Protein AF-0000000077599353 (afdb_homodimer)

Secondary structure (DSSP, 8-state):
----SEEEEE---SSSSS-----HHHHHHHHHHHHHT--EEEEE--GGGHHHHHHHHTPPPS-SSSS---S-EEEETTTTEEEESHHHHHHHHHHH-TTS--SS-TT-HHHHHHHHHHHHHHHGGGHHHHHHHHHHHS-TTTHHHHHHHHHHHHTS-GGGTS--HHHHHHHHHHHHHHHHHHHHHHTTSSSSBTTBSS--HHHHHHHHHHHHHHHHH-TTSHHHHHHHHHHHHHHHHHHHHTGGG-/----SEEEEE---SSSSS-----HHHHHHHHHHHHHT--EEEEE--GGGHHHHHHHHTPPPS-SSSS---S-EEEETTTTEEEESHHHHHHHHHHH-TTS--SS-TT-HHHHHHHHHHHHHHHGGGHHHHHHHHHHHS-TTTHHHHHHHHHHHHTS-GGGTS--HHHHHHHHHHHHHHHHHHHHHHTTSSSSBTBBTB--HHHHHHHHHHHHHHHHH-TTSHHHHHHHHHHHHHHHHHHHHTGGG-

Sequence (492 aa):
MAQPGIIFYDIPSSSVIGHQPWSPNTWRVRYALNIKGIPFQTVWVEYPDIEDVCKKIGAAPTSPIAPHYTLPVIQDTSTGAVVSDGPLIVEYLDKQYPNTPTLFPSGTIALQYAFVDAHIAAISPIFPFSIPRVNEIINPHSEPYFRRTREASFGKKIEEITPVGEAYAEGWEKYKDGLGKVDGWFKKSGGPFISGDSITFADVTVASWMVCLKIIYGENSQQWRDIASWHDGRWDGLVNAFAKYQMAQPGIIFYDIPSSSVIGHQPWSPNTWRVRYALNIKGIPFQTVWVEYPDIEDVCKKIGAAPTSPIAPHYTLPVIQDTSTGAVVSDGPLIVEYLDKQYPNTPTLFPSGTIALQYAFVDAHIAAISPIFPFSIPRVNEIINPHSEPYFRRTREASFGKKIEEITPVGEAYAEGWEKYKDGLGKVDGWFKKSGGPFISGDSITFADVTVASWMVCLKIIYGENSQQWRDIASWHDGRWDGLVNAFAKYQ

pLDDT: mean 94.96, std 9.07, range [34.31, 98.88]

Organism: Pleurotus ostreatus (NCBI:txid5322)

Foldseek 3Di:
DPPQQKEKEAAAWQADDDGDGFALFSLLVLLLCLQQVRDYDYDHDAPVCQVVVCVVLVEAFDDPDPPRGDDTWMAGPVVRDIYGGNLRSSVVCCVVRVVGARQQPPPCSVVLVVLLVLLCVLQVLCCLVQLLLRLVTHDPVRNVVSQVVVCVVQVHGNVPSQDDDPVNVVSLVSNLVSVVVVLVQCVVCCDLENVHPGHHSSLSSLLSVLSSVCSSQPVPHPSNVVVCPRPNRSNVVSVVVSVSSD/DPPQQKEKEAAAWQQDDDGDGFALFSLLVLLLCLQQVGGYDYDHDADVCQVVVCVVLVEAFDDPDPPRGDDTWMAGPVVRDIYGGRLRSSVVCCVVRVVGARQQPPPCSVVLVVLLVLLCVLQVLCCLVQLLLRLVTHDPVRNVVSQVVVCVVQVHGNVPSQDDDPVNVVSLVSNLVSVVVVLVQCVVCCDLENVHPGHHSSLSSLLSVLSSVCSSQPVPHPSNVVVCPRPNRSNVVSVVVSVSSD

Radius of gyration: 24.53 Å; Cα contacts (8 Å, |Δi|>4): 766; chains: 2; bounding box: 52×72×59 Å

Nearest PDB structures (foldseek):
  6j3f-assembly1_B  TM=9.589E-01  e=1.009E-26  Gelatoporia subvermispora B
  4g19-assembly2_C  TM=9.333E-01  e=1.029E-24  Phanerodontia chrysosporium
  6j3h-assembly1_B  TM=9.515E-01  e=5.265E-24  Gelatoporia subvermispora B
  4lmw-assembly1_A-2  TM=9.287E-01  e=3.798E-24  Phanerodontia chrysosporium
  4lmv-assembly2_D  TM=9.288E-01  e=7.998E-23  Phanerodontia chrysosporium

InterPro domains:
  IPR004045 Glutathione S-transferase, N-terminal [PF13409] (22-96)
  IPR004045 Glutathione S-transferase, N-terminal [PS50404] (13-101)
  IPR036249 Thioredoxin-like superfamily [SSF52833] (20-108)
  IPR036282 Glutathione S-transferase, C-terminal domain superfamily [SSF47616] (162-219)
  IPR054416 Glutathione S-transferase UstS-like , C-terminal domain [PF22041] (110-245)

Structure (mmCIF, N/CA/C/O backbone):
data_AF-0000000077599353-model_v1
#
loop_
_entity.id
_entity.type
_entity.pdbx_description
1 polymer 'GST N-terminal domain-containing protein'
#
loop_
_atom_site.group_PDB
_atom_site.id
_atom_site.type_symbol
_atom_site.label_atom_id
_atom_site.label_alt_id
_atom_site.label_comp_id
_atom_site.label_asym_id
_atom_site.label_entity_id
_atom_site.label_seq_id
_atom_site.pdbx_PDB_ins_code
_atom_site.Cartn_x
_atom_site.Cartn_y
_atom_site.Cartn_z
_atom_site.occupancy
_atom_site.B_iso_or_equiv
_atom_site.auth_seq_id
_atom_site.auth_comp_id
_atom_site.auth_asym_id
_atom_site.auth_atom_id
_atom_site.pdbx_PDB_model_num
ATOM 1 N N . MET A 1 1 ? -18.344 -36.094 -18.094 1 34.31 1 MET A N 1
ATOM 2 C CA . MET A 1 1 ? -18.016 -35.219 -16.969 1 34.31 1 MET A CA 1
ATOM 3 C C . MET A 1 1 ? -18.016 -33.75 -17.391 1 34.31 1 MET A C 1
ATOM 5 O O . MET A 1 1 ? -17.641 -33.438 -18.516 1 34.31 1 MET A O 1
ATOM 9 N N . ALA A 1 2 ? -18.828 -32.812 -16.719 1 47.31 2 ALA A N 1
ATOM 10 C CA . ALA A 1 2 ? -19.016 -31.453 -17.219 1 47.31 2 ALA A CA 1
ATOM 11 C C . ALA A 1 2 ? -17.688 -30.797 -17.531 1 47.31 2 ALA A C 1
ATOM 13 O O . ALA A 1 2 ? -16.719 -30.922 -16.766 1 47.31 2 ALA A O 1
ATOM 14 N N . GLN A 1 3 ? -17.203 -30.625 -18.75 1 53.72 3 GLN A N 1
ATOM 15 C CA . GLN A 1 3 ? -15.945 -30.031 -19.203 1 53.72 3 GLN A CA 1
ATOM 16 C C . GLN A 1 3 ? -15.516 -28.891 -18.297 1 53.72 3 GLN A C 1
ATOM 18 O O . GLN A 1 3 ? -16.359 -28.125 -17.812 1 53.72 3 GLN A O 1
ATOM 23 N N . PRO A 1 4 ? -14.242 -28.875 -17.828 1 63.78 4 PRO A N 1
ATOM 24 C CA . PRO A 1 4 ? -13.883 -27.797 -16.891 1 63.78 4 PRO A CA 1
ATOM 25 C C . PRO A 1 4 ? -14.094 -26.406 -17.5 1 63.78 4 PRO A C 1
ATOM 27 O O . PRO A 1 4 ? -13.773 -26.172 -18.672 1 63.78 4 PRO A O 1
ATOM 30 N N . GLY A 1 5 ? -14.828 -25.469 -16.859 1 87.31 5 GLY A N 1
ATOM 31 C CA . GLY A 1 5 ? -15.188 -24.141 -17.359 1 87.31 5 GLY A CA 1
ATOM 32 C C . GLY A 1 5 ? -13.992 -23.219 -17.484 1 87.31 5 GLY A C 1
ATOM 33 O O . GLY A 1 5 ? -13.984 -22.312 -18.312 1 87.31 5 GLY A O 1
ATOM 34 N N . ILE A 1 6 ? -12.719 -23.547 -16.812 1 97.81 6 ILE A N 1
ATOM 35 C CA . ILE A 1 6 ? -11.57 -22.656 -16.828 1 97.81 6 ILE A CA 1
ATOM 36 C C . ILE A 1 6 ? -10.312 -23.438 -17.203 1 97.81 6 ILE A C 1
ATOM 38 O O . ILE A 1 6 ? -10.047 -24.5 -16.641 1 97.81 6 ILE A O 1
ATOM 42 N N . ILE A 1 7 ? -9.578 -23.031 -18.219 1 98.44 7 ILE A N 1
ATOM 43 C CA . ILE A 1 7 ? -8.203 -23.438 -18.469 1 98.44 7 ILE A CA 1
ATOM 44 C C . ILE A 1 7 ? -7.238 -22.469 -17.797 1 98.44 7 ILE A C 1
ATOM 46 O O . ILE A 1 7 ? -7.297 -21.266 -18.031 1 98.44 7 ILE A O 1
ATOM 50 N N . PHE A 1 8 ? -6.375 -23 -16.969 1 98.38 8 PHE A N 1
ATOM 51 C CA . PHE A 1 8 ? -5.461 -22.203 -16.141 1 98.38 8 PHE A CA 1
ATOM 52 C C . PHE A 1 8 ? -4.012 -22.469 -16.531 1 98.38 8 PHE A C 1
ATOM 54 O O . PHE A 1 8 ? -3.529 -23.594 -16.406 1 98.38 8 PHE A O 1
ATOM 61 N N . TYR A 1 9 ? -3.311 -21.484 -17.016 1 98.44 9 TYR A N 1
ATOM 62 C CA . TYR A 1 9 ? -1.922 -21.609 -17.438 1 98.44 9 TYR A CA 1
ATOM 63 C C . TYR A 1 9 ? -0.97 -21.25 -16.297 1 98.44 9 TYR A C 1
ATOM 65 O O . TYR A 1 9 ? -0.992 -20.141 -15.789 1 98.44 9 TYR A O 1
ATOM 73 N N . ASP A 1 10 ? -0.153 -22.203 -15.922 1 97.44 10 ASP A N 1
ATOM 74 C CA . ASP A 1 10 ? 0.745 -22.141 -14.766 1 97.44 10 ASP A CA 1
ATOM 75 C C . ASP A 1 10 ? 2.168 -22.516 -15.164 1 97.44 10 ASP A C 1
ATOM 77 O O . ASP A 1 10 ? 2.404 -23 -16.281 1 97.44 10 ASP A O 1
ATOM 81 N N . ILE A 1 11 ? 3.146 -22.219 -14.32 1 96.12 11 ILE A N 1
ATOM 82 C CA . ILE A 1 11 ? 4.555 -22.516 -14.555 1 96.12 11 ILE A CA 1
ATOM 83 C C . ILE A 1 11 ? 4.977 -23.719 -13.727 1 96.12 11 ILE A C 1
ATOM 85 O O . ILE A 1 11 ? 4.832 -23.734 -12.5 1 96.12 11 ILE A O 1
ATOM 89 N N . PRO A 1 12 ? 5.477 -24.719 -14.344 1 93.62 12 PRO A N 1
ATOM 90 C CA . PRO A 1 12 ? 5.824 -25.953 -13.617 1 93.62 12 PRO A CA 1
ATOM 91 C C . PRO A 1 12 ? 7.18 -25.859 -12.93 1 93.62 12 PRO A C 1
ATOM 93 O O . PRO A 1 12 ? 8.008 -25.016 -13.289 1 93.62 12 PRO A O 1
ATOM 96 N N . SER A 1 13 ? 7.453 -26.578 -11.93 1 88.81 13 SER A N 1
ATOM 97 C CA . SER A 1 13 ? 8.758 -26.812 -11.32 1 88.81 13 SER A CA 1
ATOM 98 C C . SER A 1 13 ? 9.023 -28.297 -11.164 1 88.81 13 SER A C 1
ATOM 100 O O . SER A 1 13 ? 8.117 -29.125 -11.305 1 88.81 13 SER A O 1
ATOM 102 N N . SER A 1 14 ? 10.414 -28.594 -11.195 1 73.44 14 SER A N 1
ATOM 103 C CA . SER A 1 14 ? 10.891 -29.969 -11.125 1 73.44 14 SER A CA 1
ATOM 104 C C . SER A 1 14 ? 10.844 -30.5 -9.695 1 73.44 14 SER A C 1
ATOM 106 O O . SER A 1 14 ? 11.234 -31.641 -9.43 1 73.44 14 SER A O 1
ATOM 108 N N . SER A 1 15 ? 10.703 -29.578 -8.742 1 56.81 15 SER A N 1
ATOM 109 C CA . SER A 1 15 ? 10.992 -30.031 -7.383 1 56.81 15 SER A CA 1
ATOM 110 C C . SER A 1 15 ? 10.531 -31.469 -7.16 1 56.81 15 SER A C 1
ATOM 112 O O . SER A 1 15 ? 11.273 -32.281 -6.625 1 56.81 15 SER A O 1
ATOM 114 N N . VAL A 1 16 ? 9.25 -31.734 -6.98 1 46.81 16 VAL A N 1
ATOM 115 C CA . VAL A 1 16 ? 8.812 -33.094 -6.699 1 46.81 16 VAL A CA 1
ATOM 116 C C . VAL A 1 16 ? 8.336 -33.75 -7.984 1 46.81 16 VAL A C 1
ATOM 118 O O . VAL A 1 16 ? 8.016 -33.094 -8.961 1 46.81 16 VAL A O 1
ATOM 121 N N . ILE A 1 17 ? 8.5 -34.969 -7.945 1 45.28 17 ILE A N 1
ATOM 122 C CA . ILE A 1 17 ? 7.902 -35.844 -8.961 1 45.28 17 ILE A CA 1
ATOM 123 C C . ILE A 1 17 ? 6.551 -35.281 -9.383 1 45.28 17 ILE A C 1
ATOM 125 O O . ILE A 1 17 ? 5.652 -35.094 -8.555 1 45.28 17 ILE A O 1
ATOM 129 N N . GLY A 1 18 ? 6.574 -34.594 -10.531 1 57.28 18 GLY A N 1
ATOM 130 C CA . GLY A 1 18 ? 5.387 -34.031 -11.164 1 57.28 18 GLY A CA 1
ATOM 131 C C . GLY A 1 18 ? 5.379 -32.5 -11.203 1 57.28 18 GLY A C 1
ATOM 132 O O . GLY A 1 18 ? 6.254 -31.875 -10.617 1 57.28 18 GLY A O 1
ATOM 133 N N . HIS A 1 19 ? 4.633 -31.844 -12.055 1 67.12 19 HIS A N 1
ATOM 134 C CA . HIS A 1 19 ? 4.43 -30.406 -12.188 1 67.12 19 HIS A CA 1
ATOM 135 C C . HIS A 1 19 ? 3.74 -29.828 -10.953 1 67.12 19 HIS A C 1
ATOM 137 O O . HIS A 1 19 ? 2.594 -30.172 -10.664 1 67.12 19 HIS A O 1
ATOM 143 N N . GLN A 1 20 ? 4.586 -29.141 -10.156 1 83.69 20 GLN A N 1
ATOM 144 C CA . GLN A 1 20 ? 3.994 -28.531 -8.969 1 83.69 20 GLN A CA 1
ATOM 145 C C . GLN A 1 20 ? 3.994 -27.016 -9.086 1 83.69 20 GLN A C 1
ATOM 147 O O . GLN A 1 20 ? 4.93 -26.422 -9.633 1 83.69 20 GLN A O 1
ATOM 152 N N . PRO A 1 21 ? 2.91 -26.484 -8.688 1 92.75 21 PRO A N 1
ATOM 153 C CA . PRO A 1 21 ? 2.883 -25.016 -8.633 1 92.75 21 PRO A CA 1
ATOM 154 C C . PRO A 1 21 ? 3.906 -24.453 -7.656 1 92.75 21 PRO A C 1
ATOM 156 O O . PRO A 1 21 ? 4.188 -25.062 -6.621 1 92.75 21 PRO A O 1
ATOM 159 N N . TRP A 1 22 ? 4.496 -23.359 -8 1 94.31 22 TRP A N 1
ATOM 160 C CA . TRP A 1 22 ? 5.5 -22.766 -7.117 1 94.31 22 TRP A CA 1
ATOM 161 C C . TRP A 1 22 ? 5.414 -21.25 -7.121 1 94.31 22 TRP A C 1
ATOM 163 O O . TRP A 1 22 ? 5.613 -20.609 -6.09 1 94.31 22 TRP A O 1
ATOM 173 N N . SER A 1 23 ? 5.125 -20.594 -8.242 1 95.94 23 SER A N 1
ATOM 174 C CA . SER A 1 23 ? 5.199 -19.141 -8.43 1 95.94 23 SER A CA 1
ATOM 175 C C . SER A 1 23 ? 4.129 -18.422 -7.617 1 95.94 23 SER A C 1
ATOM 177 O O . SER A 1 23 ? 2.955 -18.797 -7.66 1 95.94 23 SER A O 1
ATOM 179 N N . PRO A 1 24 ? 4.574 -17.453 -6.852 1 97.12 24 PRO A N 1
ATOM 180 C CA . PRO A 1 24 ? 3.561 -16.719 -6.098 1 97.12 24 PRO A CA 1
ATOM 181 C C . PRO A 1 24 ? 2.518 -16.062 -6.996 1 97.12 24 PRO A C 1
ATOM 183 O O . PRO A 1 24 ? 1.372 -15.859 -6.582 1 97.12 24 PRO A O 1
ATOM 186 N N . ASN A 1 25 ? 2.857 -15.75 -8.227 1 97.19 25 ASN A N 1
ATOM 187 C CA . ASN A 1 25 ? 1.934 -15.109 -9.156 1 97.19 25 ASN A CA 1
ATOM 188 C C . ASN A 1 25 ? 0.838 -16.062 -9.609 1 97.19 25 ASN A C 1
ATOM 190 O O . ASN A 1 25 ? -0.333 -15.688 -9.68 1 97.19 25 ASN A O 1
ATOM 194 N N . THR A 1 26 ? 1.199 -17.281 -9.914 1 97.94 26 THR A N 1
ATOM 195 C CA . THR A 1 26 ? 0.203 -18.234 -10.383 1 97.94 26 THR A CA 1
ATOM 196 C C . THR A 1 26 ? -0.583 -18.812 -9.203 1 97.94 26 THR A C 1
ATOM 198 O O . THR A 1 26 ? -1.765 -19.141 -9.344 1 97.94 26 THR A O 1
ATOM 201 N N . TRP A 1 27 ? 0.028 -18.875 -8.039 1 97.88 27 TRP A N 1
ATOM 202 C CA . TRP A 1 27 ? -0.675 -19.328 -6.848 1 97.88 27 TRP A CA 1
ATOM 203 C C . TRP A 1 27 ? -1.862 -18.438 -6.531 1 97.88 27 TRP A C 1
ATOM 205 O O . TRP A 1 27 ? -2.895 -18.906 -6.047 1 97.88 27 TRP A O 1
ATOM 215 N N . ARG A 1 28 ? -1.739 -17.156 -6.754 1 98.56 28 ARG A N 1
ATOM 216 C CA . ARG A 1 28 ? -2.832 -16.234 -6.477 1 98.56 28 ARG A CA 1
ATOM 217 C C . ARG A 1 28 ? -4.109 -16.656 -7.188 1 98.56 28 ARG A C 1
ATOM 219 O O . ARG A 1 28 ? -5.184 -16.703 -6.578 1 98.56 28 ARG A O 1
ATOM 226 N N . VAL A 1 29 ? -3.949 -17.062 -8.438 1 98.75 29 VAL A N 1
ATOM 227 C CA . VAL A 1 29 ? -5.113 -17.438 -9.234 1 98.75 29 VAL A CA 1
ATOM 228 C C . VAL A 1 29 ? -5.559 -18.844 -8.867 1 98.75 29 VAL A C 1
ATOM 230 O O . VAL A 1 29 ? -6.754 -19.125 -8.789 1 98.75 29 VAL A O 1
ATOM 233 N N . ARG A 1 30 ? -4.605 -19.734 -8.602 1 98.19 30 ARG A N 1
ATOM 234 C CA . ARG A 1 30 ? -4.941 -21.078 -8.164 1 98.19 30 ARG A CA 1
ATOM 235 C C . ARG A 1 30 ? -5.758 -21.047 -6.875 1 98.19 30 ARG A C 1
ATOM 237 O O . ARG A 1 30 ? -6.793 -21.703 -6.773 1 98.19 30 ARG A O 1
ATOM 244 N N . TYR A 1 31 ? -5.297 -20.266 -5.895 1 98.69 31 TYR A N 1
ATOM 245 C CA . TYR A 1 31 ? -6.043 -20.094 -4.656 1 98.69 31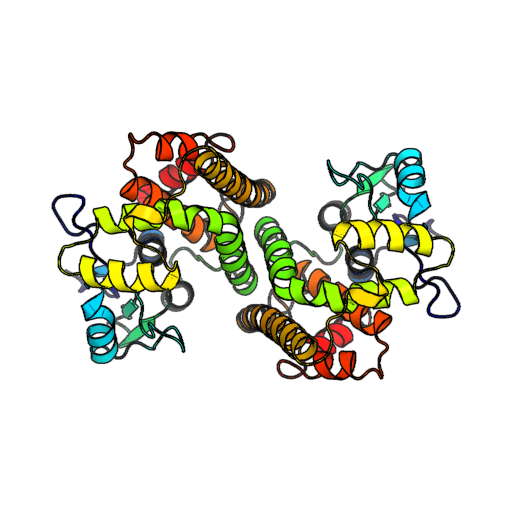 TYR A CA 1
ATOM 246 C C . TYR A 1 31 ? -7.434 -19.516 -4.93 1 98.69 31 TYR A C 1
ATOM 248 O O . TYR A 1 31 ? -8.422 -20 -4.371 1 98.69 31 TYR A O 1
ATOM 256 N N . ALA A 1 32 ? -7.508 -18.484 -5.785 1 98.81 32 ALA A N 1
ATOM 257 C CA . ALA A 1 32 ? -8.797 -17.875 -6.094 1 98.81 32 ALA A CA 1
ATOM 258 C C . ALA A 1 32 ? -9.773 -18.891 -6.676 1 98.81 32 ALA A C 1
ATOM 260 O O . ALA A 1 32 ? -10.93 -18.953 -6.258 1 98.81 32 ALA A O 1
ATOM 261 N N . LEU A 1 33 ? -9.312 -19.703 -7.645 1 98.56 33 LEU A N 1
ATOM 262 C CA . LEU A 1 33 ? -10.148 -20.719 -8.273 1 98.56 33 LEU A CA 1
ATOM 263 C C . LEU A 1 33 ? -10.633 -21.734 -7.246 1 98.56 33 LEU A C 1
ATOM 265 O O . LEU A 1 33 ? -11.812 -22.094 -7.227 1 98.56 33 LEU A O 1
ATOM 269 N N . ASN A 1 34 ? -9.758 -22.109 -6.375 1 98.56 34 ASN A N 1
ATOM 270 C CA . ASN A 1 34 ? -10.094 -23.125 -5.379 1 98.56 34 ASN A CA 1
ATOM 271 C C . ASN A 1 34 ? -11.023 -22.562 -4.301 1 98.56 34 ASN A C 1
ATOM 273 O O . ASN A 1 34 ? -11.953 -23.25 -3.867 1 98.56 34 ASN A O 1
ATOM 277 N N . ILE A 1 35 ? -10.781 -21.344 -3.834 1 98.62 35 ILE A N 1
ATOM 278 C CA . ILE A 1 35 ? -11.641 -20.703 -2.85 1 98.62 35 ILE A CA 1
ATOM 279 C C . ILE A 1 35 ? -13.055 -20.562 -3.406 1 98.62 35 ILE A C 1
ATOM 281 O O . ILE A 1 35 ? -14.039 -20.797 -2.695 1 98.62 35 ILE A O 1
ATOM 285 N N . LYS A 1 36 ? -13.117 -20.297 -4.707 1 98.12 36 LYS A N 1
ATOM 286 C CA . LYS A 1 36 ? -14.398 -20.062 -5.352 1 98.12 36 LYS A CA 1
ATOM 287 C C . LYS A 1 36 ? -15.039 -21.375 -5.797 1 98.12 36 LYS A C 1
ATOM 289 O O . LYS A 1 36 ? -16.203 -21.406 -6.199 1 98.12 36 LYS A O 1
ATOM 294 N N . GLY A 1 37 ? -14.281 -22.453 -5.746 1 97.44 37 GLY A N 1
ATOM 295 C CA . GLY A 1 37 ? -14.805 -23.766 -6.117 1 97.44 37 GLY A CA 1
ATOM 296 C C . GLY A 1 37 ? -15.047 -23.906 -7.605 1 97.44 37 GLY A C 1
ATOM 297 O O . GLY A 1 37 ? -15.984 -24.594 -8.023 1 97.44 37 GLY A O 1
ATOM 298 N N . ILE A 1 38 ? -14.258 -23.234 -8.383 1 97.12 38 ILE A N 1
ATOM 299 C CA . ILE A 1 38 ? -14.398 -23.297 -9.836 1 97.12 38 ILE A CA 1
ATOM 300 C C . ILE A 1 38 ? -13.477 -24.375 -10.398 1 97.12 38 ILE A C 1
ATOM 302 O O . ILE A 1 38 ? -12.258 -24.281 -10.25 1 97.12 38 ILE A O 1
ATOM 306 N N . PRO A 1 39 ? -14.031 -25.375 -10.984 1 96.25 39 PRO A N 1
ATOM 307 C CA . PRO A 1 39 ? -13.172 -26.391 -11.57 1 96.25 39 PRO A CA 1
ATOM 308 C C . PRO A 1 39 ? -12.289 -25.859 -12.688 1 96.25 39 PRO A C 1
ATOM 310 O O . PRO A 1 39 ? -12.719 -25 -13.469 1 96.25 39 PRO A O 1
ATOM 313 N N . PHE A 1 40 ? -11.078 -26.344 -12.75 1 97.19 40 PHE A N 1
ATOM 314 C CA . PHE A 1 40 ? -10.172 -25.891 -13.797 1 97.19 40 PHE A CA 1
ATOM 315 C C . PHE A 1 40 ? -9.195 -27 -14.195 1 97.19 40 PHE A C 1
ATOM 317 O O . PHE A 1 40 ? -9 -27.953 -13.438 1 97.19 40 PHE A O 1
ATOM 324 N N . GLN A 1 41 ? -8.703 -26.844 -15.383 1 96.62 41 GLN A N 1
ATOM 325 C CA . GLN A 1 41 ? -7.605 -27.656 -15.891 1 96.62 41 GLN A CA 1
ATOM 326 C C . GLN A 1 41 ? -6.312 -26.859 -15.992 1 96.62 41 GLN A C 1
ATOM 328 O O . GLN A 1 41 ? -6.312 -25.734 -16.516 1 96.62 41 GLN A O 1
ATOM 333 N N . THR A 1 42 ? -5.227 -27.422 -15.523 1 96.19 42 THR A N 1
ATOM 334 C CA . THR A 1 42 ? -3.947 -26.719 -15.555 1 96.19 42 THR A CA 1
ATOM 335 C C . THR A 1 42 ? -3.176 -27.062 -16.828 1 96.19 42 THR A C 1
ATOM 337 O O . THR A 1 42 ? -3.086 -28.234 -17.203 1 96.19 42 THR A O 1
ATOM 340 N N . VAL A 1 43 ? -2.777 -26.078 -17.469 1 96.94 43 VAL A N 1
ATOM 341 C CA . VAL A 1 43 ? -1.799 -26.203 -18.531 1 96.94 43 VAL A CA 1
ATOM 342 C C . VAL A 1 43 ? -0.448 -25.672 -18.078 1 96.94 43 VAL A C 1
ATOM 344 O O . VAL A 1 43 ? -0.33 -24.484 -17.719 1 96.94 43 VAL A O 1
ATOM 347 N N . TRP A 1 44 ? 0.499 -26.516 -18.062 1 96.19 44 TRP A N 1
ATOM 348 C CA . TRP A 1 44 ? 1.838 -26.141 -17.609 1 96.19 44 TRP A CA 1
ATOM 349 C C . TRP A 1 44 ? 2.641 -25.531 -18.766 1 96.19 44 TRP A C 1
ATOM 351 O O . TRP A 1 44 ? 2.732 -26.125 -19.844 1 96.19 44 TRP A O 1
ATOM 361 N N . VAL A 1 45 ? 3.195 -24.375 -18.547 1 96.88 45 VAL A N 1
ATOM 362 C CA . VAL A 1 45 ? 3.953 -23.672 -19.578 1 96.88 45 VAL A CA 1
ATOM 363 C C . VAL A 1 45 ? 5.332 -23.297 -19.031 1 96.88 45 VAL A C 1
ATOM 365 O O . VAL A 1 45 ? 5.445 -22.625 -18 1 96.88 45 VAL A O 1
ATOM 368 N N . GLU A 1 46 ? 6.352 -23.719 -19.766 1 95.31 46 GLU A N 1
ATOM 369 C CA . GLU A 1 46 ? 7.723 -23.375 -19.406 1 95.31 46 GLU A CA 1
ATOM 370 C C . GLU A 1 46 ? 8.031 -21.922 -19.766 1 95.31 46 GLU A C 1
ATOM 372 O O . GLU A 1 46 ? 7.484 -21.375 -20.719 1 95.31 46 GLU A O 1
ATOM 377 N N . TYR A 1 47 ? 8.984 -21.281 -19.094 1 95.56 47 TYR A N 1
ATOM 378 C CA . TYR A 1 47 ? 9.297 -19.875 -19.188 1 95.56 47 TYR A CA 1
ATOM 379 C C . TYR A 1 47 ? 9.539 -19.453 -20.641 1 95.56 47 TYR A C 1
ATOM 381 O O . TYR A 1 47 ? 8.938 -18.5 -21.141 1 95.56 47 TYR A O 1
ATOM 389 N N . PRO A 1 48 ? 10.367 -20.141 -21.406 1 96.31 48 PRO A N 1
ATOM 390 C CA . PRO A 1 48 ? 10.688 -19.672 -22.75 1 96.31 48 PRO A CA 1
ATOM 391 C C . PRO A 1 48 ? 9.508 -19.797 -23.719 1 96.31 48 PRO A C 1
ATOM 393 O O . PRO A 1 48 ? 9.531 -19.203 -24.797 1 96.31 48 PRO A O 1
ATOM 396 N N . ASP A 1 49 ? 8.516 -20.562 -23.281 1 97.88 49 ASP A N 1
ATOM 397 C CA . ASP A 1 49 ? 7.391 -20.828 -24.172 1 97.88 49 ASP A CA 1
ATOM 398 C C . ASP A 1 49 ? 6.223 -19.891 -23.875 1 97.88 49 ASP A C 1
ATOM 400 O O . ASP A 1 49 ? 5.227 -19.891 -24.609 1 97.88 49 ASP A O 1
ATOM 404 N N . ILE A 1 50 ? 6.254 -19.047 -22.844 1 97.75 50 ILE A N 1
ATOM 405 C CA . ILE A 1 50 ? 5.125 -18.281 -22.344 1 97.75 50 ILE A CA 1
ATOM 406 C C . ILE A 1 50 ? 4.641 -17.312 -23.422 1 97.75 50 ILE A C 1
ATOM 408 O O . ILE A 1 50 ? 3.445 -17.234 -23.703 1 97.75 50 ILE A O 1
ATOM 412 N N . GLU A 1 51 ? 5.543 -16.594 -24.031 1 97 51 GLU A N 1
ATOM 413 C CA . GLU A 1 51 ? 5.148 -15.602 -25.031 1 97 51 GLU A CA 1
ATOM 414 C C . GLU A 1 51 ? 4.398 -16.25 -26.188 1 97 51 GLU A C 1
ATOM 416 O O . GLU A 1 51 ? 3.326 -15.797 -26.578 1 97 51 GLU A O 1
ATOM 421 N N . ASP A 1 52 ?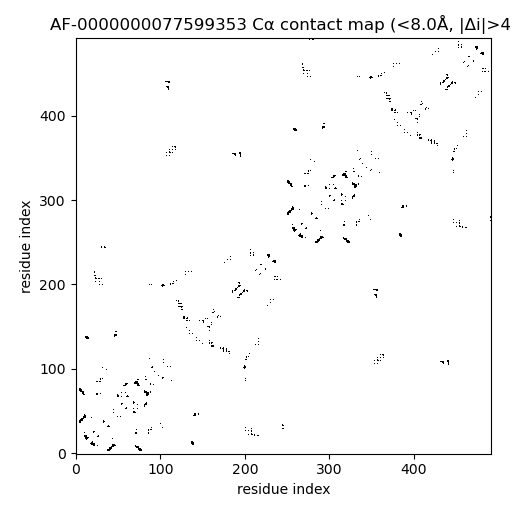 4.926 -17.328 -26.719 1 97.94 52 ASP A N 1
ATOM 422 C CA . ASP A 1 52 ? 4.316 -18.016 -27.844 1 97.94 52 ASP A CA 1
ATOM 423 C C . ASP A 1 52 ? 2.939 -18.562 -27.484 1 97.94 52 ASP A C 1
ATOM 425 O O . ASP A 1 52 ? 1.991 -18.438 -28.266 1 97.94 52 ASP A O 1
ATOM 429 N N . VAL A 1 53 ? 2.861 -19.219 -26.328 1 98.38 53 VAL A N 1
ATOM 430 C CA . VAL A 1 53 ? 1.598 -19.797 -25.875 1 98.38 53 VAL A CA 1
ATOM 431 C C . VAL A 1 53 ? 0.563 -18.688 -25.688 1 98.38 53 VAL A C 1
ATOM 433 O O . VAL A 1 53 ? -0.579 -18.812 -26.141 1 98.38 53 VAL A O 1
ATOM 436 N N . CYS A 1 54 ? 0.96 -17.578 -25.016 1 98.31 54 CYS A N 1
ATOM 437 C CA . CYS A 1 54 ? 0.048 -16.469 -24.766 1 98.31 54 CYS A CA 1
ATOM 438 C C . CYS A 1 54 ? -0.457 -15.883 -26.078 1 98.31 54 CYS A C 1
ATOM 440 O O . CYS A 1 54 ? -1.653 -15.633 -26.234 1 98.31 54 CYS A O 1
ATOM 442 N N . LYS A 1 55 ? 0.414 -15.664 -27.062 1 97.81 55 LYS A N 1
ATOM 443 C CA . LYS A 1 55 ? 0.029 -15.148 -28.359 1 97.81 55 LYS A CA 1
ATOM 444 C C . LYS A 1 55 ? -0.947 -16.094 -29.062 1 97.81 55 LYS A C 1
ATOM 446 O O . LYS A 1 55 ? -1.937 -15.648 -29.656 1 97.81 55 LYS A O 1
ATOM 451 N N . LYS A 1 56 ? -0.674 -17.344 -28.984 1 98.31 56 LYS A N 1
ATOM 452 C CA . LYS A 1 56 ? -1.493 -18.359 -29.656 1 98.31 56 LYS A CA 1
ATOM 453 C C . LYS A 1 56 ? -2.922 -18.344 -29.109 1 98.31 56 LYS A C 1
ATOM 455 O O . LYS A 1 56 ? -3.877 -18.5 -29.875 1 98.31 56 LYS A O 1
ATOM 460 N N . ILE A 1 57 ? -3.084 -18.125 -27.812 1 97.81 57 ILE A N 1
ATOM 461 C CA . ILE A 1 57 ? -4.418 -18.219 -27.219 1 97.81 57 ILE A CA 1
ATOM 462 C C . ILE A 1 57 ? -5.055 -16.828 -27.188 1 97.81 57 ILE A C 1
ATOM 464 O O . ILE A 1 57 ? -6.164 -16.672 -26.672 1 97.81 57 ILE A O 1
ATOM 468 N N . GLY A 1 58 ? -4.262 -15.773 -27.562 1 97.5 58 GLY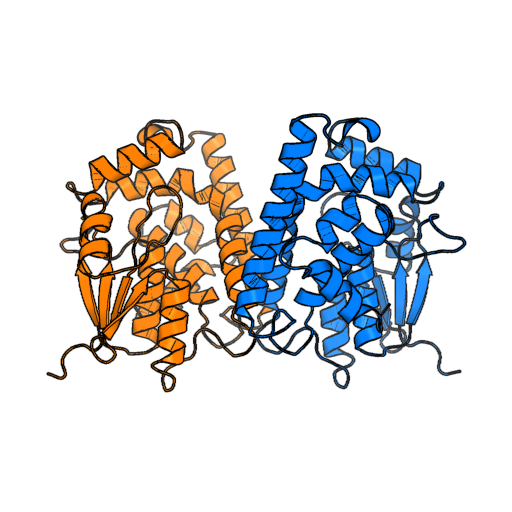 A N 1
ATOM 469 C CA . GLY A 1 58 ? -4.805 -14.43 -27.641 1 97.5 58 GLY A CA 1
ATOM 470 C C . GLY A 1 58 ? -4.781 -13.695 -26.312 1 97.5 58 GLY A C 1
ATOM 471 O O . GLY A 1 58 ? -5.645 -12.859 -26.047 1 97.5 58 GLY A O 1
ATOM 472 N N . ALA A 1 59 ? -3.865 -14.086 -25.453 1 98.12 59 ALA A N 1
ATOM 473 C CA . ALA A 1 59 ? -3.725 -13.406 -24.172 1 98.12 59 ALA A CA 1
ATOM 474 C C . ALA A 1 59 ? -3.084 -12.031 -24.359 1 98.12 59 ALA A C 1
ATOM 476 O O . ALA A 1 59 ? -2.168 -11.867 -25.156 1 98.12 59 ALA A O 1
ATOM 477 N N . ALA A 1 60 ? -3.527 -11.039 -23.609 1 97.25 60 ALA A N 1
ATOM 478 C CA . ALA A 1 60 ? -2.955 -9.695 -23.656 1 97.25 60 ALA A CA 1
ATOM 479 C C . ALA A 1 60 ? -1.595 -9.648 -22.969 1 97.25 60 ALA A C 1
ATOM 481 O O . ALA A 1 60 ? -1.368 -10.359 -21.984 1 97.25 60 ALA A O 1
ATOM 482 N N . PRO A 1 61 ? -0.738 -8.82 -23.469 1 96.56 61 PRO A N 1
ATOM 483 C CA . PRO A 1 61 ? 0.503 -8.602 -22.719 1 96.56 61 PRO A CA 1
ATOM 484 C C . PRO A 1 61 ? 0.265 -7.953 -21.359 1 96.56 61 PRO A C 1
ATOM 486 O O . PRO A 1 61 ? -0.719 -7.23 -21.188 1 96.56 61 PRO A O 1
ATOM 489 N N . THR A 1 62 ? 1.095 -8.219 -20.469 1 93.25 62 THR A N 1
ATOM 490 C CA . THR A 1 62 ? 0.914 -7.723 -19.109 1 93.25 62 THR A CA 1
ATOM 491 C C . THR A 1 62 ? 1.899 -6.598 -18.812 1 93.25 62 THR A C 1
ATOM 493 O O . THR A 1 62 ? 1.787 -5.922 -17.781 1 93.25 62 THR A O 1
ATOM 496 N N . SER A 1 63 ? 2.855 -6.391 -19.641 1 86.44 63 SER A N 1
ATOM 497 C CA . SER A 1 63 ? 3.879 -5.371 -19.422 1 86.44 63 SER A CA 1
ATOM 498 C C . SER A 1 63 ? 4.297 -4.727 -20.75 1 86.44 63 SER A C 1
ATOM 500 O O . SER A 1 63 ? 4.371 -5.402 -21.766 1 86.44 63 SER A O 1
ATOM 502 N N . PRO A 1 64 ? 4.523 -3.434 -20.641 1 82 64 PRO A N 1
ATOM 503 C CA . PRO A 1 64 ? 5.035 -2.799 -21.859 1 82 64 PRO A CA 1
ATOM 504 C C . PRO A 1 64 ? 6.523 -3.057 -22.078 1 82 64 PRO A C 1
ATOM 506 O O . PRO A 1 64 ? 7.051 -2.748 -23.156 1 82 64 PRO A O 1
ATOM 509 N N . ILE A 1 65 ? 7.117 -3.566 -21.031 1 80.31 65 ILE A N 1
ATOM 510 C CA . ILE A 1 65 ? 8.547 -3.848 -21.109 1 80.31 65 ILE A CA 1
ATOM 511 C C . ILE A 1 65 ? 8.773 -5.355 -21.078 1 80.31 65 ILE A C 1
ATOM 513 O O . ILE A 1 65 ? 7.867 -6.125 -20.75 1 80.31 65 ILE A O 1
ATOM 517 N N . ALA A 1 66 ? 9.883 -5.844 -21.406 1 78 66 ALA A N 1
ATOM 518 C CA . ALA A 1 66 ? 10.234 -7.262 -21.422 1 78 66 ALA A CA 1
ATOM 519 C C . ALA A 1 66 ? 10.375 -7.801 -20 1 78 66 ALA A C 1
ATOM 521 O O . ALA A 1 66 ? 10.992 -7.164 -19.141 1 78 66 ALA A O 1
ATOM 522 N N . PRO A 1 67 ? 9.727 -8.953 -19.812 1 86.19 67 PRO A N 1
ATOM 523 C CA . PRO A 1 67 ? 8.875 -9.719 -20.734 1 86.19 67 PRO A CA 1
ATOM 524 C C . PRO A 1 67 ? 7.48 -9.117 -20.891 1 86.19 67 PRO A C 1
ATOM 526 O O . PRO A 1 67 ? 6.875 -8.695 -19.891 1 86.19 67 PRO A O 1
ATOM 529 N N . HIS A 1 68 ? 7.02 -9.188 -21.984 1 90.62 68 HIS A N 1
ATOM 530 C CA . HIS A 1 68 ? 5.719 -8.594 -22.281 1 90.62 68 HIS A CA 1
ATOM 531 C C . HIS A 1 68 ? 4.582 -9.484 -21.797 1 90.62 68 HIS A C 1
ATOM 533 O O . HIS A 1 68 ? 3.504 -8.984 -21.453 1 90.62 68 HIS A O 1
ATOM 539 N N . TYR A 1 69 ? 4.922 -10.812 -21.875 1 95.75 69 TYR A N 1
ATOM 540 C CA . TYR A 1 69 ? 3.898 -11.781 -21.5 1 95.75 69 TYR A CA 1
ATOM 541 C C . TYR A 1 69 ? 4.328 -12.57 -20.266 1 95.75 69 TYR A C 1
ATOM 543 O O . TYR A 1 69 ? 5.48 -13 -20.172 1 95.75 69 TYR A O 1
ATOM 551 N N . THR A 1 70 ? 3.406 -12.695 -19.359 1 96.12 70 THR A N 1
ATOM 552 C CA . THR A 1 70 ? 3.66 -13.445 -18.141 1 96.12 70 THR A CA 1
ATOM 553 C C . THR A 1 70 ? 2.479 -14.344 -17.797 1 96.12 70 THR A C 1
ATOM 555 O O . THR A 1 70 ? 1.451 -14.312 -18.484 1 96.12 70 THR A O 1
ATOM 558 N N . LEU A 1 71 ? 2.656 -15.242 -16.938 1 97.31 71 LEU A N 1
ATOM 559 C CA . LEU A 1 71 ? 1.597 -16.062 -16.344 1 97.31 71 LEU A CA 1
ATOM 560 C C . LEU A 1 71 ? 1.3 -15.617 -14.922 1 97.31 71 LEU A C 1
ATOM 562 O O . LEU A 1 71 ? 2.145 -15 -14.266 1 97.31 71 LEU A O 1
ATOM 566 N N . PRO A 1 72 ? 0.095 -15.75 -14.516 1 98.19 72 PRO A N 1
ATOM 567 C CA . PRO A 1 72 ? -0.973 -16.641 -14.969 1 98.19 72 PRO A CA 1
ATOM 568 C C . PRO A 1 72 ? -1.824 -16.031 -16.078 1 98.19 72 PRO A C 1
ATOM 570 O O . PRO A 1 72 ? -1.845 -14.812 -16.25 1 98.19 72 PRO A O 1
ATOM 573 N N . VAL A 1 73 ? -2.461 -16.922 -16.828 1 98.69 73 VAL A N 1
ATOM 574 C CA . VAL A 1 73 ? -3.529 -16.625 -17.781 1 98.69 73 VAL A CA 1
ATOM 575 C C . VAL A 1 73 ? -4.652 -17.656 -17.625 1 98.69 73 VAL A C 1
ATOM 577 O O . VAL A 1 73 ? -4.398 -18.812 -17.281 1 98.69 73 VAL A O 1
ATOM 580 N N . ILE A 1 74 ? -5.891 -17.219 -17.812 1 98.75 74 ILE A N 1
ATOM 581 C CA . ILE A 1 74 ? -6.977 -18.188 -17.844 1 98.75 74 ILE A CA 1
ATOM 582 C C . ILE A 1 74 ? -7.75 -18.047 -19.156 1 98.75 74 ILE A C 1
ATOM 584 O O . ILE A 1 74 ? -7.773 -16.969 -19.75 1 98.75 74 ILE A O 1
ATOM 588 N N . GLN A 1 75 ? -8.328 -19.078 -19.594 1 98.38 75 GLN A N 1
ATOM 589 C CA . GLN A 1 75 ? -9.383 -19.125 -20.594 1 98.38 75 GLN A CA 1
ATOM 590 C C . GLN A 1 75 ? -10.68 -19.672 -20.016 1 98.38 75 GLN A C 1
ATOM 592 O O . GLN A 1 75 ? -10.688 -20.766 -19.453 1 98.38 75 GLN A O 1
ATOM 597 N N . ASP A 1 76 ? -11.656 -18.891 -20.047 1 97.88 76 ASP A N 1
ATOM 598 C CA . ASP A 1 76 ? -12.984 -19.359 -19.656 1 97.88 76 ASP A CA 1
ATOM 599 C C . ASP A 1 76 ? -13.758 -19.906 -20.844 1 97.88 76 ASP A C 1
ATOM 601 O O . ASP A 1 76 ? -14.273 -19.141 -21.656 1 97.88 76 ASP A O 1
ATOM 605 N N . THR A 1 77 ? -13.938 -21.141 -20.922 1 95.12 77 THR A N 1
ATOM 606 C CA . THR A 1 77 ? -14.516 -21.797 -22.109 1 95.12 77 THR A CA 1
ATOM 607 C C . THR A 1 77 ? -16.016 -21.531 -22.188 1 95.12 77 THR A C 1
ATOM 609 O O . THR A 1 77 ? -16.609 -21.656 -23.25 1 95.12 77 THR A O 1
ATOM 612 N N . SER A 1 78 ? -16.547 -21.203 -21.125 1 94 78 SER A N 1
ATOM 613 C CA . SER A 1 78 ? -17.984 -20.922 -21.109 1 94 78 SER A CA 1
ATOM 614 C C . SER A 1 78 ? -18.281 -19.562 -21.734 1 94 78 SER A C 1
ATOM 616 O O . SER A 1 78 ? -19.359 -19.359 -22.312 1 94 78 SER A O 1
ATOM 618 N N . THR A 1 79 ? -17.359 -18.594 -21.703 1 95.38 79 THR A N 1
ATOM 619 C CA . THR A 1 79 ? -17.609 -17.234 -22.203 1 95.38 79 THR A CA 1
ATOM 620 C C . THR A 1 79 ? -16.703 -16.938 -23.406 1 95.38 79 THR A C 1
ATOM 622 O O . THR A 1 79 ? -16.953 -15.969 -24.141 1 95.38 79 THR A O 1
ATOM 625 N N . GLY A 1 80 ? -15.625 -17.719 -23.469 1 96.31 80 GLY A N 1
ATOM 626 C CA . GLY A 1 80 ? -14.633 -17.438 -24.5 1 96.31 80 GLY A CA 1
ATOM 627 C C . GLY A 1 80 ? -13.602 -16.422 -24.062 1 96.31 80 GLY A C 1
ATOM 628 O O . GLY A 1 80 ? -12.664 -16.125 -24.812 1 96.31 80 GLY A O 1
ATOM 629 N N . ALA A 1 81 ? -13.656 -15.969 -22.875 1 97.81 81 ALA A N 1
ATOM 630 C CA . ALA A 1 81 ? -12.75 -14.922 -22.375 1 97.81 81 ALA A CA 1
ATOM 631 C C . ALA A 1 81 ? -11.352 -15.477 -22.141 1 97.81 81 ALA A C 1
ATOM 633 O O . ALA A 1 81 ? -11.195 -16.594 -21.641 1 97.81 81 ALA A O 1
ATOM 634 N N . VAL A 1 82 ? -10.328 -14.695 -22.531 1 98.62 82 VAL A N 1
ATOM 635 C CA . VAL A 1 82 ? -8.93 -14.891 -22.156 1 98.62 82 VAL A CA 1
ATOM 636 C C . VAL A 1 82 ? -8.453 -13.719 -21.312 1 98.62 82 VAL A C 1
ATOM 638 O O . VAL A 1 82 ? -8.5 -12.562 -21.734 1 98.62 82 VAL A O 1
ATOM 641 N N . VAL A 1 83 ? -8.055 -14.023 -20.094 1 98.56 83 VAL A N 1
ATOM 642 C CA . VAL A 1 83 ? -7.715 -12.953 -19.172 1 98.56 83 VAL A CA 1
ATOM 643 C C . VAL A 1 83 ? -6.309 -13.172 -18.625 1 98.56 83 VAL A C 1
ATOM 645 O O . VAL A 1 83 ? -5.984 -14.266 -18.156 1 98.56 83 VAL A O 1
ATOM 648 N N . SER A 1 84 ? -5.473 -12.141 -18.734 1 97.94 84 SER A N 1
ATOM 649 C CA . SER A 1 84 ? -4.129 -12.141 -18.172 1 97.94 84 SER A CA 1
ATOM 650 C C . SER A 1 84 ? -4.047 -11.242 -16.938 1 97.94 84 SER A C 1
ATOM 652 O O . SER A 1 84 ? -4.953 -10.453 -16.688 1 97.94 84 SER A O 1
ATOM 654 N N . ASP A 1 85 ? -2.992 -11.43 -16.172 1 95.69 85 ASP A N 1
ATOM 655 C CA . ASP A 1 85 ? -2.699 -10.617 -14.992 1 95.69 85 ASP A CA 1
ATOM 656 C C . ASP A 1 85 ? -3.5 -11.094 -13.789 1 95.69 85 ASP A C 1
ATOM 658 O O . ASP A 1 85 ? -4.73 -11.086 -13.805 1 95.69 85 ASP A O 1
ATOM 662 N N . GLY A 1 86 ? -2.83 -11.43 -12.75 1 96.62 86 GLY A N 1
ATOM 663 C CA . GLY A 1 86 ? -3.371 -12.062 -11.555 1 96.62 86 GLY A CA 1
ATOM 664 C C . GLY A 1 86 ? -4.578 -11.336 -10.992 1 96.62 86 GLY A C 1
ATOM 665 O O . GLY A 1 86 ? -5.672 -11.898 -10.922 1 96.62 86 GLY A O 1
ATOM 666 N N . PRO A 1 87 ? -4.438 -10.047 -10.664 1 97.62 87 PRO A N 1
ATOM 667 C CA . PRO A 1 87 ? -5.57 -9.312 -10.086 1 97.62 87 PRO A CA 1
ATOM 668 C C . PRO A 1 87 ? -6.742 -9.172 -11.055 1 97.62 87 PRO A C 1
ATOM 670 O O . PRO A 1 87 ? -7.902 -9.25 -10.641 1 97.62 87 PRO A O 1
ATOM 673 N N . LEU A 1 88 ? -6.473 -8.969 -12.344 1 98.06 88 LEU A N 1
ATOM 674 C CA . LEU A 1 88 ? -7.527 -8.852 -13.344 1 98.06 88 LEU A CA 1
ATOM 675 C C . LEU A 1 88 ? -8.273 -10.164 -13.508 1 98.06 88 LEU A C 1
ATOM 677 O O . LEU A 1 88 ? -9.492 -10.172 -13.711 1 98.06 88 LEU A O 1
ATOM 681 N N . ILE A 1 89 ? -7.539 -11.258 -13.438 1 98.69 89 ILE A N 1
ATOM 682 C CA . ILE A 1 89 ? -8.164 -12.57 -13.508 1 98.69 89 ILE A CA 1
ATOM 683 C C . ILE A 1 89 ? -9.148 -12.734 -12.352 1 98.69 89 ILE A C 1
ATOM 685 O O . ILE A 1 89 ? -10.289 -13.172 -12.555 1 98.69 89 ILE A O 1
ATOM 689 N N . VAL A 1 90 ? -8.75 -12.352 -11.18 1 98.75 90 VAL A N 1
ATOM 690 C CA . VAL A 1 90 ? -9.578 -12.547 -10 1 98.75 90 VAL A CA 1
ATOM 691 C C . VAL A 1 90 ? -10.781 -11.602 -10.062 1 98.75 90 VAL A C 1
ATOM 693 O O . VAL A 1 90 ? -11.891 -11.984 -9.672 1 98.75 90 VAL A O 1
ATOM 696 N N . GLU A 1 91 ? -10.602 -10.352 -10.562 1 98.38 91 GLU A N 1
ATOM 697 C CA . GLU A 1 91 ? -11.742 -9.477 -10.812 1 98.38 91 GLU A CA 1
ATOM 698 C C . GLU A 1 91 ? -12.75 -10.133 -11.758 1 98.38 91 GLU A C 1
ATOM 700 O O . GLU A 1 91 ? -13.953 -10.086 -11.516 1 98.38 91 GLU A O 1
ATOM 705 N N . TYR A 1 92 ? -12.219 -10.719 -12.828 1 98.44 92 TYR A N 1
ATOM 706 C CA . TYR A 1 92 ? -13.062 -11.406 -13.797 1 98.44 92 TYR A CA 1
ATOM 707 C C . TYR A 1 92 ? -13.852 -12.531 -13.141 1 98.44 92 TYR A C 1
ATOM 709 O O . TYR A 1 92 ? -15.062 -12.648 -13.352 1 98.44 92 TYR A O 1
ATOM 717 N N . LEU A 1 93 ? -13.203 -13.336 -12.328 1 98.44 93 LEU A N 1
ATOM 718 C CA . LEU A 1 93 ? -13.852 -14.461 -11.672 1 98.44 93 LEU A CA 1
ATOM 719 C C . LEU A 1 93 ? -14.945 -13.984 -10.727 1 98.44 93 LEU A C 1
ATOM 721 O O . LEU A 1 93 ? -16 -14.602 -10.633 1 98.44 93 LEU A O 1
ATOM 725 N N . ASP A 1 94 ? -14.648 -12.891 -9.969 1 98.31 94 ASP A N 1
ATOM 726 C CA . ASP A 1 94 ? -15.656 -12.32 -9.086 1 98.31 94 ASP A CA 1
ATOM 727 C C . ASP A 1 94 ? -16.891 -11.898 -9.867 1 98.31 94 ASP A C 1
ATOM 729 O O . ASP A 1 94 ? -18.031 -12.109 -9.414 1 98.31 94 ASP A O 1
ATOM 733 N N . LYS A 1 95 ? -16.656 -11.305 -10.984 1 97.44 95 LYS A N 1
ATOM 734 C CA . LYS A 1 95 ? -17.75 -10.766 -11.789 1 97.44 95 LYS A CA 1
ATOM 735 C C . LYS A 1 95 ? -18.516 -11.891 -12.492 1 97.44 95 LYS A C 1
ATOM 737 O O . LYS A 1 95 ? -19.75 -11.891 -12.508 1 97.44 95 LYS A O 1
ATOM 742 N N . GLN A 1 96 ? -17.828 -12.852 -13.07 1 97.19 96 GLN A N 1
ATOM 743 C CA . GLN A 1 96 ? -18.422 -13.891 -13.914 1 97.19 96 GLN A CA 1
ATOM 744 C C . GLN A 1 96 ? -19.078 -14.977 -13.07 1 97.19 96 GLN A C 1
ATOM 746 O O . GLN A 1 96 ? -20.047 -15.602 -13.508 1 97.19 96 GLN A O 1
ATOM 751 N N . TYR A 1 97 ? -18.562 -15.164 -11.844 1 96.88 97 TYR A N 1
ATOM 752 C CA . TYR A 1 97 ? -19.078 -16.203 -10.953 1 96.88 97 TYR A CA 1
ATOM 753 C C . TYR A 1 97 ? -19.484 -15.609 -9.609 1 96.88 97 TYR A C 1
ATOM 755 O O . TYR A 1 97 ? -18.922 -15.977 -8.57 1 96.88 97 TYR A O 1
ATOM 763 N N . PRO A 1 98 ? -20.516 -14.828 -9.578 1 96.06 98 PRO A N 1
ATOM 764 C CA . PRO A 1 98 ? -20.875 -14.047 -8.391 1 96.06 98 PRO A CA 1
ATOM 765 C C . PRO A 1 98 ? -21.438 -14.906 -7.27 1 96.06 98 PRO A C 1
ATOM 767 O O . PRO A 1 98 ? -21.516 -14.461 -6.121 1 96.06 98 PRO A O 1
ATOM 770 N N . ASN A 1 99 ? -21.875 -16.125 -7.5 1 96.75 99 ASN A N 1
ATOM 771 C CA . ASN A 1 99 ? -22.438 -17.016 -6.48 1 96.75 99 ASN A CA 1
ATOM 772 C C . ASN A 1 99 ? -21.344 -17.844 -5.797 1 96.75 99 ASN A C 1
ATOM 774 O O . ASN A 1 99 ? -21.578 -18.984 -5.402 1 96.75 99 ASN A O 1
ATOM 778 N N . THR A 1 100 ? -20.156 -17.406 -5.824 1 97.31 100 THR A N 1
ATOM 779 C CA . THR A 1 100 ? -19 -17.938 -5.121 1 97.31 100 THR A CA 1
ATOM 780 C C . THR A 1 100 ? -18.406 -16.906 -4.176 1 97.31 100 THR A C 1
ATOM 782 O O . THR A 1 100 ? -18.781 -15.734 -4.219 1 97.31 100 THR A O 1
ATOM 785 N N . PRO A 1 101 ? -17.562 -17.25 -3.264 1 97.81 101 PRO A N 1
ATOM 786 C CA . PRO A 1 101 ? -16.969 -16.266 -2.354 1 97.81 101 PRO A CA 1
ATOM 787 C C . PRO A 1 101 ? -16.328 -15.094 -3.09 1 97.81 101 PRO A C 1
ATOM 789 O O . PRO A 1 101 ? -15.656 -15.297 -4.105 1 97.81 101 PRO A O 1
ATOM 792 N N . THR A 1 102 ? -16.578 -13.883 -2.629 1 98 102 THR A N 1
ATOM 793 C CA . THR A 1 102 ? -16.062 -12.664 -3.24 1 98 102 THR A CA 1
ATOM 794 C C . THR A 1 102 ? -14.68 -12.328 -2.705 1 98 102 THR A C 1
ATOM 796 O O . THR A 1 102 ? -14.461 -12.312 -1.492 1 98 102 THR A O 1
ATOM 799 N N . LEU A 1 103 ? -13.797 -12.078 -3.609 1 98.69 103 LEU A N 1
ATOM 800 C CA . LEU A 1 103 ? -12.422 -11.812 -3.201 1 98.69 103 LEU A CA 1
ATOM 801 C C . LEU A 1 103 ? -12.117 -10.32 -3.268 1 98.69 103 LEU A C 1
ATOM 803 O O . LEU A 1 103 ? -11.133 -9.852 -2.68 1 98.69 103 LEU A O 1
ATOM 807 N N . PHE A 1 104 ? -12.922 -9.57 -3.98 1 98.06 104 PHE A N 1
ATOM 808 C CA . PHE A 1 104 ? -12.898 -8.109 -4.012 1 98.06 104 PHE A CA 1
ATOM 809 C C . PHE A 1 104 ? -14.227 -7.543 -3.531 1 98.06 104 PHE A C 1
ATOM 811 O O . PHE A 1 104 ? -15.016 -7.035 -4.332 1 98.06 104 PHE A O 1
ATOM 818 N N . PRO A 1 105 ? -14.445 -7.547 -2.23 1 96.56 105 PRO A N 1
ATOM 819 C CA . PRO A 1 105 ? -15.68 -6.941 -1.736 1 96.56 105 PRO A CA 1
ATOM 820 C C . PRO A 1 105 ? -15.867 -5.504 -2.219 1 96.56 105 PRO A C 1
ATOM 822 O O . PRO A 1 105 ? -14.891 -4.809 -2.496 1 96.56 105 PRO A O 1
ATOM 825 N N . SER A 1 106 ? -17.125 -5.121 -2.287 1 93.44 106 SER A N 1
ATOM 826 C CA . SER A 1 106 ? -17.469 -3.791 -2.775 1 93.44 106 SER A CA 1
ATOM 827 C C . SER A 1 106 ? -16.672 -2.713 -2.047 1 93.44 106 SER A C 1
ATOM 829 O O . SER A 1 106 ? -16.516 -2.771 -0.826 1 93.44 106 SER A O 1
ATOM 831 N N . GLY A 1 107 ? -16.078 -1.838 -2.857 1 94.31 107 GLY A N 1
ATOM 832 C CA . GLY A 1 107 ? -15.383 -0.693 -2.299 1 94.31 107 GLY A CA 1
ATOM 833 C C . GLY A 1 107 ? -13.945 -0.998 -1.929 1 94.31 107 GLY A C 1
ATOM 834 O O . GLY A 1 107 ? -13.227 -0.129 -1.423 1 94.31 107 GLY A O 1
ATOM 835 N N . THR A 1 108 ? -13.453 -2.24 -2.246 1 97.31 108 THR A N 1
ATOM 836 C CA . THR A 1 108 ? -12.133 -2.588 -1.736 1 97.31 108 THR A CA 1
ATOM 837 C C . THR A 1 108 ? -11.148 -2.795 -2.883 1 97.31 108 THR A C 1
ATOM 839 O O . THR A 1 108 ? -9.945 -2.951 -2.654 1 97.31 108 THR A O 1
ATOM 842 N N . ILE A 1 109 ? -11.617 -2.777 -4.145 1 97.94 109 ILE A N 1
ATOM 843 C CA . ILE A 1 109 ? -10.766 -3.168 -5.262 1 97.94 109 ILE A CA 1
ATOM 844 C C . ILE A 1 109 ? -9.539 -2.254 -5.324 1 97.94 109 ILE A C 1
ATOM 846 O O . ILE A 1 109 ? -8.406 -2.727 -5.289 1 97.94 109 ILE A O 1
ATOM 850 N N . ALA A 1 110 ? -9.773 -0.943 -5.301 1 98.5 110 ALA A N 1
ATOM 851 C CA . ALA A 1 110 ? -8.672 0.016 -5.367 1 98.5 110 ALA A CA 1
ATOM 852 C C . ALA A 1 110 ? -7.73 -0.143 -4.176 1 98.5 110 ALA A C 1
ATOM 854 O O . ALA A 1 110 ? -6.508 -0.092 -4.332 1 98.5 110 ALA A O 1
ATOM 855 N N . LEU A 1 111 ? -8.32 -0.338 -3.012 1 98.62 111 LEU A N 1
ATOM 856 C CA . LEU A 1 111 ? -7.531 -0.53 -1.802 1 98.62 111 LEU A CA 1
ATOM 857 C C . LEU A 1 111 ? -6.668 -1.782 -1.908 1 98.62 111 LEU A C 1
ATOM 859 O O . LEU A 1 111 ? -5.512 -1.784 -1.474 1 98.62 111 LEU A O 1
ATOM 863 N N . GLN A 1 112 ? -7.191 -2.83 -2.494 1 98.75 112 GLN A N 1
ATOM 864 C CA . GLN A 1 112 ? -6.445 -4.082 -2.578 1 98.75 112 GLN A CA 1
ATOM 865 C C . GLN A 1 112 ? -5.34 -3.994 -3.627 1 98.75 112 GLN A C 1
ATOM 867 O O . GLN A 1 112 ? -4.285 -4.609 -3.475 1 98.75 112 GLN A O 1
ATOM 872 N N . TYR A 1 113 ? -5.555 -3.229 -4.699 1 98.62 113 TYR A N 1
ATOM 873 C CA . TYR A 1 113 ? -4.461 -2.986 -5.637 1 98.62 113 TYR A CA 1
ATOM 874 C C . TYR A 1 113 ? -3.318 -2.242 -4.953 1 98.62 113 TYR A C 1
ATOM 876 O O . TYR A 1 113 ? -2.148 -2.592 -5.129 1 98.62 113 TYR A O 1
ATOM 884 N N . ALA A 1 114 ? -3.674 -1.27 -4.145 1 98.75 114 ALA A N 1
ATOM 885 C CA . ALA A 1 114 ? -2.654 -0.566 -3.371 1 98.75 114 ALA A CA 1
ATOM 886 C C . ALA A 1 114 ? -1.97 -1.507 -2.385 1 98.75 114 ALA A C 1
ATOM 888 O O . ALA A 1 114 ? -0.761 -1.405 -2.158 1 98.75 114 ALA A O 1
ATOM 889 N N . PHE A 1 115 ? -2.758 -2.414 -1.778 1 98.81 115 PHE A N 1
ATOM 890 C CA . PHE A 1 115 ? -2.213 -3.395 -0.848 1 98.81 115 PHE A CA 1
ATOM 891 C C . PHE A 1 115 ? -1.155 -4.258 -1.528 1 98.81 115 PHE A C 1
ATOM 893 O O . PHE A 1 115 ? -0.087 -4.5 -0.964 1 98.81 115 PHE A O 1
ATOM 900 N N . VAL A 1 116 ? -1.467 -4.691 -2.736 1 98.56 116 VAL A N 1
ATOM 901 C CA . VAL A 1 116 ? -0.543 -5.535 -3.486 1 98.56 116 VAL A CA 1
ATOM 902 C C . VAL A 1 116 ? 0.77 -4.789 -3.715 1 98.56 116 VAL A C 1
ATOM 904 O O . VAL A 1 116 ? 1.851 -5.352 -3.523 1 98.56 116 VAL A O 1
ATOM 907 N N . ASP A 1 117 ? 0.66 -3.521 -4.062 1 98.12 117 ASP A N 1
ATOM 908 C CA . ASP A 1 117 ? 1.853 -2.707 -4.273 1 98.12 117 ASP A CA 1
ATOM 909 C C . ASP A 1 117 ? 2.635 -2.533 -2.973 1 98.12 117 ASP A C 1
ATOM 911 O O . ASP A 1 117 ? 3.863 -2.633 -2.963 1 98.12 117 ASP A O 1
ATOM 915 N N . ALA A 1 118 ? 1.911 -2.281 -1.885 1 98.69 118 ALA A N 1
ATOM 916 C CA . ALA A 1 118 ? 2.555 -2.111 -0.584 1 98.69 118 ALA A CA 1
ATOM 917 C C . ALA A 1 118 ? 3.238 -3.4 -0.137 1 98.69 118 ALA A C 1
ATOM 919 O O . ALA A 1 118 ? 4.34 -3.367 0.413 1 98.69 118 ALA A O 1
ATOM 920 N N . HIS A 1 119 ? 2.582 -4.512 -0.405 1 98.75 119 HIS A N 1
ATOM 921 C CA . HIS A 1 119 ? 3.086 -5.812 0.022 1 98.75 119 HIS A CA 1
ATOM 922 C C . HIS A 1 119 ? 4.395 -6.156 -0.683 1 98.75 119 HIS A C 1
ATOM 924 O O . HIS A 1 119 ? 5.367 -6.547 -0.036 1 98.75 119 HIS A O 1
ATOM 930 N N . ILE A 1 120 ? 4.387 -5.961 -1.981 1 97.94 120 ILE A N 1
ATOM 931 C CA . ILE A 1 120 ? 5.586 -6.309 -2.73 1 97.94 120 ILE A CA 1
ATOM 932 C C . ILE A 1 120 ? 6.738 -5.395 -2.312 1 97.94 120 ILE A C 1
ATOM 934 O O . ILE A 1 120 ? 7.883 -5.84 -2.203 1 97.94 120 ILE A O 1
ATOM 938 N N . ALA A 1 121 ? 6.434 -4.129 -2.066 1 97.56 121 ALA A N 1
ATOM 939 C CA . ALA A 1 121 ? 7.461 -3.203 -1.594 1 97.56 121 ALA A CA 1
ATOM 940 C C . ALA A 1 121 ? 8.008 -3.637 -0.236 1 97.56 121 ALA A C 1
ATOM 942 O O . ALA A 1 121 ? 9.219 -3.604 -0.007 1 97.56 121 ALA A O 1
ATOM 943 N N . ALA A 1 122 ? 7.18 -4.055 0.607 1 98.38 122 ALA A N 1
ATOM 944 C CA . ALA A 1 122 ? 7.559 -4.441 1.964 1 98.38 122 ALA A CA 1
ATOM 945 C C . ALA A 1 122 ? 8.43 -5.691 1.954 1 98.38 122 ALA A C 1
ATOM 947 O O . ALA A 1 122 ? 9.383 -5.797 2.732 1 98.38 122 ALA A O 1
ATOM 948 N N . ILE A 1 123 ? 8.18 -6.621 1.019 1 98.5 123 ILE A N 1
ATOM 949 C CA . ILE A 1 123 ? 8.852 -7.914 1.118 1 98.5 123 ILE A CA 1
ATOM 950 C C . ILE A 1 123 ? 9.984 -7.988 0.099 1 98.5 123 ILE A C 1
ATOM 952 O O . ILE A 1 123 ? 10.648 -9.023 -0.027 1 98.5 123 ILE A O 1
ATOM 956 N N . SER A 1 124 ? 10.297 -6.898 -0.575 1 97.94 124 SER A N 1
ATOM 957 C CA . SER A 1 124 ? 11.242 -6.879 -1.687 1 97.94 124 SER A CA 1
ATOM 958 C C . SER A 1 124 ? 12.625 -7.367 -1.25 1 97.94 124 SER A C 1
ATOM 960 O O . SER A 1 124 ? 13.367 -7.938 -2.049 1 97.94 124 SER A O 1
ATOM 962 N N . PRO A 1 125 ? 13.016 -7.219 0.032 1 98.5 125 PRO A N 1
ATOM 963 C CA . PRO A 1 125 ? 14.336 -7.707 0.448 1 98.5 125 PRO A CA 1
ATOM 964 C C . PRO A 1 125 ? 14.477 -9.219 0.293 1 98.5 125 PRO A C 1
ATOM 966 O O . PRO A 1 125 ? 15.586 -9.75 0.39 1 98.5 125 PRO A O 1
ATOM 969 N N . ILE A 1 126 ? 13.383 -9.93 0.003 1 98.69 126 ILE A N 1
ATOM 970 C CA . ILE A 1 126 ? 13.422 -11.391 -0.078 1 98.69 126 ILE A CA 1
ATOM 971 C C . ILE A 1 126 ? 14.008 -11.812 -1.42 1 98.69 126 ILE A C 1
ATOM 973 O O . ILE A 1 126 ? 14.438 -12.961 -1.582 1 98.69 126 ILE A O 1
ATOM 977 N N . PHE A 1 127 ? 14.078 -10.93 -2.404 1 98.12 127 PHE A N 1
ATOM 978 C CA . PHE A 1 127 ? 14.344 -11.305 -3.787 1 98.12 127 PHE A CA 1
ATOM 979 C C . PHE A 1 127 ? 15.75 -11.875 -3.934 1 98.12 127 PHE A C 1
ATOM 981 O O . PHE A 1 127 ? 15.93 -12.961 -4.5 1 98.12 127 PHE A O 1
ATOM 988 N N . PRO A 1 128 ? 16.75 -11.227 -3.328 1 98.25 128 PRO A N 1
ATOM 989 C CA . PRO A 1 128 ? 18.094 -11.805 -3.461 1 98.25 128 PRO A CA 1
ATOM 990 C C . PRO A 1 128 ? 18.219 -13.18 -2.816 1 98.25 128 PRO A C 1
ATOM 992 O O . PRO A 1 128 ? 19.109 -13.953 -3.162 1 98.25 128 PRO A O 1
ATOM 995 N N . PHE A 1 129 ? 17.297 -13.492 -1.932 1 98.25 129 PHE A N 1
ATOM 996 C CA . PHE A 1 129 ? 17.359 -14.766 -1.223 1 98.25 129 PHE A CA 1
ATOM 997 C C . PHE A 1 129 ? 16.562 -15.828 -1.958 1 98.25 129 PHE A C 1
ATOM 999 O O . PHE A 1 129 ? 16.922 -17 -1.943 1 98.25 129 PHE A O 1
ATOM 1006 N N . SER A 1 130 ? 15.492 -15.414 -2.617 1 97.5 130 SER A N 1
ATOM 1007 C CA . SER A 1 130 ? 14.555 -16.359 -3.195 1 97.5 130 SER A CA 1
ATOM 1008 C C . SER A 1 130 ? 14.938 -16.719 -4.625 1 97.5 130 SER A C 1
ATOM 1010 O O . SER A 1 130 ? 14.734 -17.859 -5.062 1 97.5 130 SER A O 1
ATOM 1012 N N . ILE A 1 131 ? 15.539 -15.828 -5.395 1 96.94 131 ILE A N 1
ATOM 1013 C CA . ILE A 1 131 ? 15.766 -15.984 -6.828 1 96.94 131 ILE A CA 1
ATOM 1014 C C . ILE A 1 131 ? 16.703 -17.172 -7.078 1 96.94 131 ILE A C 1
ATOM 1016 O O . ILE A 1 131 ? 16.391 -18.047 -7.887 1 96.94 131 ILE A O 1
ATOM 1020 N N . PRO A 1 132 ? 17.828 -17.25 -6.352 1 96.94 132 PRO A N 1
ATOM 1021 C CA . PRO A 1 132 ? 18.672 -18.422 -6.578 1 96.94 132 PRO A CA 1
ATOM 1022 C C . PRO A 1 132 ? 17.984 -19.734 -6.223 1 96.94 132 PRO A C 1
ATOM 1024 O O . PRO A 1 132 ? 18.25 -20.766 -6.859 1 96.94 132 PRO A O 1
ATOM 1027 N N . ARG A 1 133 ? 17.125 -19.703 -5.223 1 95.44 133 ARG A N 1
ATOM 1028 C CA . ARG A 1 133 ? 16.406 -20.906 -4.824 1 95.44 133 ARG A CA 1
ATOM 1029 C C . ARG A 1 133 ? 15.422 -21.328 -5.902 1 95.44 133 ARG A C 1
ATOM 1031 O O . ARG A 1 133 ? 15.234 -22.531 -6.148 1 95.44 133 ARG A O 1
ATOM 1038 N N . VAL A 1 134 ? 14.773 -20.391 -6.543 1 95.31 134 VAL A N 1
ATOM 1039 C CA . VAL A 1 134 ? 13.867 -20.688 -7.648 1 95.31 134 VAL A CA 1
ATOM 1040 C C . VAL A 1 134 ? 14.641 -21.359 -8.781 1 95.31 134 VAL A C 1
ATOM 1042 O O . VAL A 1 134 ? 14.172 -22.328 -9.383 1 95.31 134 VAL A O 1
ATOM 1045 N N . ASN A 1 135 ? 15.781 -20.812 -9.023 1 94.38 135 ASN A N 1
ATOM 1046 C CA . ASN A 1 135 ? 16.609 -21.375 -10.094 1 94.38 135 ASN A CA 1
ATOM 1047 C C . ASN A 1 135 ? 16.922 -22.844 -9.852 1 94.38 135 ASN A C 1
ATOM 1049 O O . ASN A 1 135 ? 17.094 -23.609 -10.797 1 94.38 135 ASN A O 1
ATOM 1053 N N . GLU A 1 136 ? 16.922 -23.25 -8.625 1 92.5 136 GLU A N 1
ATOM 1054 C CA . GLU A 1 136 ? 17.266 -24.609 -8.258 1 92.5 136 GLU A CA 1
ATOM 1055 C C . GLU A 1 136 ? 16.078 -25.562 -8.484 1 92.5 136 GLU A C 1
ATOM 1057 O O . GLU A 1 136 ? 16.281 -26.781 -8.609 1 92.5 136 GLU A O 1
ATOM 1062 N N . ILE A 1 137 ? 14.898 -25.047 -8.562 1 90.88 137 ILE A N 1
ATOM 1063 C CA . ILE A 1 137 ? 13.766 -25.953 -8.578 1 90.88 137 ILE A CA 1
ATOM 1064 C C . ILE A 1 137 ? 13.094 -25.922 -9.945 1 90.88 137 ILE A C 1
ATOM 1066 O O . ILE A 1 137 ? 12.219 -26.734 -10.242 1 90.88 137 ILE A O 1
ATOM 1070 N N . ILE A 1 138 ? 13.453 -24.984 -10.789 1 92 138 ILE A N 1
ATOM 1071 C CA . ILE A 1 138 ? 12.773 -24.859 -12.07 1 92 138 ILE A CA 1
ATOM 1072 C C . ILE A 1 138 ? 13.266 -25.938 -13.031 1 92 138 ILE A C 1
ATOM 1074 O O . ILE A 1 138 ? 14.367 -26.469 -12.875 1 92 138 ILE A O 1
ATOM 1078 N N . ASN A 1 139 ? 12.547 -26.297 -14.016 1 93 139 ASN A N 1
ATOM 1079 C CA . ASN A 1 139 ? 12.859 -27.359 -14.969 1 93 139 ASN A CA 1
ATOM 1080 C C . ASN A 1 139 ? 14.008 -26.953 -15.898 1 93 139 ASN A C 1
ATOM 1082 O O . ASN A 1 139 ? 14.211 -25.766 -16.156 1 93 139 ASN A O 1
ATOM 1086 N N . PRO A 1 140 ? 14.664 -27.969 -16.438 1 93.31 140 PRO A N 1
ATOM 1087 C CA . PRO A 1 140 ? 15.812 -27.703 -17.312 1 93.31 140 PRO A CA 1
ATOM 1088 C C . PRO A 1 140 ? 15.445 -26.844 -18.531 1 93.31 140 PRO A C 1
ATOM 1090 O O . PRO A 1 140 ? 16.266 -26.031 -18.984 1 93.31 140 PRO A O 1
ATOM 1093 N N . HIS A 1 141 ? 14.289 -26.984 -18.969 1 94.19 141 HIS A N 1
ATOM 1094 C CA . HIS A 1 141 ? 13.859 -26.219 -20.125 1 94.19 141 HIS A CA 1
ATOM 1095 C C . HIS A 1 141 ? 13.711 -24.734 -19.766 1 94.19 141 HIS A C 1
ATOM 1097 O O . HIS A 1 141 ? 13.969 -23.859 -20.609 1 94.19 141 HIS A O 1
ATOM 1103 N N . SER A 1 142 ? 13.359 -24.422 -18.516 1 95.5 142 SER A N 1
ATOM 1104 C CA . SER A 1 142 ? 13.102 -23.062 -18.062 1 95.5 142 SER A CA 1
ATOM 1105 C C . SER A 1 142 ? 14.367 -22.422 -17.484 1 95.5 142 SER A C 1
ATOM 1107 O O . SER A 1 142 ? 14.516 -21.188 -17.516 1 95.5 142 SER A O 1
ATOM 1109 N N . GLU A 1 143 ? 15.266 -23.234 -17.047 1 95.38 143 GLU A N 1
ATOM 1110 C CA . GLU A 1 143 ? 16.391 -22.766 -16.219 1 95.38 143 GLU A CA 1
ATOM 1111 C C . GLU A 1 143 ? 17.266 -21.781 -16.984 1 95.38 143 GLU A C 1
ATOM 1113 O O . GLU A 1 143 ? 17.609 -20.719 -16.453 1 95.38 143 GLU A O 1
ATOM 1118 N N . PRO A 1 144 ? 17.656 -22.047 -18.266 1 96.75 144 PRO A N 1
ATOM 1119 C CA . PRO A 1 144 ? 18.5 -21.094 -18.969 1 96.75 144 PRO A CA 1
ATOM 1120 C C . PRO A 1 144 ? 17.844 -19.734 -19.141 1 96.75 144 PRO A C 1
ATOM 1122 O O . PRO A 1 144 ? 18.516 -18.688 -19.047 1 96.75 144 PRO A O 1
ATOM 1125 N N . TYR A 1 145 ? 16.625 -19.766 -19.406 1 95.75 145 TYR A N 1
ATOM 1126 C CA . TYR A 1 145 ? 15.875 -18.531 -19.547 1 95.75 145 TYR A CA 1
ATOM 1127 C C . TYR A 1 145 ? 15.836 -17.75 -18.234 1 95.75 145 TYR A C 1
ATOM 1129 O O . TYR A 1 145 ? 16.125 -16.547 -18.219 1 95.75 145 TYR A O 1
ATOM 1137 N N . PHE A 1 146 ? 15.508 -18.422 -17.188 1 95.62 146 PHE A N 1
ATOM 1138 C CA . PHE A 1 146 ? 15.406 -17.812 -15.867 1 95.62 146 PHE A CA 1
ATOM 1139 C C . PHE A 1 146 ? 16.75 -17.234 -15.43 1 95.62 146 PHE A C 1
ATOM 1141 O O . PHE A 1 146 ? 16.828 -16.078 -15.016 1 95.62 146 PHE A O 1
ATOM 1148 N N . ARG A 1 147 ? 17.75 -17.969 -15.594 1 97 147 ARG A N 1
ATOM 1149 C CA . ARG A 1 147 ? 19.094 -17.547 -15.227 1 97 147 ARG A CA 1
ATOM 1150 C C . ARG A 1 147 ? 19.516 -16.297 -15.992 1 97 147 ARG A C 1
ATOM 1152 O O . ARG A 1 147 ? 19.938 -15.312 -15.391 1 97 147 ARG A O 1
ATOM 1159 N N . ARG A 1 148 ? 19.328 -16.312 -17.266 1 96.5 148 ARG A N 1
ATOM 1160 C CA . ARG A 1 148 ? 19.734 -15.203 -18.109 1 96.5 148 ARG A CA 1
ATOM 1161 C C . ARG A 1 148 ? 19.016 -13.922 -17.719 1 96.5 148 ARG A C 1
ATOM 1163 O O . ARG A 1 148 ? 19.641 -12.867 -17.562 1 96.5 148 ARG A O 1
ATOM 1170 N N . THR A 1 149 ? 17.75 -14.016 -17.547 1 94.31 149 THR A N 1
ATOM 1171 C CA . THR A 1 149 ? 16.953 -12.82 -17.312 1 94.31 149 THR A CA 1
ATOM 1172 C C . THR A 1 149 ? 17.172 -12.297 -15.898 1 94.31 149 THR A C 1
ATOM 1174 O O . THR A 1 149 ? 17.203 -11.086 -15.68 1 94.31 149 THR A O 1
ATOM 1177 N N . ARG A 1 150 ? 17.375 -13.188 -14.938 1 96.06 150 ARG A N 1
ATOM 1178 C CA . ARG A 1 150 ? 17.594 -12.742 -13.562 1 96.06 150 ARG A CA 1
ATOM 1179 C C . ARG A 1 150 ? 19 -12.195 -13.375 1 96.06 150 ARG A C 1
ATOM 1181 O O . ARG A 1 150 ? 19.203 -11.195 -12.688 1 96.06 150 ARG A O 1
ATOM 1188 N N . GLU A 1 151 ? 19.953 -12.812 -14.039 1 97.56 151 GLU A N 1
ATOM 1189 C CA . GLU A 1 151 ? 21.328 -12.297 -13.977 1 97.56 151 GLU A CA 1
ATOM 1190 C C . GLU A 1 151 ? 21.406 -10.906 -14.609 1 97.56 151 GLU A C 1
ATOM 1192 O O . GLU A 1 151 ? 22.125 -10.039 -14.109 1 97.56 151 GLU A O 1
ATOM 1197 N N . ALA A 1 152 ? 20.688 -10.68 -15.625 1 95.25 152 ALA A N 1
ATOM 1198 C CA . ALA A 1 152 ? 20.625 -9.359 -16.25 1 95.25 152 ALA A CA 1
ATOM 1199 C C . ALA A 1 152 ? 20.016 -8.328 -15.312 1 95.25 152 ALA A C 1
ATOM 1201 O O . ALA A 1 152 ? 20.5 -7.199 -15.211 1 95.25 152 ALA A O 1
ATOM 1202 N N . SER A 1 153 ? 19.016 -8.695 -14.625 1 93.56 153 SER A N 1
ATOM 1203 C CA . SER A 1 153 ? 18.297 -7.789 -13.734 1 93.56 153 SER A CA 1
ATOM 1204 C C . SER A 1 153 ? 19.141 -7.426 -12.516 1 93.56 153 SER A C 1
ATOM 1206 O O . SER A 1 153 ? 19.109 -6.289 -12.047 1 93.56 153 SER A O 1
ATOM 1208 N N . PHE A 1 154 ? 19.906 -8.367 -11.984 1 96.12 154 PHE A N 1
ATOM 1209 C CA . PHE A 1 154 ? 20.672 -8.148 -10.758 1 96.12 154 PHE A CA 1
ATOM 1210 C C . PHE A 1 154 ? 22.094 -7.711 -11.078 1 96.12 154 PHE A C 1
ATOM 1212 O O . PHE A 1 154 ? 22.797 -7.215 -10.195 1 96.12 154 PHE A O 1
ATOM 1219 N N . GLY A 1 155 ? 22.469 -7.945 -12.273 1 96.81 155 GLY A N 1
ATOM 1220 C CA . GLY A 1 155 ? 23.812 -7.582 -12.695 1 96.81 155 GLY A CA 1
ATOM 1221 C C . GLY A 1 155 ? 24.891 -8.484 -12.102 1 96.81 155 GLY A C 1
ATOM 1222 O O . GLY A 1 155 ? 26.016 -8.039 -11.859 1 96.81 155 GLY A O 1
ATOM 1223 N N . LYS A 1 156 ? 24.547 -9.648 -11.711 1 96.56 156 LYS A N 1
ATOM 1224 C CA . LYS A 1 156 ? 25.453 -10.625 -11.133 1 96.56 156 LYS A CA 1
ATOM 1225 C C . LYS A 1 156 ? 25.016 -12.055 -11.453 1 96.56 156 LYS A C 1
ATOM 1227 O O . LYS A 1 156 ? 23.891 -12.273 -11.883 1 96.56 156 LYS A O 1
ATOM 1232 N N . LYS A 1 157 ? 26 -12.984 -11.336 1 97.75 157 LYS A N 1
ATOM 1233 C CA . LYS A 1 157 ? 25.672 -14.398 -11.492 1 97.75 157 LYS A CA 1
ATOM 1234 C C . LYS A 1 157 ? 24.688 -14.852 -10.414 1 97.75 157 LYS A C 1
ATOM 1236 O O . LYS A 1 157 ? 24.734 -14.367 -9.281 1 97.75 157 LYS A O 1
ATOM 1241 N N . ILE A 1 158 ? 23.828 -15.805 -10.781 1 97.56 158 ILE A N 1
ATOM 1242 C CA . ILE A 1 158 ? 22.75 -16.266 -9.906 1 97.56 158 ILE A CA 1
ATOM 1243 C C . ILE A 1 158 ? 23.328 -16.734 -8.578 1 97.56 158 ILE A C 1
ATOM 1245 O O . ILE A 1 158 ? 22.766 -16.484 -7.52 1 97.56 158 ILE A O 1
ATOM 1249 N N . GLU A 1 159 ? 24.516 -17.328 -8.602 1 96.94 159 GLU A N 1
ATOM 1250 C CA . GLU A 1 159 ? 25.156 -17.875 -7.41 1 96.94 159 GLU A CA 1
ATOM 1251 C C . GLU A 1 159 ? 25.672 -16.75 -6.508 1 96.94 159 GLU A C 1
ATOM 1253 O O . GLU A 1 159 ? 26.016 -17 -5.344 1 96.94 159 GLU A O 1
ATOM 1258 N N . GLU A 1 160 ? 25.688 -15.516 -7.039 1 97.88 160 GLU A N 1
ATOM 1259 C CA . GLU A 1 160 ? 26.281 -14.398 -6.312 1 97.88 160 GLU A CA 1
ATOM 1260 C C . GLU A 1 160 ? 25.203 -13.422 -5.828 1 97.88 160 GLU A C 1
ATOM 1262 O O . GLU A 1 160 ? 25.516 -12.414 -5.195 1 97.88 160 GLU A O 1
ATOM 1267 N N . ILE A 1 161 ? 24.031 -13.812 -6.105 1 98 161 ILE A N 1
ATOM 1268 C CA . ILE A 1 161 ? 22.938 -12.883 -5.828 1 98 161 ILE A CA 1
ATOM 1269 C C . ILE A 1 161 ? 22.672 -12.836 -4.324 1 98 161 ILE A C 1
ATOM 1271 O O . ILE A 1 161 ? 22.516 -11.75 -3.75 1 98 161 ILE A O 1
ATOM 1275 N N . THR A 1 162 ? 22.625 -13.961 -3.605 1 98.12 162 THR A N 1
ATOM 1276 C CA . THR A 1 162 ? 22.375 -13.992 -2.168 1 98.12 162 THR A CA 1
ATOM 1277 C C . THR A 1 162 ? 23.594 -13.469 -1.401 1 98.12 162 THR A C 1
ATOM 1279 O O . THR A 1 162 ? 24.703 -13.984 -1.559 1 98.12 162 THR A O 1
ATOM 1282 N N . PRO A 1 163 ? 23.312 -12.508 -0.597 1 97.81 163 PRO A N 1
ATOM 1283 C CA . PRO A 1 163 ? 24.438 -12 0.193 1 97.81 163 PRO A CA 1
ATOM 1284 C C . PRO A 1 163 ? 24.984 -13.039 1.171 1 97.81 163 PRO A C 1
ATOM 1286 O O . PRO A 1 163 ? 24.328 -14.039 1.455 1 97.81 163 PRO A O 1
ATOM 1289 N N . VAL A 1 164 ? 26.234 -12.742 1.611 1 97.25 164 VAL A N 1
ATOM 1290 C CA . VAL A 1 164 ? 26.891 -13.648 2.547 1 97.25 164 VAL A CA 1
ATOM 1291 C C . VAL A 1 164 ? 27.344 -12.875 3.783 1 97.25 164 VAL A C 1
ATOM 1293 O O . VAL A 1 164 ? 27.359 -11.648 3.781 1 97.25 164 VAL A O 1
ATOM 1296 N N . GLY A 1 165 ? 27.609 -13.562 4.848 1 97.31 165 GLY A N 1
ATOM 1297 C CA . GLY A 1 165 ? 28.156 -12.945 6.051 1 97.31 165 GLY A CA 1
ATOM 1298 C C . GLY A 1 165 ? 27.219 -11.93 6.672 1 97.31 165 GLY A C 1
ATOM 1299 O O . GLY A 1 165 ? 26.031 -12.203 6.852 1 97.31 165 GLY A O 1
ATOM 1300 N N . GLU A 1 166 ? 27.766 -10.828 7.02 1 97.94 166 GLU A N 1
ATOM 1301 C CA . GLU A 1 166 ? 27 -9.773 7.684 1 97.94 166 GLU A CA 1
ATOM 1302 C C . GLU A 1 166 ? 25.906 -9.234 6.777 1 97.94 166 GLU A C 1
ATOM 1304 O O . GLU A 1 166 ? 24.812 -8.898 7.246 1 97.94 166 GLU A O 1
ATOM 1309 N N . ALA A 1 167 ? 26.172 -9.234 5.516 1 97.88 167 ALA A N 1
ATOM 1310 C CA . ALA A 1 167 ? 25.203 -8.742 4.555 1 97.88 167 ALA A CA 1
ATOM 1311 C C . ALA A 1 167 ? 23.984 -9.672 4.477 1 97.88 167 ALA A C 1
ATOM 1313 O O . ALA A 1 167 ? 22.859 -9.227 4.25 1 97.88 167 ALA A O 1
ATOM 1314 N N . TYR A 1 168 ? 24.281 -10.984 4.633 1 98.06 168 TYR A N 1
ATOM 1315 C CA . TYR A 1 168 ? 23.172 -11.938 4.688 1 98.06 168 TYR A CA 1
ATOM 1316 C C . TYR A 1 168 ? 22.25 -11.633 5.859 1 98.06 168 TYR A C 1
ATOM 1318 O O . TYR A 1 168 ? 21.031 -11.516 5.688 1 98.06 168 TYR A O 1
ATOM 1326 N N . ALA A 1 169 ? 22.859 -11.453 6.988 1 98.25 169 ALA A N 1
ATOM 1327 C CA . ALA A 1 169 ? 22.094 -11.219 8.211 1 98.25 169 ALA A CA 1
ATOM 1328 C C . ALA A 1 169 ? 21.281 -9.93 8.117 1 98.25 169 ALA A C 1
ATOM 1330 O O . ALA A 1 169 ? 20.109 -9.883 8.508 1 98.25 169 ALA A O 1
ATOM 1331 N N . GLU A 1 170 ? 21.891 -8.945 7.559 1 98.38 170 GLU A N 1
ATOM 1332 C CA . GLU A 1 170 ? 21.219 -7.652 7.406 1 98.38 170 GLU A CA 1
ATOM 1333 C C . GLU A 1 170 ? 20.047 -7.746 6.441 1 98.38 170 GLU A C 1
ATOM 1335 O O . GLU A 1 170 ? 18.969 -7.211 6.715 1 98.38 170 GLU A O 1
ATOM 1340 N N . GLY A 1 171 ? 20.266 -8.414 5.316 1 98.56 171 GLY A N 1
ATOM 1341 C CA . GLY A 1 171 ? 19.203 -8.586 4.348 1 98.56 171 GLY A CA 1
ATOM 1342 C C . GLY A 1 171 ? 18.031 -9.398 4.883 1 98.56 171 GLY A C 1
ATOM 1343 O O . GLY A 1 171 ? 16.875 -9.078 4.625 1 98.56 171 GLY A O 1
ATOM 1344 N N . TRP A 1 172 ? 18.359 -10.406 5.629 1 98.62 172 TRP A N 1
ATOM 1345 C CA . TRP A 1 172 ? 17.328 -11.281 6.211 1 98.62 172 TRP A CA 1
ATOM 1346 C C . TRP A 1 172 ? 16.516 -10.531 7.258 1 98.62 172 TRP A C 1
ATOM 1348 O O . TRP A 1 172 ? 15.297 -10.703 7.336 1 98.62 172 TRP A O 1
ATOM 1358 N N . GLU A 1 173 ? 17.203 -9.664 8.016 1 98.69 173 GLU A N 1
ATOM 1359 C CA . GLU A 1 173 ? 16.516 -8.828 8.992 1 98.69 173 GLU A CA 1
ATOM 1360 C C . GLU A 1 173 ? 15.602 -7.816 8.305 1 98.69 173 GLU A C 1
ATOM 1362 O O . GLU A 1 173 ? 14.508 -7.527 8.789 1 98.69 173 GLU A O 1
ATOM 1367 N N . LYS A 1 174 ? 16.094 -7.285 7.195 1 98.69 174 LYS A N 1
ATOM 1368 C CA . LYS A 1 174 ? 15.266 -6.352 6.43 1 98.69 174 LYS A CA 1
ATOM 1369 C C . LYS A 1 174 ? 13.992 -7.023 5.93 1 98.69 174 LYS A C 1
ATOM 1371 O O . LYS A 1 174 ? 12.93 -6.402 5.898 1 98.69 174 LYS A O 1
ATOM 1376 N N . TYR A 1 175 ? 14.141 -8.273 5.512 1 98.81 175 TYR A N 1
ATOM 1377 C CA . TYR A 1 175 ? 12.953 -9 5.098 1 98.81 175 TYR A CA 1
ATOM 1378 C C . TYR A 1 175 ? 12 -9.203 6.273 1 98.81 175 TYR A C 1
ATOM 1380 O O . TYR A 1 175 ? 10.789 -8.984 6.145 1 98.81 175 TYR A O 1
ATOM 1388 N N . LYS A 1 176 ? 12.508 -9.578 7.414 1 98.88 176 LYS A N 1
ATOM 1389 C CA . LYS A 1 176 ? 11.703 -9.727 8.617 1 98.88 176 LYS A CA 1
ATOM 1390 C C . LYS A 1 176 ? 10.984 -8.422 8.969 1 98.88 176 LYS A C 1
ATOM 1392 O O . LYS A 1 176 ? 9.797 -8.43 9.297 1 98.88 176 LYS A O 1
ATOM 1397 N N . ASP A 1 177 ? 11.719 -7.293 8.852 1 98.56 177 ASP A N 1
ATOM 1398 C CA . ASP A 1 177 ? 11.125 -5.984 9.109 1 98.56 177 ASP A CA 1
ATOM 1399 C C . ASP A 1 177 ? 9.992 -5.695 8.133 1 98.56 177 ASP A C 1
ATOM 1401 O O . ASP A 1 177 ? 8.961 -5.141 8.523 1 98.56 177 ASP A O 1
ATOM 1405 N N . GLY A 1 178 ? 10.227 -6.055 6.844 1 98.75 178 GLY A N 1
ATOM 1406 C CA . GLY A 1 178 ? 9.172 -5.902 5.852 1 98.75 178 GLY A CA 1
ATOM 1407 C C . GLY A 1 178 ? 7.926 -6.695 6.188 1 98.75 178 GLY A C 1
ATOM 1408 O O . GLY A 1 178 ? 6.812 -6.172 6.102 1 98.75 178 GLY A O 1
ATOM 1409 N N . LEU A 1 179 ? 8.094 -7.93 6.633 1 98.88 179 LEU A N 1
ATOM 1410 C CA . LEU A 1 179 ? 6.965 -8.75 7.062 1 98.88 179 LEU A CA 1
ATOM 1411 C C . LEU A 1 179 ? 6.332 -8.18 8.328 1 98.88 179 LEU A C 1
ATOM 1413 O O . LEU A 1 179 ? 5.133 -8.344 8.555 1 98.88 179 LEU A O 1
ATOM 1417 N N . GLY A 1 180 ? 7.141 -7.555 9.117 1 98.69 180 GLY A N 1
ATOM 1418 C CA . GLY A 1 180 ? 6.609 -6.875 10.289 1 98.69 180 GLY A CA 1
ATOM 1419 C C . GLY A 1 180 ? 5.609 -5.789 9.945 1 98.69 180 GLY A C 1
ATOM 1420 O O . GLY A 1 180 ? 4.602 -5.621 10.641 1 98.69 180 GLY A O 1
ATOM 1421 N N . LYS A 1 181 ? 5.891 -5.043 8.914 1 98.19 181 LYS A N 1
ATOM 1422 C CA . LYS A 1 181 ? 4.938 -4.051 8.438 1 98.19 181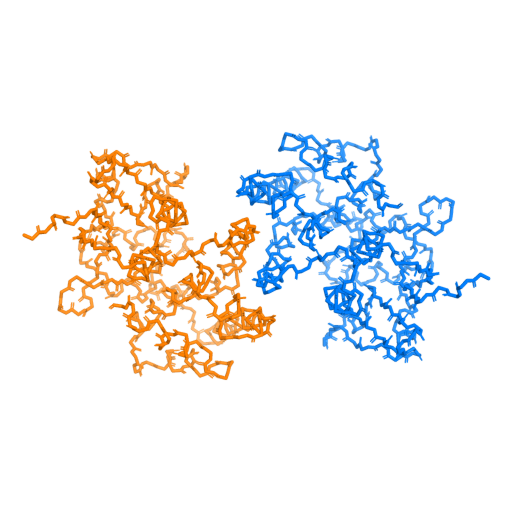 LYS A CA 1
ATOM 1423 C C . LYS A 1 181 ? 3.629 -4.711 8 1 98.19 181 LYS A C 1
ATOM 1425 O O . LYS A 1 181 ? 2.545 -4.238 8.352 1 98.19 181 LYS A O 1
ATOM 1430 N N . VAL A 1 182 ? 3.746 -5.805 7.277 1 98.81 182 VAL A N 1
ATOM 1431 C CA . VAL A 1 182 ? 2.57 -6.539 6.82 1 98.81 182 VAL A CA 1
ATOM 1432 C C . VAL A 1 182 ? 1.782 -7.051 8.023 1 98.81 182 VAL A C 1
ATOM 1434 O O . VAL A 1 182 ? 0.553 -6.965 8.055 1 98.81 182 VAL A O 1
ATOM 1437 N N . ASP A 1 183 ? 2.484 -7.57 9 1 98.69 183 ASP A N 1
ATOM 1438 C CA . ASP A 1 183 ? 1.853 -8.016 10.242 1 98.69 183 ASP A CA 1
ATOM 1439 C C . ASP A 1 183 ? 1.102 -6.875 10.914 1 98.69 183 ASP A C 1
ATOM 1441 O O . ASP A 1 183 ? 0.01 -7.074 11.453 1 98.69 183 ASP A O 1
ATOM 1445 N N . GLY A 1 184 ? 1.758 -5.699 10.914 1 98.06 184 GLY A N 1
ATOM 1446 C CA . GLY A 1 184 ? 1.1 -4.523 11.461 1 98.06 184 GLY A CA 1
ATOM 1447 C C . GLY A 1 184 ? -0.236 -4.227 10.805 1 98.06 184 GLY A C 1
ATOM 1448 O O . GLY A 1 184 ? -1.192 -3.84 11.484 1 98.06 184 GLY A O 1
ATOM 1449 N N . TRP A 1 185 ? -0.351 -4.422 9.461 1 98.56 185 TRP A N 1
ATOM 1450 C CA . TRP A 1 185 ? -1.623 -4.246 8.773 1 98.56 185 TRP A CA 1
ATOM 1451 C C . TRP A 1 185 ? -2.65 -5.266 9.258 1 98.56 185 TRP A C 1
ATOM 1453 O O . TRP A 1 185 ? -3.783 -4.906 9.586 1 98.56 185 TRP A O 1
ATOM 1463 N N . PHE A 1 186 ? -2.248 -6.57 9.312 1 98.12 186 PHE A N 1
ATOM 1464 C CA . PHE A 1 186 ? -3.139 -7.633 9.758 1 98.12 186 PHE A CA 1
ATOM 1465 C C . PHE A 1 186 ? -3.713 -7.312 11.133 1 98.12 186 PHE A C 1
ATOM 1467 O O . PHE A 1 186 ? -4.887 -7.574 11.398 1 98.12 186 PHE A O 1
ATOM 1474 N N . LYS A 1 187 ? -2.922 -6.793 11.984 1 97.38 187 LYS A N 1
ATOM 1475 C CA . LYS A 1 187 ? -3.326 -6.535 13.367 1 97.38 187 LYS A CA 1
ATOM 1476 C C . LYS A 1 187 ? -4.441 -5.496 13.43 1 97.38 187 LYS A C 1
ATOM 1478 O O . LYS A 1 187 ? -5.16 -5.406 14.43 1 97.38 187 LYS A O 1
ATOM 1483 N N . LYS A 1 188 ? -4.605 -4.73 12.359 1 97.19 188 LYS A N 1
ATOM 1484 C CA . LYS A 1 188 ? -5.648 -3.713 12.312 1 97.19 188 LYS A CA 1
ATOM 1485 C C . LYS A 1 188 ? -6.98 -4.309 11.867 1 97.19 188 LYS A C 1
ATOM 1487 O O . LYS A 1 188 ? -8.016 -3.648 11.938 1 97.19 188 LYS A O 1
ATOM 1492 N N . SER A 1 189 ? -7.043 -5.508 11.43 1 94.75 189 SER A N 1
ATOM 1493 C CA . SER A 1 189 ? -8.227 -6.105 10.812 1 94.75 189 SER A CA 1
ATOM 1494 C C . SER A 1 189 ? -9.227 -6.559 11.867 1 94.75 189 SER A C 1
ATOM 1496 O O . SER A 1 189 ? -10.422 -6.672 11.586 1 94.75 189 SER A O 1
ATOM 1498 N N . GLY A 1 190 ? -8.805 -6.914 13.055 1 90.31 190 GLY A N 1
ATOM 1499 C CA . GLY A 1 190 ? -9.656 -7.457 14.102 1 90.31 190 GLY A CA 1
ATOM 1500 C C . GLY A 1 190 ? -9.938 -8.938 13.93 1 90.31 190 GLY A C 1
ATOM 1501 O O . GLY A 1 190 ? -10.797 -9.492 14.617 1 90.31 190 GLY A O 1
ATOM 1502 N N . GLY A 1 191 ? -9.211 -9.648 12.977 1 92.38 191 GLY A N 1
ATOM 1503 C CA . GLY A 1 191 ? -9.375 -11.062 12.711 1 92.38 191 GLY A CA 1
ATOM 1504 C C . GLY A 1 191 ? -8.164 -11.695 12.055 1 92.38 191 GLY A C 1
ATOM 1505 O O . GLY A 1 191 ? -7.098 -11.07 11.977 1 92.38 191 GLY A O 1
ATOM 1506 N N . PRO A 1 192 ? -8.344 -12.906 11.672 1 95.06 192 PRO A N 1
ATOM 1507 C CA . PRO A 1 192 ? -7.195 -13.648 11.148 1 95.06 192 PRO A CA 1
ATOM 1508 C C . PRO A 1 192 ? -6.805 -13.211 9.742 1 95.06 192 PRO A C 1
ATOM 1510 O O . PRO A 1 192 ? -5.691 -13.5 9.289 1 95.06 192 PRO A O 1
ATOM 1513 N N . PHE A 1 193 ? -7.746 -12.508 9.086 1 98.06 193 PHE A N 1
ATOM 1514 C CA . PHE A 1 193 ? -7.488 -12.094 7.715 1 98.06 193 PHE A CA 1
ATOM 1515 C C . PHE A 1 193 ? -7.512 -10.578 7.598 1 98.06 193 PHE A C 1
ATOM 1517 O O . PHE A 1 193 ? -7.832 -9.875 8.562 1 98.06 193 PHE A O 1
ATOM 1524 N N . ILE A 1 194 ? -7.164 -10.039 6.477 1 98.19 194 ILE A N 1
ATOM 1525 C CA . ILE A 1 194 ? -6.973 -8.617 6.242 1 98.19 194 ILE A CA 1
ATOM 1526 C C . ILE A 1 194 ? -8.297 -7.879 6.426 1 98.19 194 ILE A C 1
ATOM 1528 O O . ILE A 1 194 ? -8.32 -6.742 6.902 1 98.19 194 ILE A O 1
ATOM 1532 N N . SER A 1 195 ? -9.422 -8.539 6.066 1 96.31 195 SER A N 1
ATOM 1533 C CA . SER A 1 195 ? -10.734 -7.914 6.199 1 96.31 195 SER A CA 1
ATOM 1534 C C . SER A 1 195 ? -11.523 -8.531 7.355 1 96.31 195 SER A C 1
ATOM 1536 O O . SER A 1 195 ? -12.75 -8.57 7.32 1 96.31 195 SER A O 1
ATOM 1538 N N . GLY A 1 196 ? -10.797 -8.977 8.359 1 95.19 196 GLY A N 1
ATOM 1539 C CA . GLY A 1 196 ? -11.445 -9.578 9.516 1 95.19 196 GLY A CA 1
ATOM 1540 C C . GLY A 1 196 ? -11.602 -11.086 9.398 1 95.19 196 GLY A C 1
ATOM 1541 O O . GLY A 1 196 ? -10.617 -11.82 9.484 1 95.19 196 GLY A O 1
ATOM 1542 N N . ASP A 1 197 ? -12.828 -11.469 9.031 1 93.25 197 ASP A N 1
ATOM 1543 C CA . ASP A 1 197 ? -13.086 -12.906 9.078 1 93.25 197 ASP A CA 1
ATOM 1544 C C . ASP A 1 197 ? -13.18 -13.492 7.676 1 93.25 197 ASP A C 1
ATOM 1546 O O . ASP A 1 197 ? -13.234 -14.711 7.508 1 93.25 197 ASP A O 1
ATOM 1550 N N . SER A 1 198 ? -13.109 -12.625 6.738 1 94.62 198 SER A N 1
ATOM 1551 C CA . SER A 1 198 ? -13.273 -13.102 5.371 1 94.62 198 SER A CA 1
ATOM 1552 C C . SER A 1 198 ? -11.977 -12.984 4.582 1 94.62 198 SER A C 1
ATOM 1554 O O . SER A 1 198 ? -11.234 -12.008 4.734 1 94.62 198 SER A O 1
ATOM 1556 N N . ILE A 1 199 ? -11.781 -14.008 3.744 1 98.12 199 ILE A N 1
ATOM 1557 C CA . ILE A 1 199 ? -10.609 -14.008 2.873 1 98.12 199 ILE A CA 1
ATOM 1558 C C . ILE A 1 199 ? -10.844 -13.062 1.693 1 98.12 199 ILE A C 1
ATOM 1560 O O . ILE A 1 199 ? -11.898 -13.109 1.058 1 98.12 199 ILE A O 1
ATOM 1564 N N . THR A 1 200 ? -9.922 -12.188 1.452 1 98.56 200 THR A N 1
ATOM 1565 C CA . THR A 1 200 ? -9.922 -11.344 0.264 1 98.56 200 THR A CA 1
ATOM 1566 C C . THR A 1 200 ? -8.695 -11.609 -0.594 1 98.56 200 THR A C 1
ATOM 1568 O O . THR A 1 200 ? -7.855 -12.445 -0.247 1 98.56 200 THR A O 1
ATOM 1571 N N . PHE A 1 201 ? -8.602 -10.898 -1.713 1 98.81 201 PHE A N 1
ATOM 1572 C CA . PHE A 1 201 ? -7.457 -11.07 -2.604 1 98.81 201 PHE A CA 1
ATOM 1573 C C . PHE A 1 201 ? -6.164 -10.672 -1.905 1 98.81 201 PHE A C 1
ATOM 1575 O O . PHE A 1 201 ? -5.102 -11.242 -2.178 1 98.81 201 PHE A O 1
ATOM 1582 N N . ALA A 1 202 ? -6.254 -9.758 -0.953 1 98.88 202 ALA A N 1
ATOM 1583 C CA . ALA A 1 202 ? -5.086 -9.352 -0.174 1 98.88 202 ALA A CA 1
ATOM 1584 C C . ALA A 1 202 ? -4.504 -10.531 0.597 1 98.88 202 ALA A C 1
ATOM 1586 O O . ALA A 1 202 ? -3.291 -10.75 0.589 1 98.88 202 ALA A O 1
ATOM 1587 N N . ASP A 1 203 ? -5.375 -11.266 1.211 1 98.81 203 ASP A N 1
ATOM 1588 C CA . ASP A 1 203 ? -4.922 -12.461 1.919 1 98.81 203 ASP A CA 1
ATOM 1589 C C . ASP A 1 203 ? -4.285 -13.461 0.956 1 98.81 203 ASP A C 1
ATOM 1591 O O . ASP A 1 203 ? -3.248 -14.047 1.261 1 98.81 203 ASP A O 1
ATOM 1595 N N . VAL A 1 204 ? -4.945 -13.656 -0.166 1 98.81 204 VAL A N 1
ATOM 1596 C CA . VAL A 1 204 ? -4.484 -14.578 -1.2 1 98.81 204 VAL A CA 1
ATOM 1597 C C . VAL A 1 204 ? -3.076 -14.195 -1.647 1 98.81 204 VAL A C 1
ATOM 1599 O O . VAL A 1 204 ? -2.217 -15.055 -1.827 1 98.81 204 VAL A O 1
ATOM 1602 N N . THR A 1 205 ? -2.861 -12.906 -1.794 1 98.81 205 THR A N 1
ATOM 1603 C CA . THR A 1 205 ? -1.566 -12.398 -2.227 1 98.81 205 THR A CA 1
ATOM 1604 C C . THR A 1 205 ? -0.476 -12.773 -1.227 1 98.81 205 THR A C 1
ATOM 1606 O O . THR A 1 205 ? 0.573 -13.289 -1.61 1 98.81 205 THR A O 1
ATOM 1609 N N . VAL A 1 206 ? -0.728 -12.594 0.053 1 98.88 206 VAL A N 1
ATOM 1610 C CA . VAL A 1 206 ? 0.263 -12.891 1.082 1 98.88 206 VAL A CA 1
ATOM 1611 C C . VAL A 1 206 ? 0.48 -14.398 1.171 1 98.88 206 VAL A C 1
ATOM 1613 O O . VAL A 1 206 ? 1.62 -14.867 1.2 1 98.88 206 VAL A O 1
ATOM 1616 N N . ALA A 1 207 ? -0.6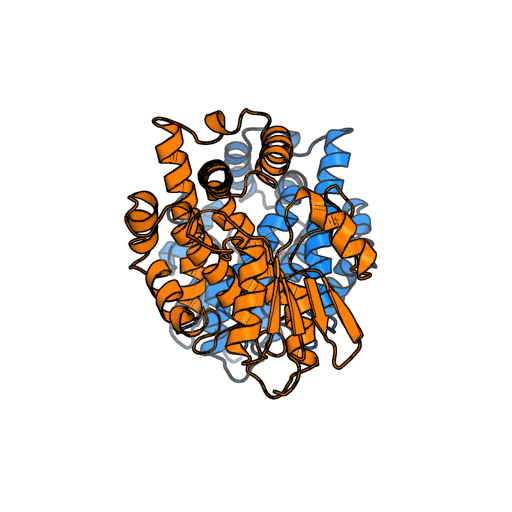16 -15.133 1.142 1 98.69 207 ALA A N 1
ATOM 1617 C CA . ALA A 1 207 ? -0.54 -16.594 1.247 1 98.69 207 ALA A CA 1
ATOM 1618 C C . ALA A 1 207 ? 0.234 -17.188 0.074 1 98.69 207 ALA A C 1
ATOM 1620 O O . ALA A 1 207 ? 0.972 -18.156 0.239 1 98.69 207 ALA A O 1
ATOM 1621 N N . SER A 1 208 ? 0.065 -16.625 -1.079 1 98.44 208 SER A N 1
ATOM 1622 C CA . SER A 1 208 ? 0.731 -17.125 -2.279 1 98.44 208 SER A CA 1
ATOM 1623 C C . SER A 1 208 ? 2.246 -16.969 -2.17 1 98.44 208 SER A C 1
ATOM 1625 O O . SER A 1 208 ? 2.992 -17.859 -2.584 1 98.44 208 SER A O 1
ATOM 1627 N N . TRP A 1 209 ? 2.674 -15.891 -1.594 1 98.56 209 TRP A N 1
ATOM 1628 C CA . TRP A 1 209 ? 4.105 -15.711 -1.378 1 98.56 209 TRP A CA 1
ATOM 1629 C C . TRP A 1 209 ? 4.625 -16.688 -0.323 1 98.56 209 TRP A C 1
ATOM 1631 O O . TRP A 1 209 ? 5.719 -17.234 -0.466 1 98.56 209 TRP A O 1
ATOM 1641 N N . MET A 1 210 ? 3.871 -16.906 0.726 1 98.38 210 MET A N 1
ATOM 1642 C CA . MET A 1 210 ? 4.312 -17.781 1.806 1 98.38 210 MET A CA 1
ATOM 1643 C C . MET A 1 210 ? 4.453 -19.219 1.316 1 98.38 210 MET A C 1
ATOM 1645 O O . MET A 1 210 ? 5.441 -19.891 1.62 1 98.38 210 MET A O 1
ATOM 1649 N N . VAL A 1 211 ? 3.473 -19.641 0.545 1 96.81 211 VAL A N 1
ATOM 1650 C CA . VAL A 1 211 ? 3.543 -21.016 0.057 1 96.81 211 VAL A CA 1
ATOM 1651 C C . VAL A 1 211 ? 4.699 -21.156 -0.929 1 96.81 211 VAL A C 1
ATOM 1653 O O . VAL A 1 211 ? 5.379 -22.188 -0.958 1 96.81 211 VAL A O 1
ATOM 1656 N N . CYS A 1 212 ? 4.918 -20.172 -1.739 1 96.69 212 CYS A N 1
ATOM 1657 C CA . CYS A 1 212 ? 6.074 -20.156 -2.629 1 96.69 212 CYS A CA 1
ATOM 1658 C C . CYS A 1 212 ? 7.367 -20.344 -1.843 1 96.69 212 CYS A C 1
ATOM 1660 O O . CYS A 1 212 ? 8.188 -21.188 -2.182 1 96.69 212 CYS A O 1
ATOM 1662 N N . LEU A 1 213 ? 7.527 -19.578 -0.768 1 97.44 213 LEU A N 1
ATOM 1663 C CA . LEU A 1 213 ? 8.75 -19.641 0.023 1 97.44 213 LEU A CA 1
ATOM 1664 C C . LEU A 1 213 ? 8.891 -20.984 0.725 1 97.44 213 LEU A C 1
ATOM 1666 O O . LEU A 1 213 ? 9.992 -21.516 0.832 1 97.44 213 LEU A O 1
ATOM 1670 N N . LYS A 1 214 ? 7.777 -21.469 1.139 1 96.12 214 LYS A N 1
ATOM 1671 C CA . LYS A 1 214 ? 7.797 -22.797 1.744 1 96.12 214 LYS A CA 1
ATOM 1672 C C . LYS A 1 214 ? 8.258 -23.844 0.743 1 96.12 214 LYS A C 1
ATOM 1674 O O . LYS A 1 214 ? 9.031 -24.75 1.091 1 96.12 214 LYS A O 1
ATOM 1679 N N . ILE A 1 215 ? 7.828 -23.719 -0.437 1 93.94 215 ILE A N 1
ATOM 1680 C CA . ILE A 1 215 ? 8.156 -24.672 -1.491 1 93.94 215 ILE A CA 1
ATOM 1681 C C . ILE A 1 215 ? 9.625 -24.516 -1.877 1 93.94 215 ILE A C 1
ATOM 1683 O O . ILE A 1 215 ? 10.367 -25.5 -1.934 1 93.94 215 ILE A O 1
ATOM 1687 N N . ILE A 1 216 ? 10.117 -23.328 -2.068 1 93.94 216 ILE A N 1
ATOM 1688 C CA . ILE A 1 216 ? 11.453 -23.156 -2.631 1 93.94 216 ILE A CA 1
ATOM 1689 C C . ILE A 1 216 ? 12.5 -23.469 -1.566 1 93.94 216 ILE A C 1
ATOM 1691 O O . ILE A 1 216 ? 13.602 -23.922 -1.886 1 93.94 216 ILE A O 1
ATOM 1695 N N . TYR A 1 217 ? 12.18 -23.234 -0.302 1 94.88 217 TYR A N 1
ATOM 1696 C CA . TYR A 1 217 ? 13.156 -23.516 0.745 1 94.88 217 TYR A CA 1
ATOM 1697 C C . TYR A 1 217 ? 13.008 -24.938 1.271 1 94.88 217 TYR A C 1
ATOM 1699 O O . TYR A 1 217 ? 13.984 -25.547 1.725 1 94.88 217 TYR A O 1
ATOM 1707 N N . GLY A 1 218 ? 11.75 -25.406 1.17 1 92.81 218 GLY A N 1
ATOM 1708 C CA . GLY A 1 218 ? 11.445 -26.672 1.823 1 92.81 218 GLY A CA 1
ATOM 1709 C C . GLY A 1 218 ? 10.977 -26.5 3.256 1 92.81 218 GLY A C 1
ATOM 1710 O O . GLY A 1 218 ? 11.469 -25.625 3.98 1 92.81 218 GLY A O 1
ATOM 1711 N N . GLU A 1 219 ? 10.07 -27.297 3.719 1 91.81 219 GLU A N 1
ATOM 1712 C CA . GLU A 1 219 ? 9.383 -27.156 5 1 91.81 219 GLU A CA 1
ATOM 1713 C C . GLU A 1 219 ? 10.352 -27.328 6.168 1 91.81 219 GLU A C 1
ATOM 1715 O O . GLU A 1 219 ? 10.102 -26.844 7.266 1 91.81 219 GLU A O 1
ATOM 1720 N N . ASN A 1 220 ? 11.508 -27.969 5.945 1 95.12 220 ASN A N 1
ATOM 1721 C CA . ASN A 1 220 ? 12.43 -28.266 7.035 1 95.12 220 ASN A CA 1
ATOM 1722 C C . ASN A 1 220 ? 13.648 -27.359 7 1 95.12 220 ASN A C 1
ATOM 1724 O O . ASN A 1 220 ? 14.57 -27.5 7.809 1 95.12 220 ASN A O 1
ATOM 1728 N N . SER A 1 221 ? 13.648 -26.406 6.102 1 96.81 221 SER A N 1
ATOM 1729 C CA . SER A 1 221 ? 14.781 -25.5 6.004 1 96.81 221 SER A CA 1
ATOM 1730 C C . SER A 1 221 ? 14.797 -24.5 7.164 1 96.81 221 SER A C 1
ATOM 1732 O O . SER A 1 221 ? 13.75 -24.219 7.754 1 96.81 221 SER A O 1
ATOM 1734 N N . GLN A 1 222 ? 15.945 -24.031 7.52 1 97.62 222 GLN A N 1
ATOM 1735 C CA . GLN A 1 222 ? 16.062 -23 8.539 1 97.62 222 GLN A CA 1
ATOM 1736 C C . GLN A 1 222 ? 15.352 -21.719 8.109 1 97.62 222 GLN A C 1
ATOM 1738 O O . GLN A 1 222 ? 14.742 -21.031 8.93 1 97.62 222 GLN A O 1
ATOM 1743 N N . GLN A 1 223 ? 15.508 -21.422 6.824 1 97.88 223 GLN A N 1
ATOM 1744 C CA . GLN A 1 223 ? 14.883 -20.203 6.297 1 97.88 223 GLN A CA 1
ATOM 1745 C C . GLN A 1 223 ? 13.367 -20.234 6.52 1 97.88 223 GLN A C 1
ATOM 1747 O O . GLN A 1 223 ? 12.797 -19.266 7.012 1 97.88 223 GLN A O 1
ATOM 1752 N N . TRP A 1 224 ? 12.742 -21.375 6.215 1 97.81 224 TRP A N 1
ATOM 1753 C CA . TRP A 1 224 ? 11.297 -21.438 6.414 1 97.81 224 TRP A CA 1
ATOM 1754 C C . TRP A 1 224 ? 10.953 -21.453 7.898 1 97.81 224 TRP A C 1
ATOM 1756 O O . TRP A 1 224 ? 9.977 -20.828 8.32 1 97.81 224 TRP A O 1
ATOM 1766 N N . ARG A 1 225 ? 11.703 -22.109 8.688 1 98.31 225 ARG A N 1
ATOM 1767 C CA . ARG A 1 225 ? 11.461 -22.125 10.133 1 98.31 225 ARG A CA 1
ATOM 1768 C C . ARG A 1 225 ? 11.508 -20.719 10.711 1 98.31 225 ARG A C 1
ATOM 1770 O O . ARG A 1 225 ? 10.703 -20.375 11.578 1 98.31 225 ARG A O 1
ATOM 1777 N N . ASP A 1 226 ? 12.469 -19.922 10.234 1 98.69 226 ASP A N 1
ATOM 1778 C CA . ASP A 1 226 ? 12.523 -18.516 10.648 1 98.69 226 ASP A CA 1
ATOM 1779 C C . ASP A 1 226 ? 11.227 -17.797 10.312 1 98.69 226 ASP A C 1
ATOM 1781 O O . ASP A 1 226 ? 10.555 -17.266 11.203 1 98.69 226 ASP A O 1
ATOM 1785 N N . ILE A 1 227 ? 10.828 -17.875 9.062 1 98.75 227 ILE A N 1
ATOM 1786 C CA . ILE A 1 227 ? 9.656 -17.172 8.57 1 98.75 227 ILE A CA 1
ATOM 1787 C C . ILE A 1 227 ? 8.406 -17.641 9.312 1 98.75 227 ILE A C 1
ATOM 1789 O O . ILE A 1 227 ? 7.594 -16.828 9.75 1 98.75 227 ILE A O 1
ATOM 1793 N N . ALA A 1 228 ? 8.297 -18.953 9.484 1 98.25 228 ALA A N 1
ATOM 1794 C CA . ALA A 1 228 ? 7.145 -19.562 10.141 1 98.25 228 ALA A CA 1
ATOM 1795 C C . ALA A 1 228 ? 7.023 -19.094 11.586 1 98.25 228 ALA A C 1
ATOM 1797 O O . ALA A 1 228 ? 5.918 -19 12.125 1 98.25 228 ALA A O 1
ATOM 1798 N N . SER A 1 229 ? 8.102 -18.734 12.219 1 98.31 229 SER A N 1
ATOM 1799 C CA . SER A 1 229 ? 8.102 -18.391 13.633 1 98.31 229 SER A CA 1
ATOM 1800 C C . SER A 1 229 ? 7.922 -16.891 13.836 1 98.31 229 SER A C 1
ATOM 1802 O O . SER A 1 229 ? 7.617 -16.438 14.945 1 98.31 229 SER A O 1
ATOM 1804 N N . TRP A 1 230 ? 8.25 -16.094 12.859 1 98.69 230 TRP A N 1
ATOM 1805 C CA . TRP A 1 230 ? 8.227 -14.648 12.992 1 98.69 230 TRP A CA 1
ATOM 1806 C C . TRP A 1 230 ? 6.816 -14.141 13.25 1 98.69 230 TRP A C 1
ATOM 1808 O O . TRP A 1 230 ? 5.84 -14.766 12.828 1 98.69 230 TRP A O 1
ATOM 1818 N N . HIS A 1 231 ? 6.734 -13.039 14.062 1 98.31 231 HIS A N 1
ATOM 1819 C CA . HIS A 1 231 ? 5.496 -12.297 14.289 1 98.31 231 HIS A CA 1
ATOM 1820 C C . HIS A 1 231 ? 4.406 -13.203 14.852 1 98.31 231 HIS A C 1
ATOM 1822 O O . HIS A 1 231 ? 3.281 -13.219 14.352 1 98.31 231 HIS A O 1
ATOM 1828 N N . ASP A 1 232 ? 4.805 -14 15.773 1 97.56 232 ASP A N 1
ATOM 1829 C CA . ASP A 1 232 ? 3.936 -14.867 16.578 1 97.56 232 ASP A CA 1
ATOM 1830 C C . ASP A 1 232 ? 3.318 -15.969 15.711 1 97.56 232 ASP A C 1
ATOM 1832 O O . ASP A 1 232 ? 2.152 -16.312 15.891 1 97.56 232 ASP A O 1
ATOM 1836 N N . GLY A 1 233 ? 4.004 -16.406 14.648 1 97.94 233 GLY A N 1
ATOM 1837 C CA . GLY A 1 233 ? 3.582 -17.531 13.836 1 97.94 233 GLY A CA 1
ATOM 1838 C C . GLY A 1 233 ? 2.541 -17.172 12.797 1 97.94 233 GLY A C 1
ATOM 1839 O O . GLY A 1 233 ? 1.844 -18.047 12.273 1 97.94 233 GLY A O 1
ATOM 1840 N N . ARG A 1 234 ? 2.373 -15.93 12.469 1 97.25 234 ARG A N 1
ATOM 1841 C CA . ARG A 1 234 ? 1.339 -15.438 11.57 1 97.25 234 ARG A CA 1
ATOM 1842 C C . ARG A 1 234 ? 1.437 -16.109 10.203 1 97.25 234 ARG A C 1
ATOM 1844 O O . ARG A 1 234 ? 0.422 -16.5 9.625 1 97.25 234 ARG A O 1
ATOM 1851 N N . TRP A 1 235 ? 2.633 -16.25 9.742 1 98.31 235 TRP A N 1
ATOM 1852 C CA . TRP A 1 235 ? 2.842 -16.641 8.359 1 98.31 235 TRP A CA 1
ATOM 1853 C C . TRP A 1 235 ? 2.566 -18.141 8.164 1 98.31 235 TRP A C 1
ATOM 1855 O O . TRP A 1 235 ? 1.884 -18.531 7.215 1 98.31 235 TRP A O 1
ATOM 1865 N N . ASP A 1 236 ? 3.061 -18.922 9.062 1 97.19 236 ASP A N 1
ATOM 1866 C CA . ASP A 1 236 ? 2.701 -20.344 9.039 1 97.19 236 ASP A CA 1
ATOM 1867 C C . ASP A 1 236 ? 1.204 -20.531 9.273 1 97.19 236 ASP A C 1
ATOM 1869 O O . ASP A 1 236 ? 0.584 -21.422 8.68 1 97.19 236 ASP A O 1
ATOM 1873 N N . GLY A 1 237 ? 0.68 -19.719 10.164 1 97.31 237 GLY A N 1
ATOM 1874 C CA . GLY A 1 237 ? -0.757 -19.734 10.391 1 97.31 237 GLY A CA 1
ATOM 1875 C C . GLY A 1 237 ? -1.563 -19.484 9.133 1 97.31 237 GLY A C 1
ATOM 1876 O O . GLY A 1 237 ? -2.58 -20.141 8.898 1 97.31 237 GLY A O 1
ATOM 1877 N N . LEU A 1 238 ? -1.14 -18.531 8.367 1 98 238 LEU A N 1
ATOM 1878 C CA . LEU A 1 238 ? -1.83 -18.203 7.121 1 98 238 LEU A CA 1
ATOM 1879 C C . LEU A 1 238 ? -1.738 -19.359 6.133 1 98 238 LEU A C 1
ATOM 1881 O O . LEU A 1 238 ? -2.732 -19.719 5.492 1 98 238 LEU A O 1
ATOM 1885 N N . VAL A 1 239 ? -0.546 -19.969 5.957 1 97.5 239 VAL A N 1
ATOM 1886 C CA . VAL A 1 239 ? -0.372 -21.109 5.074 1 97.5 239 VAL A CA 1
ATOM 1887 C C . VAL A 1 239 ? -1.318 -22.234 5.492 1 97.5 239 VAL A C 1
ATOM 1889 O O . VAL A 1 239 ? -1.971 -22.844 4.645 1 97.5 239 VAL A O 1
ATOM 1892 N N . ASN A 1 240 ? -1.424 -22.422 6.773 1 97.31 240 ASN A N 1
ATOM 1893 C CA . ASN A 1 240 ? -2.307 -23.469 7.281 1 97.31 240 ASN A CA 1
ATOM 1894 C C . ASN A 1 240 ? -3.771 -23.141 6.996 1 97.31 240 ASN A C 1
ATOM 1896 O O . ASN A 1 240 ? -4.547 -24.031 6.648 1 97.31 240 ASN A O 1
ATOM 1900 N N . ALA A 1 241 ? -4.133 -21.906 7.195 1 97.62 241 ALA A N 1
ATOM 1901 C CA . ALA A 1 241 ? -5.508 -21.484 6.934 1 97.62 241 ALA A CA 1
ATOM 1902 C C . ALA A 1 241 ? -5.875 -21.688 5.469 1 97.62 241 ALA A C 1
ATOM 1904 O O . ALA A 1 241 ? -7.043 -21.906 5.141 1 97.62 241 ALA A O 1
ATOM 1905 N N . PHE A 1 242 ? -4.891 -21.656 4.562 1 98 242 PHE A N 1
ATOM 1906 C CA . PHE A 1 242 ? -5.141 -21.75 3.131 1 98 242 PHE A CA 1
ATOM 1907 C C . PHE A 1 242 ? -4.914 -23.188 2.645 1 98 242 PHE A C 1
ATOM 1909 O O . PHE A 1 242 ? -5.102 -23.484 1.463 1 98 242 PHE A O 1
ATOM 1916 N N . ALA A 1 243 ? -4.539 -24.094 3.498 1 96.62 243 ALA A N 1
ATOM 1917 C CA . ALA A 1 243 ? -4.152 -25.453 3.131 1 96.62 243 ALA A CA 1
ATOM 1918 C C . ALA A 1 243 ? -5.289 -26.172 2.406 1 96.62 243 ALA A C 1
ATOM 1920 O O . ALA A 1 243 ? -5.051 -26.922 1.458 1 96.62 243 ALA A O 1
ATOM 1921 N N . LYS A 1 244 ? -6.504 -25.953 2.777 1 96.5 244 LYS A N 1
ATOM 1922 C CA . LYS A 1 244 ? -7.648 -26.641 2.186 1 96.5 244 LYS A CA 1
ATOM 1923 C C . LYS A 1 244 ? -7.883 -26.188 0.75 1 96.5 244 LYS A C 1
ATOM 1925 O O . LYS A 1 244 ? -8.648 -26.812 0.01 1 96.5 244 LYS A O 1
ATOM 1930 N N . TYR A 1 245 ? -7.215 -25.078 0.385 1 96.12 245 TYR A N 1
ATOM 1931 C CA . TYR A 1 245 ? -7.395 -24.547 -0.96 1 96.12 245 TYR A CA 1
ATOM 1932 C C . TYR A 1 245 ? -6.195 -24.859 -1.843 1 96.12 245 TYR A C 1
ATOM 1934 O O . TYR A 1 245 ? -6.059 -24.328 -2.941 1 96.12 245 TYR A O 1
ATOM 1942 N N . GLN A 1 246 ? -5.266 -25.688 -1.372 1 90.75 246 GLN A N 1
ATOM 1943 C CA . GLN A 1 246 ? -4.074 -26.016 -2.141 1 90.75 246 GLN A CA 1
ATOM 1944 C C . GLN A 1 246 ? -4.312 -27.25 -3.008 1 90.75 246 GLN A C 1
ATOM 1946 O O . GLN A 1 246 ? -5.113 -28.125 -2.656 1 90.75 246 GLN A O 1
ATOM 1951 N N . MET B 1 1 ? -22.312 28.766 24.078 1 34.38 1 MET B N 1
ATOM 1952 C CA . MET B 1 1 ? -22.047 27.938 22.906 1 34.38 1 MET B CA 1
ATOM 1953 C C . MET B 1 1 ? -21.469 26.578 23.297 1 34.38 1 MET B C 1
ATOM 1955 O O . MET B 1 1 ? -20.719 26.484 24.266 1 34.38 1 MET B O 1
ATOM 1959 N N . ALA B 1 2 ? -22.109 25.391 22.922 1 47.34 2 ALA B N 1
ATOM 1960 C CA . ALA B 1 2 ? -21.703 24.078 23.406 1 47.34 2 ALA B CA 1
ATOM 1961 C C . ALA B 1 2 ? -20.188 23.891 23.281 1 47.34 2 ALA B C 1
ATOM 1963 O O . ALA B 1 2 ? -19.594 24.266 22.266 1 47.34 2 ALA B O 1
ATOM 1964 N N . GLN B 1 3 ? -19.344 23.953 24.297 1 53.97 3 GLN B N 1
ATOM 1965 C CA . GLN B 1 3 ? -17.891 23.828 24.312 1 53.97 3 GLN B CA 1
ATOM 1966 C C . GLN B 1 3 ? -17.422 22.812 23.266 1 53.97 3 GLN B C 1
ATOM 1968 O O . GLN B 1 3 ? -18.062 21.797 23.031 1 53.97 3 GLN B O 1
ATOM 1973 N N . PRO B 1 4 ? -16.391 23.188 22.438 1 64.25 4 PRO B N 1
ATOM 1974 C CA . PRO B 1 4 ? -15.977 22.234 21.406 1 64.25 4 PRO B CA 1
ATOM 1975 C C . PRO B 1 4 ? -15.547 20.875 21.984 1 64.25 4 PRO B C 1
ATOM 1977 O O . PRO B 1 4 ? -14.82 20.844 22.984 1 64.25 4 PRO B O 1
ATOM 1980 N N . GLY B 1 5 ? -16.109 19.734 21.562 1 87.44 5 GLY B N 1
ATOM 1981 C CA . GLY B 1 5 ? -15.844 18.391 22.078 1 87.44 5 GLY B CA 1
ATOM 1982 C C . GLY B 1 5 ? -14.438 17.906 21.766 1 87.44 5 GLY B C 1
ATOM 1983 O O . GLY B 1 5 ? -13.891 17.078 22.5 1 87.44 5 GLY B O 1
ATOM 1984 N N . ILE B 1 6 ? -13.625 18.609 20.734 1 97.88 6 ILE B N 1
ATOM 1985 C CA . ILE B 1 6 ? -12.305 18.141 20.344 1 97.88 6 ILE B CA 1
ATOM 1986 C C . ILE B 1 6 ? -11.32 19.297 20.359 1 97.88 6 ILE B C 1
ATOM 1988 O O . ILE B 1 6 ? -11.602 20.375 19.812 1 97.88 6 ILE B O 1
ATOM 1992 N N . ILE B 1 7 ? -10.203 19.203 21.047 1 98.44 7 ILE B N 1
ATOM 1993 C CA . ILE B 1 7 ? -9.031 20.047 20.891 1 98.44 7 ILE B CA 1
ATOM 1994 C C . ILE B 1 7 ? -8.07 19.406 19.891 1 98.44 7 ILE B C 1
ATOM 1996 O O . ILE B 1 7 ? -7.66 18.266 20.062 1 98.44 7 ILE B O 1
ATOM 2000 N N . PHE B 1 8 ? -7.723 20.141 18.875 1 98.38 8 PHE B N 1
ATOM 2001 C CA . PHE B 1 8 ? -6.918 19.656 17.766 1 98.38 8 PHE B CA 1
ATOM 2002 C C . PHE B 1 8 ? -5.586 20.391 17.688 1 98.38 8 PHE B C 1
ATOM 2004 O O . PHE B 1 8 ? -5.559 21.609 17.469 1 98.38 8 PHE B O 1
ATOM 2011 N N . TYR B 1 9 ? -4.488 19.703 17.859 1 98.5 9 TYR B N 1
ATOM 2012 C CA . TYR B 1 9 ? -3.154 20.297 17.828 1 98.5 9 TYR B CA 1
ATOM 2013 C C . TYR B 1 9 ? -2.553 20.219 16.438 1 98.5 9 TYR B C 1
ATOM 2015 O O . TYR B 1 9 ? -2.377 19.125 15.891 1 98.5 9 TYR B O 1
ATOM 2023 N N . ASP B 1 10 ? -2.246 21.344 15.859 1 97.44 10 ASP B N 1
ATOM 2024 C CA . ASP B 1 10 ? -1.79 21.516 14.484 1 97.44 10 ASP B CA 1
ATOM 2025 C C . ASP B 1 10 ? -0.519 22.359 14.422 1 97.44 10 ASP B C 1
ATOM 2027 O O . ASP B 1 10 ? -0.11 22.938 15.43 1 97.44 10 ASP B O 1
ATOM 2031 N N . ILE B 1 11 ? 0.168 22.344 13.305 1 96.12 11 ILE B N 1
ATOM 2032 C CA . ILE B 1 11 ? 1.409 23.078 13.102 1 96.12 11 ILE B CA 1
ATOM 2033 C C . ILE B 1 11 ? 1.136 24.312 12.242 1 96.12 11 ILE B C 1
ATOM 2035 O O . ILE B 1 11 ? 0.618 24.203 11.133 1 96.12 11 ILE B O 1
ATOM 2039 N N . PRO B 1 12 ? 1.463 25.453 12.719 1 93.75 12 PRO B N 1
ATOM 2040 C CA . PRO B 1 12 ? 1.154 26.688 11.992 1 93.75 12 PRO B CA 1
ATOM 2041 C C . PRO B 1 12 ? 2.182 27 10.906 1 93.75 12 PRO B C 1
ATOM 2043 O O . PRO B 1 12 ? 3.297 26.484 10.938 1 93.75 12 PRO B O 1
ATOM 2046 N N . SER B 1 13 ? 1.881 27.719 9.922 1 89.06 13 SER B N 1
ATOM 2047 C CA . SER B 1 13 ? 2.781 28.328 8.938 1 89.06 13 SER B CA 1
ATOM 2048 C C . SER B 1 13 ? 2.506 29.812 8.781 1 89.06 13 SER B C 1
ATOM 2050 O O . SER B 1 13 ? 1.463 30.312 9.219 1 89.06 13 SER B O 1
ATOM 2052 N N . SER B 1 14 ? 3.65 30.531 8.375 1 74.44 14 SER B N 1
ATOM 2053 C CA . SER B 1 14 ? 3.619 31.984 8.227 1 74.44 14 SER B CA 1
ATOM 2054 C C . SER B 1 14 ? 2.965 32.375 6.906 1 74.44 14 SER B C 1
ATOM 2056 O O . SER B 1 14 ? 2.844 33.594 6.609 1 74.44 14 SER B O 1
ATOM 2058 N N . SER B 1 15 ? 2.885 31.438 5.977 1 57.44 15 SER B N 1
ATOM 2059 C CA . SER B 1 15 ? 2.559 31.859 4.617 1 57.44 15 SER B CA 1
ATOM 2060 C C . SER B 1 15 ? 1.548 33 4.621 1 57.44 15 SER B C 1
ATOM 2062 O O . SER B 1 15 ? 1.677 33.938 3.848 1 57.44 15 SER B O 1
ATOM 2064 N N . VAL B 1 16 ? 0.271 32.812 4.973 1 47.31 16 VAL B N 1
ATOM 2065 C CA . VAL B 1 16 ? -0.694 33.906 4.918 1 47.31 16 VAL B CA 1
ATOM 2066 C C . VAL B 1 16 ? -0.907 34.469 6.316 1 47.31 16 VAL B C 1
ATOM 2068 O O . VAL B 1 16 ? -0.64 33.781 7.316 1 47.31 16 VAL B O 1
ATOM 2071 N N . ILE B 1 17 ? -1.099 35.688 6.266 1 45.75 17 ILE B N 1
ATOM 2072 C CA . ILE B 1 17 ? -1.562 36.375 7.461 1 45.75 17 ILE B CA 1
ATOM 2073 C C . ILE B 1 17 ? -2.477 35.469 8.273 1 45.75 17 ILE B C 1
ATOM 2075 O O . ILE B 1 17 ? -3.508 35 7.77 1 45.75 17 ILE B O 1
ATOM 2079 N N . GLY B 1 18 ? -1.897 34.875 9.32 1 56.97 18 GLY B N 1
ATOM 2080 C CA . GLY B 1 18 ? -2.58 34.031 10.281 1 56.97 18 GLY B CA 1
ATOM 2081 C C . GLY B 1 18 ? -2.086 32.594 10.258 1 56.97 18 GLY B C 1
ATOM 2082 O O . GLY B 1 18 ? -1.246 32.25 9.43 1 56.97 18 GLY B O 1
ATOM 2083 N N . HIS B 1 19 ? -2.285 31.766 11.273 1 66.75 19 HIS B N 1
ATOM 2084 C CA . HIS B 1 19 ? -1.98 30.344 11.414 1 66.75 19 HIS B CA 1
ATOM 2085 C C . HIS B 1 19 ? -2.801 29.5 10.438 1 66.75 19 HIS B C 1
ATOM 2087 O O . HIS B 1 19 ? -4.023 29.422 10.562 1 66.75 19 HIS B O 1
ATOM 2093 N N . GLN B 1 20 ? -2.078 29.125 9.336 1 83.56 20 GLN B N 1
ATOM 2094 C CA . GLN B 1 20 ? -2.789 28.281 8.375 1 83.56 20 GLN B CA 1
ATOM 2095 C C . GLN B 1 20 ? -2.262 26.859 8.391 1 83.56 20 GLN B C 1
ATOM 2097 O O . GLN B 1 20 ? -1.066 26.625 8.578 1 83.56 20 GLN B O 1
ATOM 2102 N N . PRO B 1 21 ? -3.191 25.984 8.297 1 92.88 21 PRO B N 1
ATOM 2103 C CA . PRO B 1 21 ? -2.764 24.594 8.164 1 92.88 21 PRO B CA 1
ATOM 2104 C C . PRO B 1 21 ? -1.973 24.344 6.883 1 92.88 21 PRO B C 1
ATOM 2106 O O . PRO B 1 21 ? -2.24 24.969 5.852 1 92.88 21 PRO B O 1
ATOM 2109 N N . TRP B 1 22 ? -0.983 23.516 6.961 1 94.38 22 TRP B N 1
ATOM 2110 C CA . TRP B 1 22 ? -0.184 23.234 5.773 1 94.38 22 TRP B CA 1
ATOM 2111 C C . TRP B 1 22 ? 0.226 21.766 5.719 1 94.38 22 TRP B C 1
ATOM 2113 O O . TRP B 1 22 ? 0.285 21.172 4.641 1 94.38 22 TRP B O 1
ATOM 2123 N N . SER B 1 23 ? 0.53 21.125 6.832 1 95.94 23 SER B N 1
ATOM 2124 C CA . SER B 1 23 ? 1.123 19.781 6.91 1 95.94 23 SER B CA 1
ATOM 2125 C C . SER B 1 23 ? 0.145 18.719 6.434 1 95.94 23 SER B C 1
ATOM 2127 O O . SER B 1 23 ? -1.01 18.688 6.867 1 95.94 23 SER B O 1
ATOM 2129 N N . PRO B 1 24 ? 0.622 17.906 5.516 1 97.06 24 PRO B N 1
ATOM 2130 C CA . PRO B 1 24 ? -0.28 16.828 5.082 1 97.06 24 PRO B CA 1
ATOM 2131 C C . PRO B 1 24 ? -0.712 15.922 6.227 1 97.06 24 PRO B C 1
ATOM 2133 O O . PRO B 1 24 ? -1.8 15.336 6.184 1 97.06 24 PRO B O 1
ATOM 2136 N N . ASN B 1 25 ? 0.074 15.812 7.266 1 97.12 25 ASN B N 1
ATOM 2137 C CA . ASN B 1 25 ? -0.247 14.953 8.398 1 97.12 25 ASN B CA 1
ATOM 2138 C C . ASN B 1 25 ? -1.39 15.523 9.234 1 97.12 25 ASN B C 1
ATOM 2140 O O . ASN B 1 25 ? -2.291 14.797 9.648 1 97.12 25 ASN B O 1
ATOM 2144 N N . THR B 1 26 ? -1.356 16.812 9.477 1 97.94 26 THR B N 1
ATOM 2145 C CA . THR B 1 26 ? -2.408 17.406 10.289 1 97.94 26 THR B CA 1
ATOM 2146 C C . THR B 1 26 ? -3.668 17.641 9.461 1 97.94 26 THR B C 1
ATOM 2148 O O . THR B 1 26 ? -4.781 17.562 9.977 1 97.94 26 THR B O 1
ATOM 2151 N N . TRP B 1 27 ? -3.52 17.828 8.164 1 97.88 27 TRP B N 1
ATOM 2152 C CA . TRP B 1 27 ? -4.676 17.984 7.285 1 97.88 27 TRP B CA 1
ATOM 2153 C C . TRP B 1 27 ? -5.539 16.719 7.309 1 97.88 27 TRP B C 1
ATOM 2155 O O . TRP B 1 27 ? -6.766 16.812 7.195 1 97.88 27 TRP B O 1
ATOM 2165 N N . ARG B 1 28 ? -4.949 15.57 7.414 1 98.56 28 ARG B N 1
ATOM 2166 C CA . ARG B 1 28 ? -5.715 14.328 7.441 1 98.56 28 ARG B CA 1
ATOM 2167 C C . ARG B 1 28 ? -6.77 14.359 8.547 1 98.56 28 ARG B C 1
ATOM 2169 O O . ARG B 1 28 ? -7.93 14.016 8.312 1 98.56 28 ARG B O 1
ATOM 2176 N N . VAL B 1 29 ? -6.355 14.852 9.695 1 98.75 29 VAL B N 1
ATOM 2177 C CA . VAL B 1 29 ? -7.266 14.875 10.836 1 98.75 29 VAL B CA 1
ATOM 2178 C C . VAL B 1 29 ? -8.227 16.047 10.711 1 98.75 29 VAL B C 1
ATOM 2180 O O . VAL B 1 29 ? -9.414 15.93 11.031 1 98.75 29 VAL B O 1
ATOM 2183 N N . ARG B 1 30 ? -7.742 17.172 10.203 1 98.19 30 ARG B N 1
ATOM 2184 C CA . ARG B 1 30 ? -8.617 18.328 9.969 1 98.19 30 ARG B CA 1
ATOM 2185 C C . ARG B 1 30 ? -9.742 17.969 9.008 1 98.19 30 ARG B C 1
ATOM 2187 O O . ARG B 1 30 ? -10.914 18.25 9.281 1 98.19 30 ARG B O 1
ATOM 2194 N N . TYR B 1 31 ? -9.398 17.312 7.895 1 98.69 31 TYR B N 1
ATOM 2195 C CA . TYR B 1 31 ? -10.398 16.844 6.949 1 98.69 31 TYR B CA 1
ATOM 2196 C C . TYR B 1 31 ? -11.367 15.875 7.617 1 98.69 31 TYR B C 1
ATOM 2198 O O . TYR B 1 31 ? -12.586 15.969 7.426 1 98.69 31 TYR B O 1
ATOM 2206 N N . ALA B 1 32 ? -10.828 14.922 8.398 1 98.81 32 ALA B N 1
ATOM 2207 C CA . ALA B 1 32 ? -11.68 13.938 9.062 1 98.81 32 ALA B CA 1
ATOM 2208 C C . ALA B 1 32 ? -12.695 14.617 9.977 1 98.81 32 ALA B C 1
ATOM 2210 O O . ALA B 1 32 ? -13.883 14.297 9.953 1 98.81 32 ALA B O 1
ATOM 2211 N N . LEU B 1 33 ? -12.234 15.586 10.797 1 98.56 33 LEU B N 1
ATOM 2212 C CA . LEU B 1 33 ? -13.109 16.312 11.711 1 98.56 33 LEU B CA 1
ATOM 2213 C C . LEU B 1 33 ? -14.195 17.062 10.945 1 98.56 33 LEU B C 1
ATOM 2215 O O . LEU B 1 33 ? -15.367 17.016 11.32 1 98.56 33 LEU B O 1
ATOM 2219 N N . ASN B 1 34 ? -13.82 17.656 9.859 1 98.56 34 ASN B N 1
ATOM 2220 C CA . ASN B 1 34 ? -14.758 18.453 9.078 1 98.56 34 ASN B CA 1
ATOM 2221 C C . ASN B 1 34 ? -15.75 17.562 8.328 1 98.56 34 ASN B C 1
ATOM 2223 O O . ASN B 1 34 ? -16.938 17.891 8.25 1 98.56 34 ASN B O 1
ATOM 2227 N N . ILE B 1 35 ? -15.289 16.469 7.746 1 98.62 35 ILE B N 1
ATOM 2228 C CA . ILE B 1 35 ? -16.156 15.531 7.047 1 98.62 35 ILE B CA 1
ATOM 2229 C C . ILE B 1 35 ? -17.203 14.977 8.016 1 98.62 35 ILE B C 1
ATOM 2231 O O . ILE B 1 35 ? -18.375 14.844 7.664 1 98.62 35 ILE B O 1
ATOM 2235 N N . LYS B 1 36 ? -16.75 14.773 9.25 1 98.12 36 LYS B N 1
ATOM 2236 C CA . LYS B 1 36 ? -17.625 14.172 10.258 1 98.12 36 LYS B CA 1
ATOM 2237 C C . LYS B 1 36 ? -18.469 15.234 10.953 1 98.12 36 LYS B C 1
ATOM 2239 O O . LYS B 1 36 ? -19.391 14.898 11.711 1 98.12 36 LYS B O 1
ATOM 2244 N N . GLY B 1 37 ? -18.156 16.5 10.719 1 97.5 37 GLY B N 1
ATOM 2245 C CA . GLY B 1 37 ? -18.922 17.578 11.312 1 97.5 37 GLY B CA 1
ATOM 2246 C C . GLY B 1 37 ? -18.719 17.719 12.805 1 97.5 37 GLY B C 1
ATOM 2247 O O . GLY B 1 37 ? -19.641 18.094 13.531 1 97.5 37 GLY B O 1
ATOM 2248 N N . ILE B 1 38 ? -17.547 17.359 13.258 1 97.19 38 ILE B N 1
ATOM 2249 C CA . ILE B 1 38 ? -17.234 17.453 14.68 1 97.19 38 ILE B CA 1
ATOM 2250 C C . ILE B 1 38 ? -16.578 18.797 14.977 1 97.19 38 ILE B C 1
ATOM 2252 O O . ILE B 1 38 ? -15.516 19.109 14.445 1 97.19 38 ILE B O 1
ATOM 2256 N N . PRO B 1 39 ? -17.219 19.594 15.766 1 96.31 39 PRO B N 1
ATOM 2257 C CA . PRO B 1 39 ? -16.594 20.875 16.109 1 96.31 39 PRO B CA 1
ATOM 2258 C C . PRO B 1 39 ? -15.281 20.703 16.859 1 96.31 39 PRO B C 1
ATOM 2260 O O . PRO B 1 39 ? -15.141 19.797 17.672 1 96.31 39 PRO B O 1
ATOM 2263 N N . PHE B 1 40 ? -14.336 21.578 16.547 1 97.25 40 PHE B N 1
ATOM 2264 C CA . PHE B 1 40 ? -13.047 21.484 17.219 1 97.25 40 PHE B CA 1
ATOM 2265 C C . PHE B 1 40 ? -12.414 22.875 17.344 1 97.25 40 PHE B C 1
ATOM 2267 O O . PHE B 1 40 ? -12.781 23.797 16.625 1 97.25 40 PHE B O 1
ATOM 2274 N N . GLN B 1 41 ? -11.539 22.953 18.328 1 96.75 41 GLN B N 1
ATOM 2275 C CA . GLN B 1 41 ? -10.672 24.109 18.5 1 96.75 41 GLN B CA 1
ATOM 2276 C C . GLN B 1 41 ? -9.219 23.766 18.141 1 96.75 41 GLN B C 1
ATOM 2278 O O . GLN B 1 41 ? -8.695 22.734 18.578 1 96.75 41 GLN B O 1
ATOM 2283 N N . THR B 1 42 ? -8.594 24.625 17.391 1 96.25 42 THR B N 1
ATOM 2284 C CA . THR B 1 42 ? -7.215 24.375 16.969 1 96.25 42 THR B CA 1
ATOM 2285 C C . THR B 1 42 ? -6.234 25.016 17.953 1 96.25 42 THR B C 1
ATOM 2287 O O . THR B 1 42 ? -6.406 26.156 18.359 1 96.25 42 THR B O 1
ATOM 2290 N N . VAL B 1 43 ? -5.352 24.25 18.375 1 97 43 VAL B N 1
ATOM 2291 C CA . VAL B 1 43 ? -4.18 24.734 19.094 1 97 43 VAL B CA 1
ATOM 2292 C C . VAL B 1 43 ? -2.947 24.641 18.203 1 97 43 VAL B C 1
ATOM 2294 O O . VAL B 1 43 ? -2.576 23.547 17.766 1 97 43 VAL B O 1
ATOM 2297 N N . TRP B 1 44 ? -2.375 25.75 17.922 1 96.25 44 TRP B N 1
ATOM 2298 C CA . TRP B 1 44 ? -1.199 25.797 17.062 1 96.25 44 TRP B CA 1
ATOM 2299 C C . TRP B 1 44 ? 0.075 25.547 17.859 1 96.25 44 TRP B C 1
ATOM 2301 O O . TRP B 1 44 ? 0.308 26.203 18.891 1 96.25 44 TRP B O 1
ATOM 2311 N N . VAL B 1 45 ? 0.872 24.625 17.406 1 96.94 45 VAL B N 1
ATOM 2312 C CA . VAL B 1 45 ? 2.1 24.25 18.109 1 96.94 45 VAL B CA 1
ATOM 2313 C C . VAL B 1 45 ? 3.281 24.312 17.141 1 96.94 45 VAL B C 1
ATOM 2315 O O . VAL B 1 45 ? 3.27 23.672 16.094 1 96.94 45 VAL B O 1
ATOM 2318 N N . GLU B 1 46 ? 4.289 25.078 17.531 1 95.38 46 GLU B N 1
ATOM 2319 C CA . GLU B 1 46 ? 5.508 25.156 16.734 1 95.38 46 GLU B CA 1
ATOM 2320 C C . GLU B 1 46 ? 6.359 23.906 16.891 1 95.38 46 GLU B C 1
ATOM 2322 O O . GLU B 1 46 ? 6.34 23.266 17.953 1 95.38 46 GLU B O 1
ATOM 2327 N N . TYR B 1 47 ? 7.203 23.578 15.938 1 95.62 47 TYR B N 1
ATOM 2328 C CA . TYR B 1 47 ? 7.969 22.344 15.852 1 95.62 47 TYR B CA 1
ATOM 2329 C C . TYR B 1 47 ? 8.773 22.109 17.125 1 95.62 47 TYR B C 1
ATOM 2331 O O . TYR B 1 47 ? 8.695 21.031 17.734 1 95.62 47 TYR B O 1
ATOM 2339 N N . PRO B 1 48 ? 9.539 23.062 17.625 1 96.31 48 PRO B N 1
ATOM 2340 C CA . PRO B 1 48 ? 10.398 22.797 18.766 1 96.31 48 PRO B CA 1
ATOM 2341 C C . PRO B 1 48 ? 9.617 22.578 20.062 1 96.31 48 PRO B C 1
ATOM 2343 O O . PRO B 1 48 ? 10.164 22.078 21.047 1 96.31 48 PRO B O 1
ATOM 2346 N N . ASP B 1 49 ? 8.344 22.953 20.016 1 97.88 49 ASP B N 1
ATOM 2347 C CA . ASP B 1 49 ? 7.531 22.906 21.219 1 97.88 49 ASP B CA 1
ATOM 2348 C C . ASP B 1 49 ? 6.699 21.625 21.266 1 97.88 49 ASP B C 1
ATOM 2350 O O . ASP B 1 49 ? 6.047 21.328 22.266 1 97.88 49 ASP B O 1
ATOM 2354 N N . ILE B 1 50 ? 6.664 20.781 20.219 1 97.75 50 ILE B N 1
ATOM 2355 C CA . ILE B 1 50 ? 5.75 19.656 20.062 1 97.75 50 ILE B CA 1
ATOM 2356 C C . ILE B 1 50 ? 5.969 18.641 21.188 1 97.75 50 ILE B C 1
ATOM 2358 O O . ILE B 1 50 ? 5.016 18.203 21.828 1 97.75 50 ILE B O 1
ATOM 2362 N N . GLU B 1 51 ? 7.203 18.297 21.438 1 97 51 GLU B N 1
ATOM 2363 C CA . GLU B 1 51 ? 7.484 17.297 22.453 1 97 51 GLU B CA 1
ATOM 2364 C C . GLU B 1 51 ? 6.973 17.734 23.828 1 97 51 GLU B C 1
ATOM 2366 O O . GLU B 1 51 ? 6.285 16.969 24.516 1 97 51 GLU B O 1
ATOM 2371 N N . ASP B 1 52 ? 7.258 18.953 24.219 1 97.94 52 ASP B N 1
ATOM 2372 C CA . ASP B 1 52 ? 6.855 19.453 25.516 1 97.94 52 ASP B CA 1
ATOM 2373 C C . ASP B 1 52 ? 5.332 19.516 25.641 1 97.94 52 ASP B C 1
ATOM 2375 O O . ASP B 1 52 ? 4.773 19.125 26.672 1 97.94 52 ASP B O 1
ATOM 2379 N N . VAL B 1 53 ? 4.68 20.031 24.609 1 98.38 53 VAL B N 1
ATOM 2380 C CA . VAL B 1 53 ? 3.225 20.156 24.609 1 98.38 53 VAL B CA 1
ATOM 2381 C C . VAL B 1 53 ? 2.6 18.766 24.703 1 98.38 53 VAL B C 1
ATOM 2383 O O . VAL B 1 53 ? 1.684 18.531 25.5 1 98.38 53 VAL B O 1
ATOM 2386 N N . CYS B 1 54 ? 3.102 17.797 23.875 1 98.38 54 CYS B N 1
ATOM 2387 C CA . CYS B 1 54 ? 2.57 16.453 23.875 1 98.38 54 CYS B CA 1
ATOM 2388 C C . CYS B 1 54 ? 2.727 15.797 25.25 1 98.38 54 CYS B C 1
ATOM 2390 O O . CYS B 1 54 ? 1.787 15.18 25.766 1 98.38 54 CYS B O 1
ATOM 2392 N N . LYS B 1 55 ? 3.875 15.922 25.875 1 97.81 55 LYS B N 1
ATOM 2393 C CA . LYS B 1 55 ? 4.113 15.383 27.203 1 97.81 55 LYS B CA 1
ATOM 2394 C C . LYS B 1 55 ? 3.158 15.992 28.234 1 97.81 55 LYS B C 1
ATOM 2396 O O . LYS B 1 55 ? 2.604 15.281 29.078 1 97.81 55 LYS B O 1
ATOM 2401 N N . LYS B 1 56 ? 2.98 17.266 28.141 1 98.31 56 LYS B N 1
ATOM 2402 C CA . LYS B 1 56 ? 2.133 17.984 29.078 1 98.31 56 LYS B CA 1
ATOM 2403 C C . LYS B 1 56 ? 0.693 17.484 29.031 1 98.31 56 LYS B C 1
ATOM 2405 O O . LYS B 1 56 ? 0.033 17.359 30.062 1 98.31 56 LYS B O 1
ATOM 2410 N N . ILE B 1 57 ? 0.198 17.156 27.844 1 97.88 57 ILE B N 1
ATOM 2411 C CA . ILE B 1 57 ? -1.205 16.781 27.719 1 97.88 57 ILE B CA 1
ATOM 2412 C C . ILE B 1 57 ? -1.34 15.258 27.797 1 97.88 57 ILE B C 1
ATOM 2414 O O . ILE B 1 57 ? -2.439 14.719 27.656 1 97.88 57 ILE B O 1
ATOM 2418 N N . GLY B 1 58 ? -0.171 14.547 27.844 1 97.5 58 GLY B N 1
ATOM 2419 C CA . GLY B 1 58 ? -0.195 13.102 28.016 1 97.5 58 GLY B CA 1
ATOM 2420 C C . GLY B 1 58 ? -0.357 12.352 26.703 1 97.5 58 GLY B C 1
ATOM 2421 O O . GLY B 1 58 ? -0.941 11.266 26.672 1 97.5 58 GLY B O 1
ATOM 2422 N N . ALA B 1 59 ? 0.061 12.969 25.625 1 98.12 59 ALA B N 1
ATOM 2423 C CA . ALA B 1 59 ? 0.001 12.297 24.328 1 98.12 59 ALA B CA 1
ATOM 2424 C C . ALA B 1 59 ? 1.069 11.211 24.219 1 98.12 59 ALA B C 1
ATOM 2426 O O . ALA B 1 59 ? 2.197 11.398 24.688 1 98.12 59 ALA B O 1
ATOM 2427 N N . ALA B 1 60 ? 0.754 10.109 23.609 1 97.19 60 ALA B N 1
ATOM 2428 C CA . ALA B 1 60 ? 1.711 9.023 23.391 1 97.19 60 ALA B CA 1
ATOM 2429 C C . ALA B 1 60 ? 2.719 9.383 22.312 1 97.19 60 ALA B C 1
ATOM 2431 O O . ALA B 1 60 ? 2.381 10.078 21.344 1 97.19 60 ALA B O 1
ATOM 2432 N N . PRO B 1 61 ? 3.918 8.898 22.469 1 96.56 61 PRO B N 1
ATOM 2433 C CA . PRO B 1 61 ? 4.863 9.055 21.359 1 96.56 61 PRO B CA 1
ATOM 2434 C C . PRO B 1 61 ? 4.434 8.297 20.109 1 96.56 61 PRO B C 1
ATOM 2436 O O . PRO B 1 61 ? 3.744 7.277 20.219 1 96.56 61 PRO B O 1
ATOM 2439 N N . THR B 1 62 ? 4.797 8.766 19.016 1 93.44 62 THR B N 1
ATOM 2440 C CA . THR B 1 62 ? 4.371 8.164 17.75 1 93.44 62 THR B CA 1
ATOM 2441 C C . THR B 1 62 ? 5.52 7.383 17.109 1 93.44 62 THR B C 1
ATOM 2443 O O . THR B 1 62 ? 5.309 6.633 16.156 1 93.44 62 THR B O 1
ATOM 2446 N N . SER B 1 63 ? 6.703 7.562 17.562 1 86.62 63 SER B N 1
ATOM 2447 C CA . SER B 1 63 ? 7.879 6.895 17.016 1 86.62 63 SER B CA 1
ATOM 2448 C C . SER B 1 63 ? 8.867 6.52 18.109 1 86.62 63 SER B C 1
ATOM 2450 O O . SER B 1 63 ? 9.047 7.266 19.078 1 86.62 63 SER B O 1
ATOM 2452 N N . PRO B 1 64 ? 9.461 5.363 17.891 1 82.25 64 PRO B N 1
ATOM 2453 C CA . PRO B 1 64 ? 10.5 5.008 18.859 1 82.25 64 PRO B CA 1
ATOM 2454 C C . PRO B 1 64 ? 11.82 5.734 18.594 1 82.25 64 PRO B C 1
ATOM 2456 O O . PRO B 1 64 ? 12.727 5.684 19.422 1 82.25 64 PRO B O 1
ATOM 2459 N N . ILE B 1 65 ? 11.836 6.336 17.422 1 80.56 65 ILE B N 1
ATOM 2460 C CA . ILE B 1 65 ? 13.055 7.055 17.062 1 80.56 65 ILE B CA 1
ATOM 2461 C C . ILE B 1 65 ? 12.773 8.555 17.016 1 80.56 65 ILE B C 1
ATOM 2463 O O . ILE B 1 65 ? 11.609 8.977 17.016 1 80.56 65 ILE B O 1
ATOM 2467 N N . ALA B 1 66 ? 13.703 9.383 17.031 1 77.69 66 ALA B N 1
ATOM 2468 C CA . ALA B 1 66 ? 13.578 10.836 16.984 1 77.69 66 ALA B CA 1
ATOM 2469 C C . ALA B 1 66 ? 13.086 11.312 15.625 1 77.69 66 ALA B C 1
ATOM 2471 O O . ALA B 1 66 ? 13.578 10.859 14.594 1 77.69 66 ALA B O 1
ATOM 2472 N N . PRO B 1 67 ? 12.078 12.195 15.727 1 86.06 67 PRO B N 1
ATOM 2473 C CA . PRO B 1 67 ? 11.359 12.688 16.906 1 86.06 67 PRO B CA 1
ATOM 2474 C C . PRO B 1 67 ? 10.344 11.688 17.438 1 86.06 67 PRO B C 1
ATOM 2476 O O . PRO B 1 67 ? 9.625 11.047 16.656 1 86.06 67 PRO B O 1
ATOM 2479 N N . HIS B 1 68 ? 10.25 11.641 18.641 1 90.31 68 HIS B N 1
ATOM 2480 C CA . HIS B 1 68 ? 9.367 10.672 19.281 1 90.31 68 HIS B CA 1
ATOM 2481 C C . HIS B 1 68 ? 7.91 11.133 19.234 1 90.31 68 HIS B C 1
ATOM 2483 O O . HIS B 1 68 ? 7 10.305 19.188 1 90.31 68 HIS B O 1
ATOM 2489 N N . TYR B 1 69 ? 7.812 12.508 19.281 1 95.81 69 TYR B N 1
ATOM 2490 C CA . TYR B 1 69 ? 6.473 13.086 19.297 1 95.81 69 TYR B CA 1
ATOM 2491 C C . TYR B 1 69 ? 6.219 13.906 18.031 1 95.81 69 TYR B C 1
ATOM 2493 O O . TYR B 1 69 ? 7.074 14.68 17.609 1 95.81 69 TYR B O 1
ATOM 2501 N N . THR B 1 70 ? 5.07 13.68 17.469 1 96.25 70 THR B N 1
ATOM 2502 C CA . THR B 1 70 ? 4.668 14.414 16.281 1 96.25 70 THR B CA 1
ATOM 2503 C C . THR B 1 70 ? 3.215 14.867 16.375 1 96.25 70 THR B C 1
ATOM 2505 O O . THR B 1 70 ? 2.523 14.531 17.344 1 96.25 70 THR B O 1
ATOM 2508 N N . LEU B 1 71 ? 2.812 15.727 15.555 1 97.38 71 LEU B N 1
ATOM 2509 C CA . LEU B 1 71 ? 1.419 16.125 15.383 1 97.38 71 LEU B CA 1
ATOM 2510 C C . LEU B 1 71 ? 0.844 15.539 14.094 1 97.38 71 LEU B C 1
ATOM 2512 O O . LEU B 1 71 ? 1.591 15.203 13.172 1 97.38 71 LEU B O 1
ATOM 2516 N N . PRO B 1 72 ? -0.392 15.258 14.102 1 98.19 72 PRO B N 1
ATOM 2517 C CA . PRO B 1 72 ? -1.493 15.773 14.914 1 98.19 72 PRO B CA 1
ATOM 2518 C C . PRO B 1 72 ? -1.701 14.984 16.203 1 98.19 72 PRO B C 1
ATOM 2520 O O . PRO B 1 72 ? -1.267 13.836 16.297 1 98.19 72 PRO B O 1
ATOM 2523 N N . VAL B 1 73 ? -2.326 15.656 17.156 1 98.69 73 VAL B N 1
ATOM 2524 C CA . VAL B 1 73 ? -2.887 15.086 18.375 1 98.69 73 VAL B CA 1
ATOM 2525 C C . VAL B 1 73 ? -4.266 15.688 18.641 1 98.69 73 VAL B C 1
ATOM 2527 O O . VAL B 1 73 ? -4.516 16.844 18.312 1 98.69 73 VAL B O 1
ATOM 2530 N N . ILE B 1 74 ? -5.168 14.883 19.188 1 98.75 74 ILE B N 1
ATOM 2531 C CA . ILE B 1 74 ? -6.441 15.453 19.609 1 98.75 74 ILE B CA 1
ATOM 2532 C C . ILE B 1 74 ? -6.676 15.141 21.094 1 98.75 74 ILE B C 1
ATOM 2534 O O . ILE B 1 74 ? -6.156 14.148 21.609 1 98.75 74 ILE B O 1
ATOM 2538 N N . GLN B 1 75 ? -7.391 15.938 21.75 1 98.38 75 GLN B N 1
ATOM 2539 C CA . GLN B 1 75 ? -8.031 15.688 23.031 1 98.38 75 GLN B CA 1
ATOM 2540 C C . GLN B 1 75 ? -9.547 15.766 22.922 1 98.38 75 GLN B C 1
ATOM 2542 O O . GLN B 1 75 ? -10.086 16.766 22.438 1 98.38 75 GLN B O 1
ATOM 2547 N N . ASP B 1 76 ? -10.156 14.734 23.234 1 97.88 76 ASP B N 1
ATOM 2548 C CA . ASP B 1 76 ? -11.617 14.719 23.297 1 97.88 76 ASP B CA 1
ATOM 2549 C C . ASP B 1 76 ? -12.109 15.062 24.703 1 97.88 76 ASP B C 1
ATOM 2551 O O . ASP B 1 76 ? -12.062 14.219 25.594 1 97.88 76 ASP B O 1
ATOM 2555 N N . THR B 1 77 ? -12.648 16.172 24.891 1 95.19 77 THR B N 1
ATOM 2556 C CA . THR B 1 77 ? -13 16.656 26.219 1 95.19 77 THR B CA 1
ATOM 2557 C C . THR B 1 77 ? -14.234 15.938 26.766 1 95.19 77 THR B C 1
ATOM 2559 O O . THR B 1 77 ? -14.477 15.93 27.969 1 95.19 77 THR B O 1
ATOM 2562 N N . SER B 1 78 ? -14.938 15.375 25.938 1 94.06 78 SER B N 1
ATOM 2563 C CA . SER B 1 78 ? -16.125 14.641 26.344 1 94.06 78 SER B CA 1
ATOM 2564 C C . SER B 1 78 ? -15.75 13.297 26.969 1 94.06 78 SER B C 1
ATOM 2566 O O . SER B 1 78 ? -16.469 12.797 27.844 1 94.06 78 SER B O 1
ATOM 2568 N N . THR B 1 79 ? -14.625 12.68 26.594 1 95.44 79 THR B N 1
ATOM 2569 C CA . THR B 1 79 ? -14.25 11.352 27.078 1 95.44 79 THR B CA 1
ATOM 2570 C C . THR B 1 79 ? -12.969 11.422 27.906 1 95.44 79 THR B C 1
ATOM 2572 O O . THR B 1 79 ? -12.633 10.477 28.609 1 95.44 79 THR B O 1
ATOM 2575 N N . GLY B 1 80 ? -12.234 12.523 27.672 1 96.38 80 GLY B N 1
ATOM 2576 C CA . GLY B 1 80 ? -10.938 12.633 28.312 1 96.38 80 GLY B CA 1
ATOM 2577 C C . GLY B 1 80 ? -9.82 11.977 27.516 1 96.38 80 GLY B C 1
ATOM 2578 O O . GLY B 1 80 ? -8.656 12.039 27.922 1 96.38 80 GLY B O 1
ATOM 2579 N N . ALA B 1 81 ? -10.109 11.469 26.375 1 97.88 81 ALA B N 1
ATOM 2580 C CA . ALA B 1 81 ? -9.125 10.75 25.578 1 97.88 81 ALA B CA 1
ATOM 2581 C C . ALA B 1 81 ? -8.125 11.711 24.938 1 97.88 81 ALA B C 1
ATOM 2583 O O . ALA B 1 81 ? -8.508 12.789 24.469 1 97.88 81 ALA B O 1
ATOM 2584 N N . VAL B 1 82 ? -6.836 11.32 24.938 1 98.62 82 VAL B N 1
ATOM 2585 C CA . VAL B 1 82 ? -5.766 11.938 24.156 1 98.62 82 VAL B CA 1
ATOM 2586 C C . VAL B 1 82 ? -5.23 10.938 23.125 1 98.62 82 VAL B C 1
ATOM 2588 O O . VAL B 1 82 ? -4.766 9.852 23.5 1 98.62 82 VAL B O 1
ATOM 2591 N N . VAL B 1 83 ? -5.355 11.289 21.875 1 98.56 83 VAL B N 1
ATOM 2592 C CA . VAL B 1 83 ? -4.996 10.336 20.828 1 98.56 83 VAL B CA 1
ATOM 2593 C C . VAL B 1 83 ? -3.988 10.977 19.875 1 98.56 83 VAL B C 1
ATOM 2595 O O . VAL B 1 83 ? -4.203 12.086 19.391 1 98.56 83 VAL B O 1
ATOM 2598 N N . SER B 1 84 ? -2.861 10.273 19.672 1 97.94 84 SER B N 1
ATOM 2599 C CA . SER B 1 84 ? -1.844 10.68 18.703 1 97.94 84 SER B CA 1
ATOM 2600 C C . SER B 1 84 ? -1.87 9.789 17.469 1 97.94 84 SER B C 1
ATOM 2602 O O . SER B 1 84 ? -2.508 8.734 17.469 1 97.94 84 SER B O 1
ATOM 2604 N N . ASP B 1 85 ? -1.235 10.258 16.406 1 95.62 85 ASP B N 1
ATOM 2605 C CA . ASP B 1 85 ? -1.087 9.516 15.156 1 95.62 85 ASP B CA 1
ATOM 2606 C C . ASP B 1 85 ? -2.338 9.648 14.289 1 95.62 85 ASP B C 1
ATOM 2608 O O . ASP B 1 85 ? -3.426 9.234 14.695 1 95.62 85 ASP B O 1
ATOM 2612 N N . GLY B 1 86 ? -2.176 10.117 13.125 1 96.75 86 GLY B N 1
ATOM 2613 C CA . GLY B 1 86 ? -3.24 10.484 12.203 1 96.75 86 GLY B CA 1
ATOM 2614 C C . GLY B 1 86 ? -4.266 9.383 12.008 1 96.75 86 GLY B C 1
ATOM 2615 O O . GLY B 1 86 ? -5.445 9.562 12.32 1 96.75 86 GLY B O 1
ATOM 2616 N N . PRO B 1 87 ? -3.828 8.188 11.578 1 97.62 87 PRO B N 1
ATOM 2617 C CA . PRO B 1 87 ? -4.785 7.105 11.344 1 97.62 87 PRO B CA 1
ATOM 2618 C C . PRO B 1 87 ? -5.477 6.641 12.625 1 97.62 87 PRO B C 1
ATOM 2620 O O . PRO B 1 87 ? -6.668 6.316 12.609 1 97.62 87 PRO B O 1
ATOM 2623 N N . LEU B 1 88 ? -4.766 6.609 13.75 1 98.06 88 LEU B N 1
ATOM 2624 C CA . LEU B 1 88 ? -5.352 6.203 15.023 1 98.06 88 LEU B CA 1
ATOM 2625 C C . LEU B 1 88 ? -6.391 7.219 15.492 1 98.06 88 LEU B C 1
ATOM 2627 O O . LEU B 1 88 ? -7.414 6.844 16.062 1 98.06 88 LEU B O 1
ATOM 2631 N N . ILE B 1 89 ? -6.102 8.477 15.242 1 98.69 89 ILE B N 1
ATOM 2632 C CA . ILE B 1 89 ? -7.062 9.516 15.586 1 98.69 89 ILE B CA 1
ATOM 2633 C C . ILE B 1 89 ? -8.359 9.297 14.812 1 98.69 89 ILE B C 1
ATOM 2635 O O . ILE B 1 89 ? -9.453 9.352 15.383 1 98.69 89 ILE B O 1
ATOM 2639 N N . VAL B 1 90 ? -8.242 9.008 13.555 1 98.75 90 VAL B N 1
ATOM 2640 C CA . VAL B 1 90 ? -9.43 8.859 12.711 1 98.75 90 VAL B CA 1
ATOM 2641 C C . VAL B 1 90 ? -10.18 7.586 13.102 1 98.75 90 VAL B C 1
ATOM 2643 O O . VAL B 1 90 ? -11.414 7.562 13.109 1 98.75 90 VAL B O 1
ATOM 2646 N N . GLU B 1 91 ? -9.453 6.488 13.453 1 98.38 91 GLU B N 1
ATOM 2647 C CA . GLU B 1 91 ? -10.109 5.309 14.008 1 98.38 91 GLU B CA 1
ATOM 2648 C C . GLU B 1 91 ? -10.922 5.656 15.25 1 98.38 91 GLU B C 1
ATOM 2650 O O . GLU B 1 91 ? -12.055 5.207 15.398 1 98.38 91 GLU B O 1
ATOM 2655 N N . TYR B 1 92 ? -10.305 6.438 16.125 1 98.44 92 TYR B N 1
ATOM 2656 C CA . TYR B 1 92 ? -10.969 6.867 17.359 1 98.44 92 TYR B CA 1
ATOM 2657 C C . TYR B 1 92 ? -12.25 7.637 17.047 1 98.44 92 TYR B C 1
ATOM 2659 O O . TYR B 1 92 ? -13.297 7.375 17.625 1 98.44 92 TYR B O 1
ATOM 2667 N N . LEU B 1 93 ? -12.18 8.562 16.109 1 98.44 93 LEU B N 1
ATOM 2668 C CA . LEU B 1 93 ? -13.328 9.391 15.758 1 98.44 93 LEU B CA 1
ATOM 2669 C C . LEU B 1 93 ? -14.453 8.531 15.172 1 98.44 93 LEU B C 1
ATOM 2671 O O . LEU B 1 93 ? -15.625 8.766 15.461 1 98.44 93 LEU B O 1
ATOM 2675 N N . ASP B 1 94 ? -14.062 7.555 14.305 1 98.31 94 ASP B N 1
ATOM 2676 C CA . ASP B 1 94 ? -15.062 6.641 13.75 1 98.31 94 ASP B CA 1
ATOM 2677 C C . ASP B 1 94 ? -15.789 5.879 14.859 1 98.31 94 ASP B C 1
ATOM 2679 O O . ASP B 1 94 ? -17 5.691 14.797 1 98.31 94 ASP B O 1
ATOM 2683 N N . LYS B 1 95 ? -15.031 5.457 15.812 1 97.38 95 LYS B N 1
ATOM 2684 C CA . LYS B 1 95 ? -15.578 4.641 16.891 1 97.38 95 LYS B CA 1
ATOM 2685 C C . LYS B 1 95 ? -16.391 5.488 17.859 1 97.38 95 LYS B C 1
ATOM 2687 O O . LYS B 1 95 ? -17.484 5.098 18.266 1 97.38 95 LYS B O 1
ATOM 2692 N N . GLN B 1 96 ? -15.914 6.652 18.25 1 97.25 96 GLN B N 1
ATOM 2693 C CA . GLN B 1 96 ? -16.5 7.484 19.281 1 97.25 96 GLN B CA 1
ATOM 2694 C C . GLN B 1 96 ? -17.719 8.258 18.75 1 97.25 96 GLN B C 1
ATOM 2696 O O . GLN B 1 96 ? -18.641 8.555 19.5 1 97.25 96 GLN B O 1
ATOM 2701 N N . TYR B 1 97 ? -17.703 8.539 17.438 1 96.94 97 TYR B N 1
ATOM 2702 C CA . TYR B 1 97 ? -18.781 9.305 16.828 1 96.94 97 TYR B CA 1
ATOM 2703 C C . TYR B 1 97 ? -19.375 8.555 15.633 1 96.94 97 TYR B C 1
ATOM 2705 O O . TYR B 1 97 ? -19.312 9.031 14.5 1 96.94 97 TYR B O 1
ATOM 2713 N N . PRO B 1 98 ? -20.047 7.477 15.891 1 96.06 98 PRO B N 1
ATOM 2714 C CA . PRO B 1 98 ? -20.484 6.562 14.836 1 96.06 98 PRO B CA 1
ATOM 2715 C C . PRO B 1 98 ? -21.641 7.133 14.008 1 96.06 98 PRO B C 1
ATOM 2717 O O . PRO B 1 98 ? -21.922 6.621 12.922 1 96.06 98 PRO B O 1
ATOM 2720 N N . ASN B 1 99 ? -22.344 8.156 14.43 1 96.81 99 ASN B N 1
ATOM 2721 C CA . ASN B 1 99 ? -23.438 8.758 13.695 1 96.81 99 ASN B CA 1
ATOM 2722 C C . ASN B 1 99 ? -22.953 9.844 12.734 1 96.81 99 ASN B C 1
ATOM 2724 O O . ASN B 1 99 ? -23.656 10.828 12.5 1 96.81 99 ASN B O 1
ATOM 2728 N N . THR B 1 100 ? -21.75 9.828 12.367 1 97.38 100 THR B N 1
ATOM 2729 C CA . THR B 1 100 ? -21.109 10.672 11.367 1 97.38 100 THR B CA 1
ATOM 2730 C C . THR B 1 100 ? -20.547 9.828 10.219 1 97.38 100 THR B C 1
ATOM 2732 O O . THR B 1 100 ? -20.5 8.602 10.32 1 97.38 100 THR B O 1
ATOM 2735 N N . PRO B 1 101 ? -20.203 10.375 9.109 1 97.81 101 PRO B N 1
ATOM 2736 C CA . PRO B 1 101 ? -19.641 9.594 8.008 1 97.81 101 PRO B CA 1
ATOM 2737 C C . PRO B 1 101 ? -18.453 8.734 8.43 1 97.81 101 PRO B C 1
ATOM 2739 O O . PRO B 1 101 ? -17.594 9.188 9.188 1 97.81 101 PRO B O 1
ATOM 2742 N N . THR B 1 102 ? -18.438 7.48 8.008 1 98 102 THR B N 1
ATOM 2743 C CA . THR B 1 102 ? -17.406 6.52 8.359 1 98 102 THR B CA 1
ATOM 2744 C C . THR B 1 102 ? -16.219 6.625 7.398 1 98 102 THR B C 1
ATOM 2746 O O . THR B 1 102 ? -16.406 6.605 6.176 1 98 102 THR B O 1
ATOM 2749 N N . LEU B 1 103 ? -15.07 6.715 7.965 1 98.69 103 LEU B N 1
ATOM 2750 C CA . LEU B 1 103 ? -13.883 6.883 7.129 1 98.69 103 LEU B CA 1
ATOM 2751 C C . LEU B 1 103 ? -13.109 5.574 7.016 1 98.69 103 LEU B C 1
ATOM 2753 O O . LEU B 1 103 ? -12.273 5.422 6.121 1 98.69 103 LEU B O 1
ATOM 2757 N N . PHE B 1 104 ? -13.359 4.648 7.898 1 98.06 104 PHE B N 1
ATOM 2758 C CA . PHE B 1 104 ? -12.852 3.281 7.848 1 98.06 104 PHE B CA 1
ATOM 2759 C C . PHE B 1 104 ? -14.008 2.285 7.785 1 98.06 104 PHE B C 1
ATOM 2761 O O . PHE B 1 104 ? -14.289 1.595 8.766 1 98.06 104 PHE B O 1
ATOM 2768 N N . PRO B 1 105 ? -14.602 2.152 6.625 1 96.5 105 PRO B N 1
ATOM 2769 C CA . PRO B 1 105 ? -15.664 1.149 6.52 1 96.5 105 PRO B CA 1
ATOM 2770 C C . PRO B 1 105 ? -15.211 -0.24 6.961 1 96.5 105 PRO B C 1
ATOM 2772 O O . PRO B 1 105 ? -14.031 -0.566 6.871 1 96.5 105 PRO B O 1
ATOM 2775 N N . SER B 1 106 ? -16.203 -1 7.41 1 93.44 106 SER B N 1
ATOM 2776 C CA . SER B 1 106 ? -15.922 -2.344 7.906 1 93.44 106 SER B CA 1
ATOM 2777 C C . SER B 1 106 ? -15.102 -3.146 6.902 1 93.44 106 SER B C 1
ATOM 2779 O O . SER B 1 106 ? -15.375 -3.104 5.699 1 93.44 106 SER B O 1
ATOM 2781 N N . GLY B 1 107 ? -14.031 -3.736 7.43 1 94.31 107 GLY B N 1
ATOM 2782 C CA . GLY B 1 107 ? -13.227 -4.621 6.609 1 94.31 107 GLY B CA 1
ATOM 2783 C C . GLY B 1 107 ? -12.156 -3.889 5.82 1 94.31 107 GLY B C 1
ATOM 2784 O O . GLY B 1 107 ? -11.398 -4.508 5.066 1 94.31 107 GLY B O 1
ATOM 2785 N N . THR B 1 108 ? -12.016 -2.549 6.035 1 97.25 108 THR B N 1
ATOM 2786 C CA . THR B 1 108 ? -11.117 -1.821 5.152 1 97.25 108 THR B CA 1
ATOM 2787 C C . THR B 1 108 ? -9.938 -1.245 5.934 1 97.25 108 THR B C 1
ATOM 2789 O O . THR B 1 108 ? -8.992 -0.722 5.348 1 97.25 108 THR B O 1
ATOM 2792 N N . ILE B 1 109 ? -9.945 -1.34 7.27 1 97.94 109 ILE B N 1
ATOM 2793 C CA . ILE B 1 109 ? -8.953 -0.632 8.078 1 97.94 109 ILE B CA 1
ATOM 2794 C C . ILE B 1 109 ? -7.551 -1.099 7.707 1 97.94 109 ILE B C 1
ATOM 2796 O O . ILE B 1 109 ? -6.699 -0.286 7.34 1 97.94 109 ILE B O 1
ATOM 2800 N N . ALA B 1 110 ? -7.336 -2.406 7.695 1 98.5 110 ALA B N 1
ATOM 2801 C CA . ALA B 1 110 ? -6.027 -2.955 7.359 1 98.5 110 ALA B CA 1
ATOM 2802 C C . ALA B 1 110 ? -5.617 -2.566 5.941 1 98.5 110 ALA B C 1
ATOM 2804 O O . ALA B 1 110 ? -4.461 -2.213 5.695 1 98.5 110 ALA B O 1
ATOM 2805 N N . LEU B 1 111 ? -6.578 -2.639 5.031 1 98.62 111 LEU B N 1
ATOM 2806 C CA . LEU B 1 111 ? -6.32 -2.27 3.645 1 98.62 111 LEU B CA 1
ATOM 2807 C C . LEU B 1 111 ? -5.922 -0.8 3.539 1 98.62 111 LEU B C 1
ATOM 2809 O O . LEU B 1 111 ? -5.031 -0.448 2.762 1 98.62 111 LEU B O 1
ATOM 2813 N N . GLN B 1 112 ? -6.539 0.052 4.32 1 98.75 112 GLN B N 1
ATOM 2814 C CA . GLN B 1 112 ? -6.254 1.479 4.234 1 98.75 112 GLN B CA 1
ATOM 2815 C C . GLN B 1 112 ? -4.906 1.811 4.871 1 98.75 112 GLN B C 1
ATOM 2817 O O . GLN B 1 112 ? -4.211 2.725 4.422 1 98.75 112 GLN B O 1
ATOM 2822 N N . TYR B 1 113 ? -4.508 1.074 5.914 1 98.62 113 TYR B N 1
ATOM 2823 C CA . TYR B 1 113 ? -3.156 1.246 6.438 1 98.62 113 TYR B CA 1
ATOM 2824 C C . TYR B 1 113 ? -2.113 0.875 5.391 1 98.62 113 TYR B C 1
ATOM 2826 O O . TYR B 1 113 ? -1.127 1.593 5.207 1 98.62 113 TYR B O 1
ATOM 2834 N N . ALA B 1 114 ? -2.381 -0.201 4.684 1 98.75 114 ALA B N 1
ATOM 2835 C CA . ALA B 1 114 ? -1.491 -0.579 3.588 1 98.75 114 ALA B CA 1
ATOM 2836 C C . ALA B 1 114 ? -1.497 0.479 2.488 1 98.75 114 ALA B C 1
ATOM 2838 O O . ALA B 1 114 ? -0.459 0.757 1.882 1 98.75 114 ALA B O 1
ATOM 2839 N N . PHE B 1 115 ? -2.686 1.05 2.213 1 98.81 115 PHE B N 1
ATOM 2840 C CA . PHE B 1 115 ? -2.811 2.105 1.214 1 98.81 115 PHE B CA 1
ATOM 2841 C C . PHE B 1 115 ? -1.928 3.295 1.57 1 98.81 115 PHE B C 1
ATOM 2843 O O . PHE B 1 115 ? -1.235 3.842 0.709 1 98.81 115 PHE B O 1
ATOM 2850 N N . VAL B 1 116 ? -1.958 3.674 2.84 1 98.56 116 VAL B N 1
ATOM 2851 C CA . VAL B 1 116 ? -1.166 4.809 3.307 1 98.56 116 VAL B CA 1
ATOM 2852 C C . VAL B 1 116 ? 0.317 4.535 3.064 1 98.56 116 VAL B C 1
ATOM 2854 O O . VAL B 1 116 ? 1.04 5.402 2.566 1 98.56 116 VAL B O 1
ATOM 2857 N N . ASP B 1 117 ? 0.737 3.314 3.355 1 98.12 117 ASP B N 1
ATOM 2858 C CA . ASP B 1 117 ? 2.129 2.938 3.131 1 98.12 117 ASP B CA 1
ATOM 2859 C C . ASP B 1 117 ? 2.469 2.953 1.643 1 98.12 117 ASP B C 1
ATOM 2861 O O . ASP B 1 117 ? 3.529 3.441 1.248 1 98.12 117 ASP B O 1
ATOM 2865 N N . ALA B 1 118 ? 1.557 2.439 0.827 1 98.69 118 ALA B N 1
ATOM 2866 C CA . ALA B 1 118 ? 1.772 2.416 -0.618 1 98.69 118 ALA B CA 1
ATOM 2867 C C . ALA B 1 118 ? 1.828 3.83 -1.188 1 98.69 118 ALA B C 1
ATOM 2869 O O . ALA B 1 118 ? 2.65 4.121 -2.061 1 98.69 118 ALA B O 1
ATOM 2870 N N . HIS B 1 119 ? 0.969 4.68 -0.668 1 98.81 119 HIS B N 1
ATOM 2871 C CA . HIS B 1 119 ? 0.866 6.051 -1.159 1 98.81 119 HIS B CA 1
ATOM 2872 C C . HIS B 1 119 ? 2.146 6.832 -0.887 1 98.81 119 HIS B C 1
ATOM 2874 O O . HIS B 1 119 ? 2.689 7.477 -1.787 1 98.81 119 HIS B O 1
ATOM 2880 N N . ILE B 1 120 ? 2.611 6.711 0.335 1 97.94 120 ILE B N 1
ATOM 2881 C CA . ILE B 1 120 ? 3.811 7.465 0.686 1 97.94 120 ILE B CA 1
ATOM 2882 C C . ILE B 1 120 ? 5 6.949 -0.122 1 97.94 120 ILE B C 1
ATOM 2884 O O . ILE B 1 120 ? 5.844 7.73 -0.564 1 97.94 120 ILE B O 1
ATOM 2888 N N . ALA B 1 121 ? 5.055 5.637 -0.328 1 97.62 121 ALA B N 1
ATOM 2889 C CA . ALA B 1 121 ? 6.121 5.07 -1.149 1 97.62 121 ALA B CA 1
ATOM 2890 C C . ALA B 1 121 ? 6.039 5.582 -2.584 1 97.62 121 ALA B C 1
ATOM 2892 O O . ALA B 1 121 ? 7.059 5.926 -3.186 1 97.62 121 ALA B O 1
ATOM 2893 N N . ALA B 1 122 ? 4.902 5.672 -3.102 1 98.38 122 ALA B N 1
ATOM 2894 C CA . ALA B 1 122 ? 4.688 6.086 -4.484 1 98.38 122 ALA B CA 1
ATOM 2895 C C . ALA B 1 122 ? 5.07 7.551 -4.684 1 98.38 122 ALA B C 1
ATOM 2897 O O . ALA B 1 122 ? 5.645 7.914 -5.715 1 98.38 122 ALA B O 1
ATOM 2898 N N . ILE B 1 123 ? 4.84 8.398 -3.666 1 98.5 123 ILE B N 1
ATOM 2899 C CA . ILE B 1 123 ? 4.988 9.828 -3.902 1 98.5 123 ILE B CA 1
ATOM 2900 C C . ILE B 1 123 ? 6.297 10.32 -3.291 1 98.5 123 ILE B C 1
ATOM 2902 O O . ILE B 1 123 ? 6.598 11.516 -3.324 1 98.5 123 ILE B O 1
ATOM 2906 N N . SER B 1 124 ? 7.145 9.422 -2.816 1 97.94 124 SER B N 1
ATOM 2907 C CA . SER B 1 124 ? 8.344 9.766 -2.064 1 97.94 124 SER B CA 1
ATOM 2908 C C . SER B 1 124 ? 9.281 10.648 -2.889 1 97.94 124 SER B C 1
ATOM 2910 O O . SER B 1 124 ? 10.016 11.469 -2.338 1 97.94 124 SER B O 1
ATOM 2912 N N . PRO B 1 125 ? 9.273 10.578 -4.23 1 98.5 125 PRO B N 1
ATOM 2913 C CA . PRO B 1 125 ? 10.156 11.438 -5.016 1 98.5 125 PRO B CA 1
ATOM 2914 C C . PRO B 1 125 ? 9.852 12.922 -4.832 1 98.5 125 PRO B C 1
ATOM 2916 O O . PRO B 1 125 ? 10.633 13.781 -5.254 1 98.5 125 PRO B O 1
ATOM 2919 N N . ILE B 1 126 ? 8.734 13.258 -4.172 1 98.69 126 ILE B N 1
ATOM 2920 C CA . ILE B 1 126 ? 8.328 14.648 -4.023 1 98.69 126 ILE B CA 1
ATOM 2921 C C . ILE B 1 126 ? 9.141 15.312 -2.916 1 98.69 126 ILE B C 1
ATOM 2923 O O . ILE B 1 126 ? 9.203 16.547 -2.832 1 98.69 126 ILE B O 1
ATOM 2927 N N . PHE B 1 127 ? 9.797 14.547 -2.057 1 98.19 127 PHE B N 1
ATOM 2928 C CA . PHE B 1 127 ? 10.352 15.062 -0.808 1 98.19 127 PHE B CA 1
ATOM 2929 C C . PHE B 1 127 ? 11.469 16.062 -1.082 1 98.19 127 PHE B C 1
ATOM 2931 O O . PHE B 1 127 ? 11.461 17.172 -0.543 1 98.19 127 PHE B O 1
ATOM 2938 N N . PRO B 1 128 ? 12.391 15.75 -2.008 1 98.25 128 PRO B N 1
ATOM 2939 C CA . PRO B 1 128 ? 13.445 16.734 -2.273 1 98.25 128 PRO B CA 1
ATOM 2940 C C . PRO B 1 128 ? 12.898 18.031 -2.846 1 98.25 128 PRO B C 1
ATOM 2942 O O . PRO B 1 128 ? 13.562 19.078 -2.766 1 98.25 128 PRO B O 1
ATOM 2945 N N . PHE B 1 129 ? 11.703 17.984 -3.373 1 98.31 129 PHE B N 1
ATOM 2946 C CA . PHE B 1 129 ? 11.125 19.172 -3.992 1 98.31 129 PHE B CA 1
ATOM 2947 C C . PHE B 1 129 ? 10.297 19.953 -2.984 1 98.31 129 PHE B C 1
ATOM 2949 O O . PHE B 1 129 ? 10.234 21.188 -3.043 1 98.31 129 PHE B O 1
ATOM 2956 N N . SER B 1 130 ? 9.68 19.25 -2.049 1 97.5 130 SER B N 1
ATOM 2957 C CA . SER B 1 130 ? 8.711 19.875 -1.152 1 97.5 130 SER B CA 1
ATOM 2958 C C . SER B 1 130 ? 9.391 20.406 0.104 1 97.5 130 SER B C 1
ATOM 2960 O O . SER B 1 130 ? 8.984 21.438 0.64 1 97.5 130 SER B O 1
ATOM 2962 N N . ILE B 1 131 ? 10.461 19.797 0.591 1 97 131 ILE B N 1
ATOM 2963 C CA . ILE B 1 131 ? 11.062 20.094 1.888 1 97 131 ILE B CA 1
ATOM 2964 C C . ILE B 1 131 ? 11.594 21.516 1.897 1 97 131 ILE B C 1
ATOM 2966 O O . ILE B 1 131 ? 11.297 22.297 2.809 1 97 131 ILE B O 1
ATOM 2970 N N . PRO B 1 132 ? 12.352 21.938 0.856 1 96.94 132 PRO B N 1
ATOM 2971 C CA . PRO B 1 132 ? 12.812 23.328 0.865 1 96.94 132 PRO B CA 1
ATOM 2972 C C . PRO B 1 132 ? 11.664 24.328 0.816 1 96.94 132 PRO B C 1
ATOM 2974 O O . PRO B 1 132 ? 11.766 25.406 1.397 1 96.94 132 PRO B O 1
ATOM 2977 N N . ARG B 1 133 ? 10.586 23.953 0.146 1 95.44 133 ARG B N 1
ATOM 2978 C CA . ARG B 1 133 ? 9.43 24.844 0.061 1 95.44 133 ARG B CA 1
ATOM 2979 C C . ARG B 1 133 ? 8.75 24.984 1.418 1 95.44 133 ARG B C 1
ATOM 2981 O O . ARG B 1 133 ? 8.273 26.078 1.771 1 95.44 133 ARG B O 1
ATOM 2988 N N . VAL B 1 134 ? 8.688 23.922 2.174 1 95.31 134 VAL B N 1
ATOM 2989 C CA . VAL B 1 134 ? 8.125 23.969 3.523 1 95.31 134 VAL B CA 1
ATOM 2990 C C . VAL B 1 134 ? 8.969 24.906 4.391 1 95.31 134 VAL B C 1
ATOM 2992 O O . VAL B 1 134 ? 8.422 25.703 5.16 1 95.31 134 VAL B O 1
ATOM 2995 N N . ASN B 1 135 ? 10.227 24.781 4.23 1 94.5 135 ASN B N 1
ATOM 2996 C CA . ASN B 1 135 ? 11.125 25.625 5.008 1 94.5 135 ASN B CA 1
ATOM 2997 C C . ASN B 1 135 ? 10.852 27.109 4.758 1 94.5 135 ASN B C 1
ATOM 2999 O O . ASN B 1 135 ? 11.062 27.938 5.645 1 94.5 135 ASN B O 1
ATOM 3003 N N . GLU B 1 136 ? 10.344 27.422 3.627 1 92.56 136 GLU B N 1
ATOM 3004 C CA . GLU B 1 136 ? 10.094 28.797 3.236 1 92.56 136 GLU B CA 1
ATOM 3005 C C . GLU B 1 136 ? 8.812 29.344 3.877 1 92.56 136 GLU B C 1
ATOM 3007 O O . GLU B 1 136 ? 8.633 30.547 4 1 92.56 136 GLU B O 1
ATOM 3012 N N . ILE B 1 137 ? 7.941 28.469 4.293 1 91.12 137 ILE B N 1
ATOM 3013 C CA . ILE B 1 137 ? 6.641 28.969 4.715 1 91.12 137 ILE B CA 1
ATOM 3014 C C . ILE B 1 137 ? 6.484 28.781 6.227 1 91.12 137 ILE B C 1
ATOM 3016 O O . ILE B 1 137 ? 5.531 29.297 6.82 1 91.12 137 ILE B O 1
ATOM 3020 N N . ILE B 1 138 ? 7.363 28.062 6.863 1 92.12 138 ILE B N 1
ATOM 3021 C CA . ILE B 1 138 ? 7.195 27.797 8.289 1 92.12 138 ILE B CA 1
ATOM 3022 C C . ILE B 1 138 ? 7.594 29.031 9.094 1 92.12 138 ILE B C 1
ATOM 3024 O O . ILE B 1 138 ? 8.367 29.859 8.625 1 92.12 138 ILE B O 1
ATOM 3028 N N . ASN B 1 139 ? 7.156 29.188 10.281 1 93.12 139 ASN B N 1
ATOM 3029 C CA . ASN B 1 139 ? 7.398 30.344 11.141 1 93.12 139 ASN B CA 1
ATOM 3030 C C . ASN B 1 139 ? 8.844 30.391 11.633 1 93.12 139 ASN B C 1
ATOM 3032 O O . ASN B 1 139 ? 9.492 29.344 11.75 1 93.12 139 ASN B O 1
ATOM 3036 N N . PRO B 1 140 ? 9.281 31.594 11.992 1 93.25 140 PRO B N 1
ATOM 3037 C CA . PRO B 1 140 ? 10.672 31.75 12.438 1 93.25 140 PRO B CA 1
ATOM 3038 C C . PRO B 1 140 ? 11.008 30.891 13.656 1 93.25 140 PRO B C 1
ATOM 3040 O O . PRO B 1 140 ? 12.141 30.422 13.781 1 93.25 140 PRO B O 1
ATOM 3043 N N . HIS B 1 141 ? 10.062 30.688 14.438 1 94.19 141 HIS B N 1
ATOM 3044 C CA . HIS B 1 141 ? 10.297 29.875 15.625 1 94.19 141 HIS B CA 1
ATOM 3045 C C . HIS B 1 141 ? 10.523 28.406 15.266 1 94.19 141 HIS B C 1
ATOM 3047 O O . HIS B 1 141 ? 11.305 27.719 15.922 1 94.19 141 HIS B O 1
ATOM 3053 N N . SER B 1 142 ? 9.914 27.922 14.18 1 95.56 142 SER B N 1
ATOM 3054 C CA . SER B 1 142 ? 9.977 26.516 13.75 1 95.56 142 SER B CA 1
ATOM 3055 C C . SER B 1 142 ? 11.125 26.297 12.773 1 95.56 142 SER B C 1
ATOM 3057 O O . SER B 1 142 ? 11.664 25.188 12.688 1 95.56 142 SER B O 1
ATOM 3059 N N . GLU B 1 143 ? 11.523 27.328 12.109 1 95.44 143 GLU B N 1
ATOM 3060 C CA . GLU B 1 143 ? 12.406 27.203 10.945 1 95.44 143 GLU B CA 1
ATOM 3061 C C . GLU B 1 143 ? 13.75 26.594 11.336 1 95.44 143 GLU B C 1
ATOM 3063 O O . GLU B 1 143 ? 14.234 25.672 10.672 1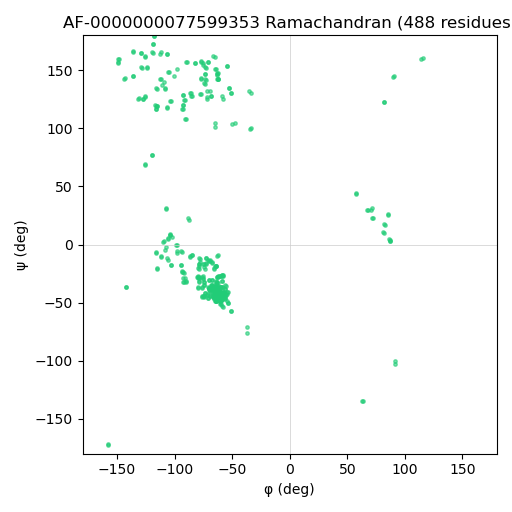 95.44 143 GLU B O 1
ATOM 3068 N N . PRO B 1 144 ? 14.43 27.047 12.445 1 96.81 144 PRO B N 1
ATOM 3069 C CA . PRO B 1 144 ? 15.719 26.453 12.789 1 96.81 144 PRO B CA 1
ATOM 3070 C C . PRO B 1 144 ? 15.625 24.953 13.094 1 96.81 144 PRO B C 1
ATOM 3072 O O . PRO B 1 144 ? 16.531 24.188 12.734 1 96.81 144 PRO B O 1
ATOM 3075 N N . TYR B 1 145 ? 14.594 24.625 13.727 1 95.81 145 TYR B N 1
ATOM 3076 C CA . TYR B 1 145 ? 14.375 23.219 14.039 1 95.81 145 TYR B CA 1
ATOM 3077 C C . TYR B 1 145 ? 14.18 22.391 12.766 1 95.81 145 TYR B C 1
ATOM 3079 O O . TYR B 1 145 ? 14.805 21.344 12.586 1 95.81 145 TYR B O 1
ATOM 3087 N N . PHE B 1 146 ? 13.328 22.875 11.906 1 95.69 146 PHE B N 1
ATOM 3088 C CA . PHE B 1 146 ? 13.023 22.188 10.664 1 95.69 146 PHE B CA 1
ATOM 3089 C C . PHE B 1 146 ? 14.266 22.047 9.789 1 95.69 146 PHE B C 1
ATOM 3091 O O . PHE B 1 146 ? 14.586 20.953 9.32 1 95.69 146 PHE B O 1
ATOM 3098 N N . ARG B 1 147 ? 14.977 23.078 9.68 1 97 147 ARG B N 1
ATOM 3099 C CA . ARG B 1 147 ? 16.203 23.094 8.875 1 97 147 ARG B CA 1
ATOM 3100 C C . ARG B 1 147 ? 17.219 22.094 9.406 1 97 147 ARG B C 1
ATOM 3102 O O . ARG B 1 147 ? 17.719 21.266 8.648 1 97 147 ARG B O 1
ATOM 3109 N N . ARG B 1 148 ? 17.438 22.109 10.656 1 96.5 148 ARG B N 1
ATOM 3110 C CA . ARG B 1 148 ? 18.438 21.234 11.266 1 96.5 148 ARG B CA 1
ATOM 3111 C C . ARG B 1 148 ? 18.078 19.766 11.062 1 96.5 148 ARG B C 1
ATOM 3113 O O . ARG B 1 148 ? 18.922 18.969 10.656 1 96.5 148 ARG B O 1
ATOM 3120 N N . THR B 1 149 ? 16.859 19.453 11.297 1 94.38 149 THR B N 1
ATOM 3121 C CA . THR B 1 149 ? 16.453 18.062 11.266 1 94.38 149 THR B CA 1
ATOM 3122 C C . THR B 1 149 ? 16.375 17.547 9.828 1 94.38 149 THR B C 1
ATOM 3124 O O . THR B 1 149 ? 16.734 16.406 9.547 1 94.38 149 THR B O 1
ATOM 3127 N N . ARG B 1 150 ? 15.969 18.406 8.898 1 96.12 150 ARG B N 1
ATOM 3128 C CA . ARG B 1 150 ? 15.867 17.984 7.508 1 96.12 150 ARG B CA 1
ATOM 3129 C C . ARG B 1 150 ? 17.25 17.906 6.859 1 96.12 150 ARG B C 1
ATOM 3131 O O . ARG B 1 150 ? 17.531 17 6.082 1 96.12 150 ARG B O 1
ATOM 3138 N N . GLU B 1 151 ? 18.109 18.844 7.227 1 97.56 151 GLU B N 1
ATOM 3139 C CA . GLU B 1 151 ? 19.484 18.781 6.711 1 97.56 151 GLU B CA 1
ATOM 3140 C C . GLU B 1 151 ? 20.203 17.531 7.203 1 97.56 151 GLU B C 1
ATOM 3142 O O . GLU B 1 151 ? 20.969 16.922 6.457 1 97.56 151 GLU B O 1
ATOM 3147 N N . ALA B 1 152 ? 19.938 17.141 8.375 1 95.25 152 ALA B N 1
ATO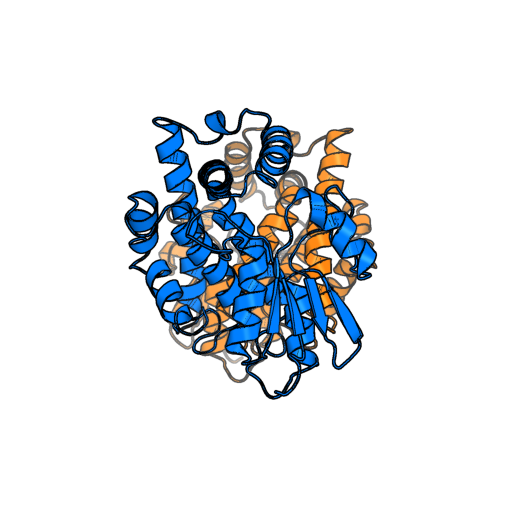M 3148 C CA . ALA B 1 152 ? 20.516 15.906 8.922 1 95.25 152 ALA B CA 1
ATOM 3149 C C . ALA B 1 152 ? 19.984 14.68 8.164 1 95.25 152 ALA B C 1
ATOM 3151 O O . ALA B 1 152 ? 20.75 13.766 7.855 1 95.25 152 ALA B O 1
ATOM 3152 N N . SER B 1 153 ? 18.766 14.68 7.844 1 93.56 153 SER B N 1
ATOM 3153 C CA . SER B 1 153 ? 18.141 13.539 7.176 1 93.56 153 SER B CA 1
ATOM 3154 C C . SER B 1 153 ? 18.625 13.406 5.734 1 93.56 153 SER B C 1
ATOM 3156 O O . SER B 1 153 ? 18.812 12.297 5.238 1 93.56 153 SER B O 1
ATOM 3158 N N . PHE B 1 154 ? 18.844 14.508 5.039 1 96.12 154 PHE B N 1
ATOM 3159 C CA . PHE B 1 154 ? 19.219 14.484 3.627 1 96.12 154 PHE B CA 1
ATOM 3160 C C . PHE B 1 154 ? 20.719 14.547 3.455 1 96.12 154 PHE B C 1
ATOM 3162 O O . PHE B 1 154 ? 21.25 14.258 2.373 1 96.12 154 PHE B O 1
ATOM 3169 N N . GLY B 1 155 ? 21.375 14.953 4.488 1 96.81 155 GLY B N 1
ATOM 3170 C CA . GLY B 1 155 ? 22.812 15.07 4.438 1 96.81 155 GLY B CA 1
ATOM 3171 C C . GLY B 1 155 ? 23.297 16.234 3.58 1 96.81 155 GLY B C 1
ATOM 3172 O O . GLY B 1 155 ? 24.359 16.156 2.969 1 96.81 155 GLY B O 1
ATOM 3173 N N . LYS B 1 156 ? 22.484 17.203 3.387 1 96.62 156 LYS B N 1
ATOM 3174 C CA . LYS B 1 156 ? 22.797 18.391 2.592 1 96.62 156 LYS B CA 1
ATOM 3175 C C . LYS B 1 156 ? 22.062 19.609 3.129 1 96.62 156 LYS B C 1
ATOM 3177 O O . LYS B 1 156 ? 21.109 19.484 3.908 1 96.62 156 LYS B O 1
ATOM 3182 N N . LYS B 1 157 ? 22.594 20.781 2.76 1 97.69 157 LYS B N 1
ATOM 3183 C CA . LYS B 1 157 ? 21.906 22.031 3.092 1 97.69 157 LYS B CA 1
ATOM 3184 C C . LYS B 1 157 ? 20.547 22.094 2.406 1 97.69 157 LYS B C 1
ATOM 3186 O O . LYS B 1 157 ? 20.375 21.578 1.295 1 97.69 157 LYS B O 1
ATOM 3191 N N . ILE B 1 158 ? 19.578 22.75 3.068 1 97.56 158 ILE B N 1
ATOM 3192 C CA . ILE B 1 158 ? 18.188 22.812 2.604 1 97.56 158 ILE B CA 1
ATOM 3193 C C . ILE B 1 158 ? 18.156 23.375 1.18 1 97.56 158 ILE B C 1
ATOM 3195 O O . ILE B 1 158 ? 17.391 22.891 0.342 1 97.56 158 ILE B O 1
ATOM 3199 N N . GLU B 1 159 ? 19.031 24.297 0.871 1 96.94 159 GLU B N 1
ATOM 3200 C CA . GLU B 1 159 ? 19.062 24.953 -0.434 1 96.94 159 GLU B CA 1
ATOM 3201 C C . GLU B 1 159 ? 19.594 24.016 -1.512 1 96.94 159 GLU B C 1
ATOM 3203 O O . GLU B 1 159 ? 19.453 24.281 -2.705 1 96.94 159 GLU B O 1
ATOM 3208 N N . GLU B 1 160 ? 20.156 22.875 -1.068 1 97.88 160 GLU B N 1
ATOM 3209 C CA . GLU B 1 160 ? 20.828 21.969 -1.999 1 97.88 160 GLU B CA 1
ATOM 3210 C C . GLU B 1 160 ? 20.016 20.688 -2.172 1 97.88 160 GLU B C 1
ATOM 3212 O O . GLU B 1 160 ? 20.422 19.797 -2.93 1 97.88 160 GLU B O 1
ATOM 3217 N N . ILE B 1 161 ? 18.922 20.672 -1.521 1 98 161 ILE B N 1
ATOM 3218 C CA . ILE B 1 161 ? 18.156 19.438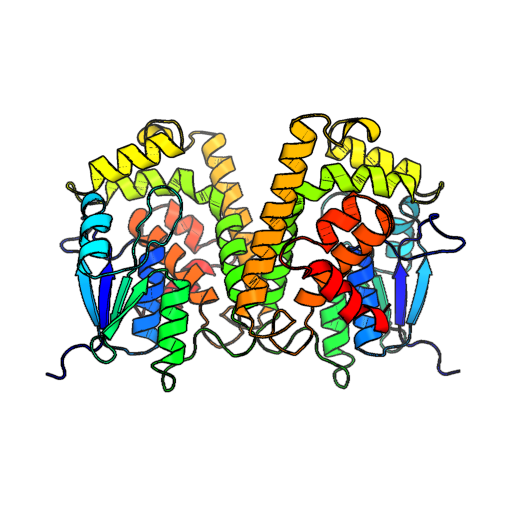 -1.496 1 98 161 ILE B CA 1
ATOM 3219 C C . ILE B 1 161 ? 17.469 19.219 -2.842 1 98 161 ILE B C 1
ATOM 3221 O O . ILE B 1 161 ? 17.5 18.125 -3.398 1 98 161 ILE B O 1
ATOM 3225 N N . THR B 1 162 ? 16.844 20.234 -3.439 1 98.12 162 THR B N 1
ATOM 3226 C CA . THR B 1 162 ? 16.156 20.109 -4.723 1 98.12 162 THR B CA 1
ATOM 3227 C C . THR B 1 162 ? 17.172 19.969 -5.859 1 98.12 162 THR B C 1
ATOM 3229 O O . THR B 1 162 ? 18.047 20.828 -6.027 1 98.12 162 THR B O 1
ATOM 3232 N N . PRO B 1 163 ? 16.969 18.953 -6.598 1 97.75 163 PRO B N 1
ATOM 3233 C CA . PRO B 1 163 ? 17.891 18.797 -7.727 1 97.75 163 PRO B CA 1
ATOM 3234 C C . PRO B 1 163 ? 17.734 19.891 -8.773 1 97.75 163 PRO B C 1
ATOM 3236 O O . PRO B 1 163 ? 16.734 20.609 -8.773 1 97.75 163 PRO B O 1
ATOM 3239 N N . VAL B 1 164 ? 18.797 20 -9.602 1 97.19 164 VAL B N 1
ATOM 3240 C CA . VAL B 1 164 ? 18.797 21.016 -10.641 1 97.19 164 VAL B CA 1
ATOM 3241 C C . VAL B 1 164 ? 19.062 20.375 -12 1 97.19 164 VAL B C 1
ATOM 3243 O O . VAL B 1 164 ? 19.484 19.203 -12.07 1 97.19 164 VAL B O 1
ATOM 3246 N N . GLY B 1 165 ? 18.75 21.047 -13.047 1 97.25 165 GLY B N 1
ATOM 3247 C CA . GLY B 1 165 ? 19.047 20.562 -14.391 1 97.25 165 GLY B CA 1
ATOM 3248 C C . GLY B 1 165 ? 18.344 19.266 -14.734 1 97.25 165 GLY B C 1
ATOM 3249 O O . GLY B 1 165 ? 17.141 19.141 -14.508 1 97.25 165 GLY B O 1
ATOM 3250 N N . GLU B 1 166 ? 19.062 18.375 -15.297 1 97.94 166 GLU B N 1
ATOM 3251 C CA . GLU B 1 166 ? 18.516 17.109 -15.742 1 97.94 166 GLU B CA 1
ATOM 3252 C C . GLU B 1 166 ? 18 16.281 -14.562 1 97.94 166 GLU B C 1
ATOM 3254 O O . GLU B 1 166 ? 16.984 15.594 -14.688 1 97.94 166 GLU B O 1
ATOM 3259 N N . ALA B 1 167 ? 18.625 16.438 -13.469 1 97.94 167 ALA B N 1
ATOM 3260 C CA . ALA B 1 167 ? 18.219 15.719 -12.266 1 97.94 167 ALA B CA 1
ATOM 3261 C C . ALA B 1 167 ? 16.875 16.219 -11.766 1 97.94 167 ALA B C 1
ATOM 3263 O O . ALA B 1 167 ? 16.078 15.438 -11.219 1 97.94 167 ALA B O 1
ATOM 3264 N N . TYR B 1 168 ? 16.656 17.531 -11.93 1 98.12 168 TYR B N 1
ATOM 3265 C CA . TYR B 1 168 ? 15.352 18.078 -11.578 1 98.12 168 TYR B CA 1
ATOM 3266 C C . TYR B 1 168 ? 14.25 17.422 -12.414 1 98.12 168 TYR B C 1
ATOM 3268 O O . TYR B 1 168 ? 13.266 16.938 -11.875 1 98.12 168 TYR B O 1
ATOM 3276 N N . ALA B 1 169 ? 14.484 17.391 -13.688 1 98.25 169 ALA B N 1
ATOM 3277 C CA . ALA B 1 169 ? 13.492 16.859 -14.617 1 98.25 169 ALA B CA 1
ATOM 3278 C C . ALA B 1 169 ? 13.219 15.383 -14.344 1 98.25 169 ALA B C 1
ATOM 3280 O O . ALA B 1 169 ? 12.07 14.945 -14.344 1 98.25 169 ALA B O 1
ATOM 3281 N N . GLU B 1 170 ? 14.258 14.68 -14.062 1 98.38 170 GLU B N 1
ATOM 3282 C CA . GLU B 1 170 ? 14.133 13.25 -13.781 1 98.38 170 GLU B CA 1
ATOM 3283 C C . GLU B 1 170 ? 13.359 13.008 -12.492 1 98.38 170 GLU B C 1
ATOM 3285 O O . GLU B 1 170 ? 12.484 12.141 -12.438 1 98.38 170 GLU B O 1
ATOM 3290 N N . GLY B 1 171 ? 13.695 13.773 -11.453 1 98.56 171 GLY B N 1
ATOM 3291 C CA . GLY B 1 171 ? 12.992 13.641 -10.188 1 98.56 171 GLY B CA 1
ATOM 3292 C C . GLY B 1 171 ? 11.523 14.008 -10.281 1 98.56 171 GLY B C 1
ATOM 3293 O O . GLY B 1 171 ? 10.672 13.344 -9.688 1 98.56 171 GLY B O 1
ATOM 3294 N N . TRP B 1 172 ? 11.25 15.016 -11.039 1 98.62 172 TRP B N 1
ATOM 3295 C CA . TRP B 1 172 ? 9.875 15.484 -11.219 1 98.62 172 TRP B CA 1
ATOM 3296 C C . TRP B 1 172 ? 9.055 14.453 -11.992 1 98.62 172 TRP B C 1
ATOM 3298 O O . TRP B 1 172 ? 7.887 14.211 -11.664 1 98.62 172 TRP B O 1
ATOM 3308 N N . GLU B 1 173 ? 9.703 13.828 -12.977 1 98.69 173 GLU B N 1
ATOM 3309 C CA . GLU B 1 173 ? 9.039 12.766 -13.727 1 98.69 173 GLU B CA 1
ATOM 3310 C C . GLU B 1 173 ? 8.773 11.547 -12.852 1 98.69 173 GLU B C 1
ATOM 3312 O O . GLU B 1 173 ? 7.734 10.898 -12.977 1 98.69 173 GLU B O 1
ATOM 3317 N N . LYS B 1 174 ? 9.727 11.258 -11.984 1 98.69 174 LYS B N 1
ATOM 3318 C CA . LYS B 1 174 ? 9.539 10.148 -11.055 1 98.69 174 LYS B CA 1
ATOM 3319 C C . LYS B 1 174 ? 8.344 10.398 -10.141 1 98.69 174 LYS B C 1
ATOM 3321 O O . LYS B 1 174 ? 7.605 9.469 -9.805 1 98.69 174 LYS B O 1
ATOM 3326 N N . TYR B 1 175 ? 8.211 11.648 -9.719 1 98.81 175 TYR B N 1
ATOM 3327 C CA . TYR B 1 175 ? 7.043 11.977 -8.906 1 98.81 175 TYR B CA 1
ATOM 3328 C C . TYR B 1 175 ? 5.758 11.789 -9.711 1 98.81 175 TYR B C 1
ATOM 3330 O O . TYR B 1 175 ? 4.793 11.203 -9.219 1 98.81 175 TYR B O 1
ATOM 3338 N N . LYS B 1 176 ? 5.734 12.258 -10.93 1 98.88 176 LYS B N 1
ATOM 3339 C CA . LYS B 1 176 ? 4.586 12.07 -11.805 1 98.88 176 LYS B CA 1
ATOM 3340 C C . LYS B 1 176 ? 4.258 10.594 -11.984 1 98.88 176 LYS B C 1
ATOM 3342 O O . LYS B 1 176 ? 3.09 10.195 -11.922 1 98.88 176 LYS B O 1
ATOM 3347 N N . ASP B 1 177 ? 5.309 9.773 -12.164 1 98.56 177 ASP B N 1
ATOM 3348 C CA . ASP B 1 177 ? 5.121 8.328 -12.289 1 98.56 177 ASP B CA 1
ATOM 3349 C C . ASP B 1 177 ? 4.5 7.742 -11.023 1 98.56 177 ASP B C 1
ATOM 3351 O O . ASP B 1 177 ? 3.639 6.867 -11.102 1 98.56 177 ASP B O 1
ATOM 3355 N N . GLY B 1 178 ? 4.996 8.227 -9.859 1 98.75 178 GLY B N 1
ATOM 3356 C CA . GLY B 1 178 ? 4.418 7.797 -8.594 1 98.75 178 GLY B CA 1
ATOM 3357 C C . GLY B 1 178 ? 2.941 8.125 -8.477 1 98.75 178 GLY B C 1
ATOM 3358 O O . GLY B 1 178 ? 2.143 7.273 -8.07 1 98.75 178 GLY B O 1
ATOM 3359 N N . LEU B 1 179 ? 2.557 9.328 -8.891 1 98.88 179 LEU B N 1
ATOM 3360 C CA . LEU B 1 179 ? 1.149 9.711 -8.891 1 98.88 179 LEU B CA 1
ATOM 3361 C C . LEU B 1 179 ? 0.368 8.898 -9.922 1 98.88 179 LEU B C 1
ATOM 3363 O O . LEU B 1 179 ? -0.83 8.656 -9.75 1 98.88 179 LEU B O 1
ATOM 3367 N N . GLY B 1 180 ? 1.05 8.531 -10.961 1 98.69 180 GLY B N 1
ATOM 3368 C CA . GLY B 1 180 ? 0.425 7.656 -11.945 1 98.69 180 GLY B CA 1
ATOM 3369 C C . GLY B 1 180 ? -0.008 6.324 -11.359 1 98.69 180 GLY B C 1
ATOM 3370 O O . GLY B 1 180 ? -1.071 5.805 -11.703 1 98.69 180 GLY B O 1
ATOM 3371 N N . LYS B 1 181 ? 0.801 5.758 -10.508 1 98.19 181 LYS B N 1
ATOM 3372 C CA . LYS B 1 181 ? 0.424 4.539 -9.805 1 98.19 181 LYS B CA 1
ATOM 3373 C C . LYS B 1 181 ? -0.817 4.762 -8.945 1 98.19 181 LYS B C 1
ATOM 3375 O O . LYS B 1 181 ? -1.741 3.945 -8.961 1 98.19 181 LYS B O 1
ATOM 3380 N N . VAL B 1 182 ? -0.839 5.871 -8.234 1 98.81 182 VAL B N 1
ATOM 3381 C CA . VAL B 1 182 ? -1.979 6.207 -7.391 1 98.81 182 VAL B CA 1
ATOM 3382 C C . VAL B 1 182 ? -3.229 6.379 -8.25 1 98.81 182 VAL B C 1
ATOM 3384 O O . VAL B 1 182 ? -4.309 5.898 -7.895 1 98.81 182 VAL B O 1
ATOM 3387 N N . ASP B 1 183 ? -3.078 7.039 -9.375 1 98.69 183 ASP B N 1
ATOM 3388 C CA . ASP B 1 183 ? -4.18 7.195 -10.32 1 98.69 183 ASP B CA 1
ATOM 3389 C C . ASP B 1 183 ? -4.695 5.836 -10.789 1 98.69 183 ASP B C 1
ATOM 3391 O O . ASP B 1 183 ? -5.906 5.648 -10.938 1 98.69 183 ASP B O 1
ATOM 3395 N N . GLY B 1 184 ? -3.734 4.938 -11.055 1 98.12 184 GLY B N 1
ATOM 3396 C CA . GLY B 1 184 ? -4.121 3.586 -11.43 1 98.12 184 GLY B CA 1
ATOM 3397 C C . GLY B 1 184 ? -5.012 2.914 -10.406 1 98.12 184 GLY B C 1
ATOM 3398 O O . GLY B 1 184 ? -5.953 2.205 -10.766 1 98.12 184 GLY B O 1
ATOM 3399 N N . TRP B 1 185 ? -4.75 3.131 -9.086 1 98.56 185 TRP B N 1
ATOM 3400 C CA . TRP B 1 185 ? -5.613 2.594 -8.039 1 98.56 185 TRP B CA 1
ATOM 3401 C C . TRP B 1 185 ? -7.008 3.205 -8.117 1 98.56 185 TRP B C 1
ATOM 3403 O O . TRP B 1 185 ? -8.008 2.484 -8.086 1 98.56 185 TRP B O 1
ATOM 3413 N N . PHE B 1 186 ? -7.086 4.562 -8.219 1 98.19 186 PHE B N 1
ATOM 3414 C CA . PHE B 1 186 ? -8.367 5.258 -8.312 1 98.19 186 PHE B CA 1
ATOM 3415 C C . PHE B 1 186 ? -9.211 4.699 -9.445 1 98.19 186 PHE B C 1
ATOM 3417 O O . PHE B 1 186 ? -10.422 4.551 -9.312 1 98.19 186 PHE B O 1
ATOM 3424 N N . LYS B 1 187 ? -8.609 4.414 -10.531 1 97.5 187 LYS B N 1
ATOM 3425 C CA . LYS B 1 187 ? -9.32 3.969 -11.727 1 97.5 187 LYS B CA 1
ATOM 3426 C C . LYS B 1 187 ? -9.992 2.621 -11.492 1 97.5 187 LYS B C 1
ATOM 3428 O O . LYS B 1 187 ? -10.922 2.248 -12.219 1 97.5 187 LYS B O 1
ATOM 3433 N N . LYS B 1 188 ? -9.555 1.896 -10.469 1 97.31 188 LYS B N 1
ATOM 3434 C CA . LYS B 1 188 ? -10.141 0.597 -10.148 1 97.31 188 LYS B CA 1
ATOM 3435 C C . LYS B 1 188 ? -11.383 0.752 -9.273 1 97.31 188 LYS B C 1
ATOM 3437 O O . LYS B 1 188 ? -12.109 -0.214 -9.047 1 97.31 188 LYS B O 1
ATOM 3442 N N . SER B 1 189 ? -11.68 1.888 -8.773 1 95 189 SER B N 1
ATOM 3443 C CA . SER B 1 189 ? -12.734 2.102 -7.781 1 95 189 SER B CA 1
ATOM 3444 C C . SER B 1 189 ? -14.109 2.148 -8.43 1 95 189 SER B C 1
ATOM 3446 O O . SER B 1 189 ? -15.117 1.877 -7.781 1 95 189 SER B O 1
ATOM 3448 N N . GLY B 1 190 ? -14.227 2.564 -9.68 1 90.5 190 GLY B N 1
ATOM 3449 C CA . GLY B 1 190 ? -15.5 2.744 -10.359 1 90.5 190 GLY B CA 1
ATOM 3450 C C . GLY B 1 190 ? -16.172 4.062 -10.031 1 90.5 190 GLY B C 1
ATOM 3451 O O . GLY B 1 190 ? -17.344 4.273 -10.375 1 90.5 190 GLY B O 1
ATOM 3452 N N . GLY B 1 191 ? -15.445 5.02 -9.328 1 92.62 191 GLY B N 1
ATOM 3453 C CA . GLY B 1 191 ? -15.969 6.324 -8.938 1 92.62 191 GLY B CA 1
ATOM 3454 C C . GLY B 1 191 ? -14.875 7.344 -8.672 1 92.62 191 GLY B C 1
ATOM 3455 O O . GLY B 1 191 ? -13.703 7.098 -8.969 1 92.62 191 GLY B O 1
ATOM 3456 N N . PRO B 1 192 ? -15.305 8.445 -8.172 1 95.19 192 PRO B N 1
ATOM 3457 C CA . PRO B 1 192 ? -14.352 9.547 -8 1 95.19 192 PRO B CA 1
ATOM 3458 C C . PRO B 1 192 ? -13.414 9.328 -6.816 1 95.19 192 PRO B C 1
ATOM 3460 O O . PRO B 1 192 ? -12.367 9.977 -6.727 1 95.19 192 PRO B O 1
ATOM 3463 N N . PHE B 1 193 ? -13.82 8.398 -5.945 1 98.12 193 PHE B N 1
ATOM 3464 C CA . PHE B 1 193 ? -13.023 8.156 -4.75 1 98.12 193 PHE B CA 1
ATOM 3465 C C . PHE B 1 193 ? -12.516 6.723 -4.715 1 98.12 193 PHE B C 1
ATOM 3467 O O . PHE B 1 193 ? -12.875 5.906 -5.562 1 98.12 193 PHE B O 1
ATOM 3474 N N . ILE B 1 194 ? -11.68 6.395 -3.791 1 98.19 194 ILE B N 1
ATOM 3475 C CA . ILE B 1 194 ? -10.977 5.117 -3.707 1 98.19 194 ILE B CA 1
ATOM 3476 C C . ILE B 1 194 ? -11.984 3.988 -3.496 1 98.19 194 ILE B C 1
ATOM 3478 O O . ILE B 1 194 ? -11.789 2.877 -3.998 1 98.19 194 ILE B O 1
ATOM 3482 N N . SER B 1 195 ? -13.078 4.27 -2.76 1 96.44 195 SER B N 1
ATOM 3483 C CA . SER B 1 195 ? -14.102 3.256 -2.508 1 96.44 195 SER B CA 1
ATOM 3484 C C . SER B 1 195 ? -15.367 3.531 -3.312 1 96.44 195 SER B C 1
ATOM 3486 O O . SER B 1 195 ? -16.469 3.209 -2.873 1 96.44 195 SER B O 1
ATOM 3488 N N . GLY B 1 196 ? -15.18 4.121 -4.48 1 95.31 196 GLY B N 1
ATOM 3489 C CA . GLY B 1 196 ? -16.328 4.422 -5.332 1 95.31 196 GLY B CA 1
ATOM 3490 C C . GLY B 1 196 ? -16.891 5.805 -5.09 1 95.31 196 GLY B C 1
ATOM 3491 O O . GLY B 1 196 ? -16.266 6.812 -5.426 1 95.31 196 GLY B O 1
ATOM 3492 N N . ASP B 1 197 ? -18.016 5.789 -4.352 1 93.44 197 ASP B N 1
ATOM 3493 C CA . ASP B 1 197 ? -18.703 7.066 -4.238 1 93.44 197 ASP B CA 1
ATOM 3494 C C . ASP B 1 197 ? -18.547 7.66 -2.842 1 93.44 197 ASP B C 1
ATOM 3496 O O . ASP B 1 197 ? -18.938 8.797 -2.596 1 93.44 197 ASP B O 1
ATOM 3500 N N . SER B 1 198 ? -17.891 6.914 -2.021 1 94.75 198 SER B N 1
ATOM 3501 C CA . SER B 1 198 ? -17.766 7.383 -0.645 1 94.75 198 SER B CA 1
ATOM 3502 C C . SER B 1 198 ? -16.312 7.734 -0.315 1 94.75 198 SER B C 1
ATOM 3504 O O . SER B 1 198 ? -15.391 7.043 -0.746 1 94.75 198 SER B O 1
ATOM 3506 N N . ILE B 1 199 ? -16.219 8.805 0.469 1 98.19 199 ILE B N 1
ATOM 3507 C CA . ILE B 1 199 ? -14.898 9.227 0.927 1 98.19 199 ILE B CA 1
ATOM 3508 C C . ILE B 1 199 ? -14.438 8.328 2.066 1 98.19 199 ILE B C 1
ATOM 3510 O O . ILE B 1 199 ? -15.188 8.062 3.004 1 98.19 199 ILE B O 1
ATOM 3514 N N . THR B 1 200 ? -13.25 7.805 1.954 1 98.56 200 THR B N 1
ATOM 3515 C CA . THR B 1 200 ? -12.602 7.07 3.035 1 98.56 200 THR B CA 1
ATOM 3516 C C . THR B 1 200 ? -11.32 7.762 3.473 1 98.56 200 THR B C 1
ATOM 3518 O O . THR B 1 200 ? -10.953 8.805 2.926 1 98.56 200 THR B O 1
ATOM 3521 N N . PHE B 1 201 ? -10.648 7.188 4.465 1 98.81 201 PHE B N 1
ATOM 3522 C CA . PHE B 1 201 ? -9.398 7.762 4.957 1 98.81 201 PHE B CA 1
ATOM 3523 C C . PHE B 1 201 ? -8.336 7.762 3.863 1 98.81 201 PHE B C 1
ATOM 3525 O O . PHE B 1 201 ? -7.488 8.656 3.816 1 98.81 201 PHE B O 1
ATOM 3532 N N . ALA B 1 202 ? -8.43 6.816 2.938 1 98.88 202 ALA B N 1
ATOM 3533 C CA . ALA B 1 202 ? -7.504 6.766 1.807 1 98.88 202 ALA B CA 1
ATOM 3534 C C . ALA B 1 202 ? -7.609 8.031 0.958 1 98.88 202 ALA B C 1
ATOM 3536 O O . ALA B 1 202 ? -6.594 8.625 0.592 1 98.88 202 ALA B O 1
ATOM 3537 N N . ASP B 1 203 ? -8.82 8.414 0.695 1 98.81 203 ASP B N 1
ATOM 3538 C CA . ASP B 1 203 ? -9.023 9.648 -0.054 1 98.81 203 ASP B CA 1
ATOM 3539 C C . ASP B 1 203 ? -8.469 10.852 0.711 1 98.81 203 ASP B C 1
ATOM 3541 O O . ASP B 1 203 ? -7.832 11.727 0.125 1 98.81 203 ASP B O 1
ATOM 3545 N N . VAL B 1 204 ? -8.766 10.883 1.991 1 98.81 204 VAL B N 1
ATOM 3546 C CA . VAL B 1 204 ? -8.32 11.961 2.875 1 98.81 204 VAL B CA 1
ATOM 3547 C C . VAL B 1 204 ? -6.801 12.07 2.832 1 98.81 204 VAL B C 1
ATOM 3549 O O . VAL B 1 204 ? -6.254 13.172 2.779 1 98.81 204 VAL B O 1
ATOM 3552 N N . THR B 1 205 ? -6.148 10.938 2.832 1 98.81 205 THR B N 1
ATOM 3553 C CA . THR B 1 205 ? -4.688 10.891 2.803 1 98.81 205 THR B CA 1
ATOM 3554 C C . THR B 1 205 ? -4.152 11.539 1.532 1 98.81 205 THR B C 1
ATOM 3556 O O . THR B 1 205 ? -3.264 12.391 1.594 1 98.81 205 THR B O 1
ATOM 3559 N N . VAL B 1 206 ? -4.727 11.227 0.392 1 98.88 206 VAL B N 1
ATOM 3560 C CA . VAL B 1 206 ? -4.262 11.773 -0.88 1 98.88 206 VAL B CA 1
ATOM 3561 C C . VAL B 1 206 ? -4.582 13.266 -0.95 1 98.88 206 VAL B C 1
ATOM 3563 O O . VAL B 1 206 ? -3.727 14.07 -1.315 1 98.88 206 VAL B O 1
ATOM 3566 N N . ALA B 1 207 ? -5.785 13.609 -0.532 1 98.69 207 ALA B N 1
ATOM 3567 C CA . ALA B 1 207 ? -6.219 15 -0.575 1 98.69 207 ALA B CA 1
ATOM 3568 C C . ALA B 1 207 ? -5.348 15.875 0.323 1 98.69 207 ALA B C 1
ATOM 3570 O O . ALA B 1 207 ? -5.055 17.016 -0.015 1 98.69 207 ALA B O 1
ATOM 3571 N N . SER B 1 208 ? -4.957 15.344 1.434 1 98.5 208 SER B N 1
ATOM 3572 C CA . SER B 1 208 ? -4.145 16.094 2.387 1 98.5 208 SER B CA 1
ATOM 3573 C C . SER B 1 208 ? -2.777 16.438 1.798 1 98.5 208 SER B C 1
ATOM 3575 O O . SER B 1 208 ? -2.266 17.531 2.002 1 98.5 208 SER B O 1
ATOM 3577 N N . TRP B 1 209 ? -2.238 15.523 1.058 1 98.56 209 TRP B N 1
ATOM 3578 C CA . TRP B 1 209 ? -0.97 15.797 0.39 1 98.56 209 TRP B CA 1
ATOM 3579 C C . TRP B 1 209 ? -1.151 16.828 -0.721 1 98.56 209 TRP B C 1
ATOM 3581 O O . TRP B 1 209 ? -0.308 17.703 -0.901 1 98.56 209 TRP B O 1
ATOM 3591 N N . MET B 1 210 ? -2.225 16.734 -1.465 1 98.44 210 MET B N 1
ATOM 3592 C CA . MET B 1 210 ? -2.453 17.656 -2.578 1 98.44 210 MET B CA 1
ATOM 3593 C C . MET B 1 210 ? -2.635 19.078 -2.08 1 98.44 210 MET B C 1
ATOM 3595 O O . MET B 1 210 ? -2.064 20.016 -2.645 1 98.44 210 MET B O 1
ATOM 3599 N N . VAL B 1 211 ? -3.4 19.219 -1.016 1 96.88 211 VAL B N 1
ATOM 3600 C CA . VAL B 1 211 ? -3.625 20.562 -0.499 1 96.88 211 VAL B CA 1
ATOM 3601 C C . VAL B 1 211 ? -2.324 21.109 0.076 1 96.88 211 VAL B C 1
ATOM 3603 O O . VAL B 1 211 ? -2.039 22.312 -0.055 1 96.88 211 VAL B O 1
ATOM 3606 N N . CYS B 1 212 ? -1.552 20.281 0.723 1 96.69 212 CYS B N 1
ATOM 3607 C CA . CYS B 1 212 ? -0.236 20.703 1.197 1 96.69 212 CYS B CA 1
ATOM 3608 C C . CYS B 1 212 ? 0.611 21.234 0.054 1 96.69 212 CYS B C 1
ATOM 3610 O O . CYS B 1 212 ? 1.179 22.328 0.159 1 96.69 212 CYS B O 1
ATOM 3612 N N . LEU B 1 213 ? 0.655 20.531 -1.058 1 97.5 213 LEU B N 1
ATOM 3613 C CA . LEU B 1 213 ? 1.48 20.938 -2.193 1 97.5 213 LEU B CA 1
ATOM 3614 C C . LEU B 1 213 ? 0.948 22.219 -2.828 1 97.5 213 LEU B C 1
ATOM 3616 O O . LEU B 1 213 ? 1.727 23.062 -3.25 1 97.5 213 LEU B O 1
ATOM 3620 N N . LYS B 1 214 ? -0.337 22.297 -2.834 1 96.12 214 LYS B N 1
ATOM 3621 C CA . LYS B 1 214 ? -0.94 23.531 -3.338 1 96.12 214 LYS B CA 1
ATOM 3622 C C . LYS B 1 214 ? -0.546 24.719 -2.477 1 96.12 214 LYS B C 1
ATOM 3624 O O . LYS B 1 214 ? -0.263 25.812 -3 1 96.12 214 LYS B O 1
ATOM 3629 N N . ILE B 1 215 ? -0.509 24.516 -1.236 1 93.94 215 ILE B N 1
ATOM 3630 C CA . ILE B 1 215 ? -0.184 25.578 -0.29 1 93.94 215 ILE B CA 1
ATOM 3631 C C . ILE B 1 215 ? 1.297 25.938 -0.4 1 93.94 215 ILE B C 1
ATOM 3633 O O . ILE B 1 215 ? 1.653 27.109 -0.525 1 93.94 215 ILE B O 1
ATOM 3637 N N . ILE B 1 216 ? 2.17 24.969 -0.442 1 93.88 216 ILE B N 1
ATOM 3638 C CA . ILE B 1 216 ? 3.596 25.266 -0.342 1 93.88 216 ILE B CA 1
ATOM 3639 C C . ILE B 1 216 ? 4.098 25.828 -1.664 1 93.88 216 ILE B C 1
ATOM 3641 O O . ILE B 1 216 ? 5.035 26.641 -1.685 1 93.88 216 ILE B O 1
ATOM 3645 N N . TYR B 1 217 ? 3.479 25.469 -2.764 1 94.88 217 TYR B N 1
ATOM 3646 C CA . TYR B 1 217 ? 3.932 25.984 -4.051 1 94.88 217 TYR B CA 1
ATOM 3647 C C . TYR B 1 217 ? 3.17 27.25 -4.422 1 94.88 217 TYR B C 1
ATOM 3649 O O . TYR B 1 217 ? 3.697 28.109 -5.129 1 94.88 217 TYR B O 1
ATOM 3657 N N . GLY B 1 218 ? 1.923 27.297 -3.914 1 92.94 218 GLY B N 1
ATOM 3658 C CA . GLY B 1 218 ? 1.032 28.359 -4.363 1 92.94 218 GLY B CA 1
ATOM 3659 C C . GLY B 1 218 ? 0.213 27.969 -5.578 1 92.94 218 GLY B C 1
ATOM 3660 O O . GLY B 1 218 ? 0.704 27.266 -6.469 1 92.94 218 GLY B O 1
ATOM 3661 N N . GLU B 1 219 ? -1.001 28.422 -5.691 1 91.88 219 GLU B N 1
ATOM 3662 C CA . GLU B 1 219 ? -1.971 28 -6.699 1 91.88 219 GLU B CA 1
ATOM 3663 C C . GLU B 1 219 ? -1.523 28.406 -8.102 1 91.88 219 GLU B C 1
ATOM 3665 O O . GLU B 1 219 ? -1.93 27.797 -9.094 1 91.88 219 GLU B O 1
ATOM 3670 N N . ASN B 1 220 ? -0.622 29.406 -8.211 1 95.19 220 ASN B N 1
ATOM 3671 C CA . ASN B 1 220 ? -0.237 29.922 -9.523 1 95.19 220 ASN B CA 1
ATOM 3672 C C . ASN B 1 220 ? 1.158 29.453 -9.922 1 95.19 220 ASN B C 1
ATOM 3674 O O . ASN B 1 220 ? 1.676 29.844 -10.969 1 95.19 220 ASN B O 1
ATOM 3678 N N . SER B 1 221 ? 1.746 28.609 -9.117 1 96.81 221 SER B N 1
ATOM 3679 C CA . SER B 1 221 ? 3.082 28.109 -9.43 1 96.81 221 SER B CA 1
ATOM 3680 C C . SER B 1 221 ? 3.043 27.109 -10.594 1 96.81 221 SER B C 1
ATOM 3682 O O . SER B 1 221 ? 2.02 26.469 -10.836 1 96.81 221 SER B O 1
ATOM 3684 N N . GLN B 1 222 ? 4.117 27.016 -11.32 1 97.62 222 GLN B N 1
ATOM 3685 C CA . GLN B 1 222 ? 4.223 26.031 -12.383 1 97.62 222 GLN B CA 1
ATOM 3686 C C . GLN B 1 222 ? 4.145 24.609 -11.82 1 97.62 222 GLN B C 1
ATOM 3688 O O . GLN B 1 222 ? 3.561 23.719 -12.438 1 97.62 222 GLN B O 1
ATOM 3693 N N . GLN B 1 223 ? 4.777 24.453 -10.672 1 97.94 223 GLN B N 1
ATOM 3694 C CA . GLN B 1 223 ? 4.773 23.125 -10.039 1 97.94 223 GLN B CA 1
ATOM 3695 C C . GLN B 1 223 ? 3.348 22.656 -9.773 1 97.94 223 GLN B C 1
ATOM 3697 O O . GLN B 1 223 ? 2.99 21.531 -10.109 1 97.94 223 GLN B O 1
ATOM 3702 N N . TRP B 1 224 ? 2.523 23.531 -9.227 1 97.81 224 TRP B N 1
ATOM 3703 C CA . TRP B 1 224 ? 1.148 23.125 -8.953 1 97.81 224 TRP B CA 1
ATOM 3704 C C . TRP B 1 224 ? 0.368 22.953 -10.25 1 97.81 224 TRP B C 1
ATOM 3706 O O . TRP B 1 224 ? -0.434 22.016 -10.375 1 97.81 224 TRP B O 1
ATOM 3716 N N . ARG B 1 225 ? 0.569 23.781 -11.203 1 98.31 225 ARG B N 1
ATOM 3717 C CA . ARG B 1 225 ? -0.111 23.641 -12.484 1 98.31 225 ARG B CA 1
ATOM 3718 C C . ARG B 1 225 ? 0.2 22.297 -13.125 1 98.31 225 ARG B C 1
ATOM 3720 O O . ARG B 1 225 ? -0.682 21.656 -13.711 1 98.31 225 ARG B O 1
ATOM 3727 N N . ASP B 1 226 ? 1.461 21.875 -13.016 1 98.69 226 ASP B N 1
ATOM 3728 C CA . ASP B 1 226 ? 1.831 20.547 -13.508 1 98.69 226 ASP B CA 1
ATOM 3729 C C . ASP B 1 226 ? 1.013 19.453 -12.812 1 98.69 226 ASP B C 1
ATOM 3731 O O . ASP B 1 226 ? 0.301 18.688 -13.469 1 98.69 226 ASP B O 1
ATOM 3735 N N . ILE B 1 227 ? 1.028 19.469 -11.5 1 98.75 227 ILE B N 1
ATOM 3736 C CA . ILE B 1 227 ? 0.369 18.438 -10.703 1 98.75 227 ILE B CA 1
ATOM 3737 C C . ILE B 1 227 ? -1.131 18.453 -10.992 1 98.75 227 ILE B C 1
ATOM 3739 O O . ILE B 1 227 ? -1.735 17.391 -11.188 1 98.75 227 ILE B O 1
ATOM 3743 N N . ALA B 1 228 ? -1.699 19.641 -11.047 1 98.25 228 ALA B N 1
ATOM 3744 C CA . ALA B 1 228 ? -3.133 19.812 -11.266 1 98.25 228 ALA B CA 1
ATOM 3745 C C . ALA B 1 228 ? -3.553 19.266 -12.617 1 98.25 228 ALA B C 1
ATOM 3747 O O . ALA B 1 228 ? -4.68 18.797 -12.781 1 98.25 228 ALA B O 1
ATOM 3748 N N . SER B 1 229 ? -2.682 19.234 -13.578 1 98.38 229 SER B N 1
ATOM 3749 C CA . SER B 1 229 ? -3.02 18.828 -14.938 1 98.38 229 SER B CA 1
ATOM 3750 C C . SER B 1 229 ? -2.76 17.344 -15.156 1 98.38 229 SER B C 1
ATOM 3752 O O . SER B 1 229 ? -3.236 16.766 -16.125 1 98.38 229 SER B O 1
ATOM 3754 N N . TRP B 1 230 ? -1.904 16.766 -14.375 1 98.69 230 TRP B N 1
ATOM 3755 C CA . TRP B 1 230 ? -1.496 15.375 -14.578 1 98.69 230 TRP B CA 1
ATOM 3756 C C . TRP B 1 230 ? -2.678 14.43 -14.406 1 98.69 230 TRP B C 1
ATOM 3758 O O . TRP B 1 230 ? -3.615 14.727 -13.664 1 98.69 230 TRP B O 1
ATOM 3768 N N . HIS B 1 231 ? -2.65 13.32 -15.211 1 98.31 231 HIS B N 1
ATOM 3769 C CA . HIS B 1 231 ? -3.588 12.219 -15.078 1 98.31 231 HIS B CA 1
ATOM 3770 C C . HIS B 1 231 ? -5.031 12.695 -15.211 1 98.31 231 HIS B C 1
ATOM 3772 O O . HIS B 1 231 ? -5.875 12.375 -14.375 1 98.31 231 HIS B O 1
ATOM 3778 N N . ASP B 1 232 ? -5.223 13.523 -16.172 1 97.56 232 ASP B N 1
ATOM 3779 C CA . ASP B 1 232 ? -6.527 14.016 -16.609 1 97.56 232 ASP B CA 1
ATOM 3780 C C . ASP B 1 232 ? -7.16 14.898 -15.531 1 97.56 232 ASP B C 1
ATOM 3782 O O . ASP B 1 232 ? -8.375 14.852 -15.312 1 97.56 232 ASP B O 1
ATOM 3786 N N . GLY B 1 233 ? -6.352 15.586 -14.711 1 97.94 233 GLY B N 1
ATOM 3787 C CA . GLY B 1 233 ? -6.836 16.562 -13.75 1 97.94 233 GLY B CA 1
ATOM 3788 C C . GLY B 1 233 ? -7.312 15.938 -12.453 1 97.94 233 GLY B C 1
ATOM 3789 O O . GLY B 1 233 ? -8.047 16.562 -11.688 1 97.94 233 GLY B O 1
ATOM 3790 N N . ARG B 1 234 ? -6.961 14.727 -12.172 1 97.31 234 ARG B N 1
ATOM 3791 C CA . ARG B 1 234 ? -7.441 13.977 -11.016 1 97.31 234 ARG B CA 1
ATOM 3792 C C . ARG B 1 234 ? -7.137 14.711 -9.711 1 97.31 234 ARG B C 1
ATOM 3794 O O . ARG B 1 234 ? -7.984 14.789 -8.82 1 97.31 234 ARG B O 1
ATOM 3801 N N . TRP B 1 235 ? -5.977 15.25 -9.656 1 98.38 235 TRP B N 1
ATOM 3802 C CA . TRP B 1 235 ? -5.473 15.766 -8.383 1 98.38 235 TRP B CA 1
ATOM 3803 C C . TRP B 1 235 ? -6.141 17.094 -8.031 1 98.38 235 TRP B C 1
ATOM 3805 O O . TRP B 1 235 ? -6.574 17.297 -6.895 1 98.38 235 TRP B O 1
ATOM 3815 N N . ASP B 1 236 ? -6.234 17.953 -8.984 1 97.25 236 ASP B N 1
ATOM 3816 C CA . ASP B 1 236 ? -7.004 19.188 -8.773 1 97.25 236 ASP B CA 1
ATOM 3817 C C . ASP B 1 236 ? -8.477 18.875 -8.516 1 97.25 236 ASP B C 1
ATOM 3819 O O . ASP B 1 236 ? -9.125 19.531 -7.711 1 97.25 236 ASP B O 1
ATOM 3823 N N . GLY B 1 237 ? -8.969 17.875 -9.234 1 97.31 237 GLY B N 1
ATOM 3824 C CA . GLY B 1 237 ? -10.328 17.422 -8.992 1 97.31 237 GLY B CA 1
ATOM 3825 C C . GLY B 1 237 ? -10.562 16.984 -7.559 1 97.31 237 GLY B C 1
ATOM 3826 O O . GLY B 1 237 ? -11.609 17.297 -6.977 1 97.31 237 GLY B O 1
ATOM 3827 N N . LEU B 1 238 ? -9.641 16.266 -7.02 1 98 238 LEU B N 1
ATOM 3828 C CA . LEU B 1 238 ? -9.758 15.797 -5.641 1 98 238 LEU B CA 1
ATOM 3829 C C . LEU B 1 238 ? -9.734 16.969 -4.668 1 98 238 LEU B C 1
ATOM 3831 O O . LEU B 1 238 ? -10.531 17.031 -3.729 1 98 238 LEU B O 1
ATOM 3835 N N . VAL B 1 239 ? -8.812 17.938 -4.852 1 97.5 239 VAL B N 1
ATOM 3836 C CA . VAL B 1 239 ? -8.75 19.125 -4.008 1 97.5 239 VAL B CA 1
ATOM 3837 C C . VAL B 1 239 ? -10.086 19.859 -4.043 1 97.5 239 VAL B C 1
ATOM 3839 O O . VAL B 1 239 ? -10.602 20.281 -3.002 1 97.5 239 VAL B O 1
ATOM 3842 N N . ASN B 1 240 ? -10.648 19.938 -5.215 1 97.38 240 ASN B N 1
ATOM 3843 C CA . ASN B 1 240 ? -11.93 20.609 -5.359 1 97.38 240 ASN B CA 1
ATOM 3844 C C . ASN B 1 240 ? -13.047 19.844 -4.645 1 97.38 240 ASN B C 1
ATOM 3846 O O . ASN B 1 240 ? -13.922 20.453 -4.023 1 97.38 240 ASN B O 1
ATOM 3850 N N . ALA B 1 241 ? -13.031 18.547 -4.781 1 97.62 241 ALA B N 1
ATOM 3851 C CA . ALA B 1 241 ? -14.039 17.719 -4.121 1 97.62 241 ALA B CA 1
ATOM 3852 C C . ALA B 1 241 ? -13.969 17.875 -2.605 1 97.62 241 ALA B C 1
ATOM 3854 O O . ALA B 1 241 ? -14.977 17.719 -1.914 1 97.62 241 ALA B O 1
ATOM 3855 N N . PHE B 1 242 ? -12.797 18.219 -2.059 1 98 242 PHE B N 1
ATOM 3856 C CA . PHE B 1 242 ? -12.602 18.312 -0.617 1 98 242 PHE B CA 1
ATOM 3857 C C . PHE B 1 242 ? -12.703 19.75 -0.15 1 98 242 PHE B C 1
ATOM 3859 O O . PHE B 1 242 ? -12.586 20.031 1.045 1 98 242 PHE B O 1
ATOM 3866 N N . ALA B 1 243 ? -12.93 20.703 -1.03 1 96.62 243 ALA B N 1
ATOM 3867 C CA . ALA B 1 243 ? -12.906 22.125 -0.731 1 96.62 243 ALA B CA 1
ATOM 3868 C C . ALA B 1 243 ? -13.914 22.484 0.354 1 96.62 243 ALA B C 1
ATOM 3870 O O . ALA B 1 243 ? -13.648 23.328 1.215 1 96.62 243 ALA B O 1
ATOM 3871 N N . LYS B 1 244 ? -15.039 21.859 0.375 1 96.56 244 LYS B N 1
ATOM 3872 C CA . LYS B 1 244 ? -16.094 22.188 1.331 1 96.56 244 LYS B CA 1
ATOM 3873 C C . LYS B 1 244 ? -15.711 21.75 2.742 1 96.56 244 LYS B C 1
ATOM 3875 O O . LYS B 1 244 ? -16.359 22.141 3.717 1 96.56 244 LYS B O 1
ATOM 3880 N N . TYR B 1 245 ? -14.648 20.922 2.818 1 96.25 245 TYR B N 1
ATOM 3881 C CA . TYR B 1 245 ? -14.211 20.438 4.121 1 96.25 245 TYR B CA 1
ATOM 3882 C C . TYR B 1 245 ? -12.977 21.188 4.602 1 96.25 245 TYR B C 1
ATOM 3884 O O . TYR B 1 245 ? -12.336 20.781 5.57 1 96.25 245 TYR B O 1
ATOM 3892 N N . GLN B 1 246 ? -12.555 22.219 3.902 1 90.81 246 GLN B N 1
ATOM 3893 C CA . GLN B 1 246 ? -11.359 22.969 4.27 1 90.81 246 GLN B CA 1
ATOM 3894 C C . GLN B 1 246 ? -11.695 24.125 5.211 1 90.81 246 GLN B C 1
ATOM 3896 O O . GLN B 1 246 ? -12.805 24.672 5.164 1 90.81 246 GLN B O 1
#

Solvent-accessible surface area (backbone atoms only — not comparable to full-atom values): 25626 Å² total; per-residue (Å²): 124,87,72,61,49,27,42,36,38,36,52,50,25,51,70,51,99,57,79,38,85,49,50,38,53,34,36,34,46,49,38,49,34,43,67,40,65,50,59,63,43,80,42,75,43,51,63,78,47,39,51,60,53,34,57,72,72,58,39,61,68,71,38,98,51,89,68,32,47,71,70,23,37,37,34,30,69,79,81,67,46,51,38,41,43,48,70,56,36,51,53,47,47,40,67,76,44,64,94,32,70,56,42,63,51,90,52,34,46,14,34,39,52,29,28,51,53,26,49,53,64,34,41,49,54,41,48,47,61,45,52,48,38,46,58,71,31,38,33,80,83,24,32,63,53,51,49,54,56,50,22,63,73,69,70,40,57,58,89,63,49,44,61,60,71,71,54,29,55,51,39,52,48,48,22,51,52,20,48,46,53,54,48,56,27,33,68,55,24,82,38,94,25,41,37,13,88,44,71,33,51,60,42,37,52,54,36,17,43,49,50,22,48,32,60,55,56,28,82,84,28,68,70,32,48,49,54,32,53,42,82,86,28,48,54,43,49,45,43,58,73,46,49,89,39,108,124,88,74,60,48,27,41,35,38,36,50,50,25,52,70,51,98,55,80,38,82,50,50,39,54,34,36,34,46,50,38,50,34,43,68,39,66,52,58,62,43,79,42,75,41,50,64,79,46,39,51,62,54,34,57,72,70,58,40,59,66,72,38,98,51,89,68,32,47,70,69,21,37,39,33,32,69,81,78,66,47,54,39,40,43,48,71,55,36,52,52,46,47,39,68,78,44,62,95,32,71,58,42,62,50,89,52,35,48,12,33,40,53,28,28,52,55,27,48,52,62,34,42,50,55,40,48,46,62,46,53,48,38,46,57,70,29,39,33,80,82,24,32,64,52,52,50,54,56,50,22,63,73,70,70,40,57,60,88,62,49,45,61,59,71,70,53,30,55,51,40,53,48,48,23,52,51,18,48,47,55,53,48,55,26,33,68,55,24,83,40,95,27,40,36,13,88,43,71,34,50,60,42,38,51,54,37,15,44,50,49,21,48,34,60,57,54,29,83,83,27,67,71,33,48,50,54,32,51,40,82,84,27,50,53,44,48,44,42,58,72,47,48,87,41,107